Protein AF-0000000072262640 (afdb_homodimer)

InterPro domains:
  IPR002563 Flavin reductase like domain [PF01613] (33-164)
  IPR012349 FMN-binding split barrel [G3DSA:2.30.110.10] (18-190)

Foldseek 3Di:
DDDDDDPVNLVVDDPVVNQQVVQFPVHWFFWWWKWFAAPVGFIAIAIFGAKAFDDVVVGKIKGKDAAPPDDDPRVVRCVHVQKMKIFFDFPVCVVLNLCSNDDDPGYSCVVSVFDWDDDPVGRTTDGPLGQKMWIWGWDDWDADPVRGMIMTMIGTPDMHHNPQQADPVGHGNCLRRRGWIAGGRDGIGHDDDPFDWDDDDPPDDIDGD/DDDDDDPVNLVVDDPVVSQQVVQFPVHWFFWWWKWFAAPVGFIAIAIFGAKAFDDVVVGKIKGKDAAPPDDDPRVVRCVHVQKMKIFFDFPVCVVLNLCSNDDDPGYSCVVSVFDWDDDPPGRTTDGPLGQKMWIWGWDDWDADPVRGMIMTMIGTPDMHHNPQQADPVGHGNCLRRRGWIAGGRDGIGHDDDDFDWDDDDPPDDIDGD

Sequence (418 aa):
MMKHFDKASILEAKSFFRRDLINSISGYKSLNLIGTKNKIGQSNLSPFSQVFHIGATPPLLGILFRPHTVERHTLQNILETNYFTLNHVTADFYKQAHQTAARYEGSEFEATGLEEEYKLDFYAPFVEPSPLKVGCKLEESLTLEINGTVMVIASVEHLWVDQKGLLPDGSLDLEAIGTVTCSGLDTYYLGKKLSRLSYPKPNKDLEEIMMKHFDKASILEAKSFFRRDLINSISGYKSLNLIGTKNKIGQSNLSPFSQVFHIGATPPLLGILFRPHTVERHTLQNILETNYFTLNHVTADFYKQAHQTAARYEGSEFEATGLEEEYKLDFYAPFVEPSPLKVGCKLEESLTLEINGTVMVIASVEHLWVDQKGLLPDGSLDLEAIGTVTCSGLDTYYLGKKLSRLSYPKPNKDLEEI

Organism: Indibacter alkaliphilus (strain CCUG 57479 / KCTC 22604 / LW1) (NCBI:txid1189612)

Secondary structure (DSSP, 8-state):
-EEEEEHHHHHHS-HHHHHHHHHHTT--B--EEEEEE-TTS-EEEEEE--EEEEEETTEEEEEEE--SSS--HHHHHHHHH-EEEEEE-BTTTHHHHHHTTS--SS-HHHHHTPPEE--TT-SSPEETT-SEEEEEEEEEEEE-TTT--EEEEEEEEEEEEEGGGB-TTS-B-TTTTTBEEEETTTEEEEEEEEEEBPPP-TT----B-/-EEEEEHHHHHHS-HHHHHHHHHHTT--B--EEEEEE-TTS-EEEEEE--EEEEEETTEEEEEEE--SSS--HHHHHHHHH-EEEEEE-BTTTHHHHHHTTS--SS-HHHHHTPPEE--TT-SSPEETT-SEEEEEEEEEEEE-TTT--EEEEEEEEEEEEEGGGB-TTS-B-TTTTTBEEEETTTEEEEEEEEEEBPPP-TT----B-

pLDDT: mean 95.94, std 5.56, range [57.91, 98.94]

Solvent-accessible surface area (backbone atoms only — not comparable to full-atom values): 21313 Å² total; per-residue (Å²): 110,72,44,78,42,41,42,68,56,46,72,68,40,56,66,67,31,28,42,30,30,48,48,22,71,49,40,37,24,10,34,28,36,37,18,21,28,39,96,89,66,52,50,40,40,35,61,46,47,55,47,40,72,69,38,51,86,67,42,30,37,33,37,63,40,76,47,78,82,54,92,49,66,63,60,50,19,33,72,72,63,32,29,30,18,45,19,40,36,30,79,89,46,42,67,47,44,53,43,26,65,22,81,60,95,63,37,29,36,73,76,54,67,50,48,77,32,76,58,99,79,45,85,24,33,38,52,57,88,36,49,33,39,33,36,32,34,63,72,46,75,46,66,40,82,90,73,44,30,32,38,39,32,25,34,51,47,32,36,38,33,37,48,84,16,57,44,96,58,30,33,60,40,48,57,72,55,37,39,30,31,29,37,52,89,44,34,34,21,37,50,43,77,74,48,28,50,46,86,51,44,73,97,49,82,81,42,81,100,109,73,45,78,42,42,42,67,55,44,70,68,39,56,67,65,31,28,42,29,30,49,48,22,72,48,39,39,24,10,34,28,36,38,18,22,26,40,96,88,67,51,51,41,39,36,61,47,47,54,46,41,73,69,40,51,85,66,42,31,36,33,38,63,38,77,47,80,82,53,93,49,66,63,61,52,18,32,74,73,61,32,30,31,19,42,19,40,35,29,80,88,45,43,68,47,45,52,44,25,66,22,82,60,95,61,36,30,37,71,76,53,67,50,48,76,32,78,60,101,80,47,84,26,34,41,53,57,87,36,48,33,38,34,36,34,35,62,74,47,73,48,67,40,83,90,73,45,30,32,38,38,32,25,34,52,47,31,38,37,32,35,48,83,16,55,44,95,58,31,34,60,42,48,57,72,54,36,40,30,30,28,38,51,90,43,34,34,22,38,51,42,77,71,48,28,50,48,86,51,45,71,97,47,83,80,42,82,101

Nearest PDB structures (foldseek):
  3fge-assembly1_A-2  TM=9.768E-01  e=1.267E-24  Shewanella frigidimarina NCIMB 400
  3bpk-assembly1_B  TM=8.591E-01  e=1.713E-14  Bacillus cereus ATCC 14579
  3bpk-assembly1_A  TM=8.541E-01  e=2.660E-14  Bacillus cereus ATCC 14579
  4z85-assembly1_A-2  TM=8.758E-01  e=1.112E-13  Pseudomonas fluorescens
  2r6v-assembly1_A  TM=7.899E-01  e=2.600E-10  Pyrococcus horikoshii OT3

Radius of gyration: 20.3 Å; Cα contacts (8 Å, |Δi|>4): 1076; chains: 2; bounding box: 48×56×46 Å

Structure (mmCIF, N/CA/C/O backbone):
data_AF-0000000072262640-model_v1
#
loop_
_entity.id
_entity.type
_entity.pdbx_description
1 polymer 'Flavin reductase like domain-containing protein'
#
loop_
_atom_site.group_PDB
_atom_site.id
_atom_site.type_symbol
_atom_site.label_atom_id
_atom_site.label_alt_id
_atom_site.label_comp_id
_atom_site.label_asym_id
_atom_site.label_entity_id
_atom_site.label_seq_id
_atom_site.pdbx_PDB_ins_code
_atom_site.Cartn_x
_atom_site.Cartn_y
_atom_site.Cartn_z
_atom_site.occupancy
_atom_site.B_iso_or_equiv
_atom_site.auth_seq_id
_atom_site.auth_comp_id
_atom_site.auth_asym_id
_atom_site.auth_atom_id
_atom_site.pdbx_PDB_model_num
ATOM 1 N N . MET A 1 1 ? 14.078 13.531 19.094 1 91.88 1 MET A N 1
ATOM 2 C CA . MET A 1 1 ? 14.414 14.648 18.219 1 91.88 1 MET A CA 1
ATOM 3 C C . MET A 1 1 ? 14.07 14.32 16.766 1 91.88 1 MET A C 1
ATOM 5 O O . MET A 1 1 ? 14.156 13.156 16.359 1 91.88 1 MET A O 1
ATOM 9 N N . MET A 1 2 ? 13.664 15.406 16.016 1 96.44 2 MET A N 1
ATOM 10 C CA . MET A 1 2 ? 13.25 15.164 14.633 1 96.44 2 MET A CA 1
ATOM 11 C C . MET A 1 2 ? 14.328 15.617 13.656 1 96.44 2 MET A C 1
ATOM 13 O O . MET A 1 2 ? 14.914 16.688 13.828 1 96.44 2 MET A O 1
ATOM 17 N N . LYS A 1 3 ? 14.664 14.711 12.734 1 98.25 3 LYS A N 1
ATOM 18 C CA . LYS A 1 3 ? 15.539 15.055 11.617 1 98.25 3 LYS A CA 1
ATOM 19 C C . LYS A 1 3 ? 14.734 15.617 10.445 1 98.25 3 LYS A C 1
ATOM 21 O O . LYS A 1 3 ? 13.68 15.086 10.094 1 98.25 3 LYS A O 1
ATOM 26 N N . HIS A 1 4 ? 15.25 16.734 9.922 1 98.56 4 HIS A N 1
ATOM 27 C CA . HIS A 1 4 ? 14.562 17.391 8.82 1 98.56 4 HIS A CA 1
ATOM 28 C C . HIS A 1 4 ? 15.344 17.266 7.52 1 98.56 4 HIS A C 1
ATOM 30 O O . HIS A 1 4 ? 16.562 17.453 7.504 1 98.56 4 HIS A O 1
ATOM 36 N N . PHE A 1 5 ? 14.688 16.875 6.406 1 98.56 5 PHE A N 1
ATOM 37 C CA . PHE A 1 5 ? 15.195 16.922 5.043 1 98.56 5 PHE A CA 1
ATOM 38 C C . PHE A 1 5 ? 14.305 17.781 4.152 1 98.56 5 PHE A C 1
ATOM 40 O O . PHE A 1 5 ? 13.086 17.625 4.16 1 98.56 5 PHE A O 1
ATOM 47 N N . ASP A 1 6 ? 14.852 18.719 3.414 1 98.31 6 ASP A N 1
ATOM 48 C CA . ASP A 1 6 ? 14.102 19.375 2.35 1 98.31 6 ASP A CA 1
ATOM 49 C C . ASP A 1 6 ? 14.398 18.734 0.995 1 98.31 6 ASP A C 1
ATOM 51 O O . ASP A 1 6 ? 15.25 17.844 0.891 1 98.31 6 ASP A O 1
ATOM 55 N N . LYS A 1 7 ? 13.656 19.141 0.002 1 98 7 LYS A N 1
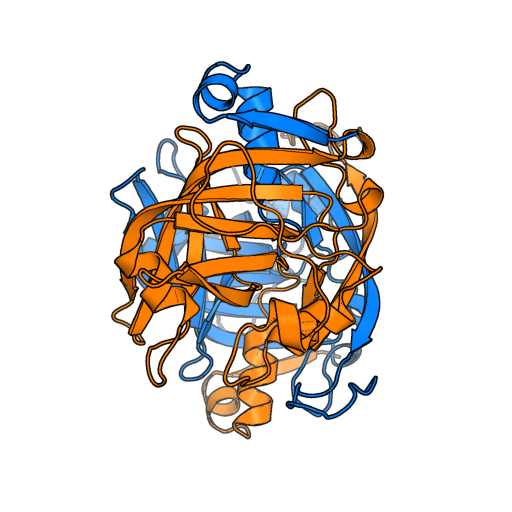ATOM 56 C CA . LYS A 1 7 ? 13.758 18.516 -1.312 1 98 7 LYS A CA 1
ATOM 57 C C . LYS A 1 7 ? 15.188 18.578 -1.839 1 98 7 LYS A C 1
ATOM 59 O O . LYS A 1 7 ? 15.703 17.609 -2.387 1 98 7 LYS A O 1
ATOM 64 N N . ALA A 1 8 ? 15.852 19.672 -1.667 1 98 8 ALA A N 1
ATOM 65 C CA . ALA A 1 8 ? 17.219 19.844 -2.137 1 98 8 ALA A CA 1
ATOM 66 C C . ALA A 1 8 ? 18.172 18.875 -1.445 1 98 8 ALA A C 1
ATOM 68 O O . ALA A 1 8 ? 19 18.234 -2.102 1 98 8 ALA A O 1
ATOM 69 N N . SER A 1 9 ? 18.047 18.781 -0.156 1 98.06 9 SER A N 1
ATOM 70 C CA . SER A 1 9 ? 18.938 17.891 0.589 1 98.06 9 SER A CA 1
ATOM 71 C C . SER A 1 9 ? 18.672 16.438 0.239 1 98.06 9 SER A C 1
ATOM 73 O O . SER A 1 9 ? 19.594 15.617 0.229 1 98.06 9 SER A O 1
ATOM 75 N N . ILE A 1 10 ? 17.375 16.109 0.017 1 98.19 10 ILE A N 1
ATOM 76 C CA . ILE A 1 10 ? 17.031 14.75 -0.409 1 98.19 10 ILE A CA 1
ATOM 77 C C . ILE A 1 10 ? 17.719 14.438 -1.737 1 98.19 10 ILE A C 1
ATOM 79 O O . ILE A 1 10 ? 18.359 13.398 -1.882 1 98.19 10 ILE A O 1
ATOM 83 N N . LEU A 1 11 ? 17.672 15.375 -2.664 1 97.75 11 LEU A N 1
ATOM 84 C CA . LEU A 1 11 ? 18.203 15.156 -4.004 1 97.75 11 LEU A CA 1
ATOM 85 C C . LEU A 1 11 ? 19.734 15.156 -3.986 1 97.75 11 LEU A C 1
ATOM 87 O O . LEU A 1 11 ? 20.359 14.531 -4.844 1 97.75 11 LEU A O 1
ATOM 91 N N . GLU A 1 12 ? 20.359 15.758 -2.977 1 97.75 12 GLU A N 1
ATOM 92 C CA . GLU A 1 12 ? 21.812 15.852 -2.875 1 97.75 12 GLU A CA 1
ATOM 93 C C . GLU A 1 12 ? 22.391 14.656 -2.125 1 97.75 12 GLU A C 1
ATOM 95 O O . GLU A 1 12 ? 23.609 14.422 -2.16 1 97.75 12 GLU A O 1
ATOM 100 N N . ALA A 1 13 ? 21.516 14 -1.434 1 97.62 13 ALA A N 1
ATOM 101 C CA . ALA A 1 13 ? 21.984 12.836 -0.683 1 97.62 13 ALA A CA 1
ATOM 102 C C . ALA A 1 13 ? 22.531 11.766 -1.619 1 97.62 13 ALA A C 1
ATOM 104 O O . ALA A 1 13 ? 22.29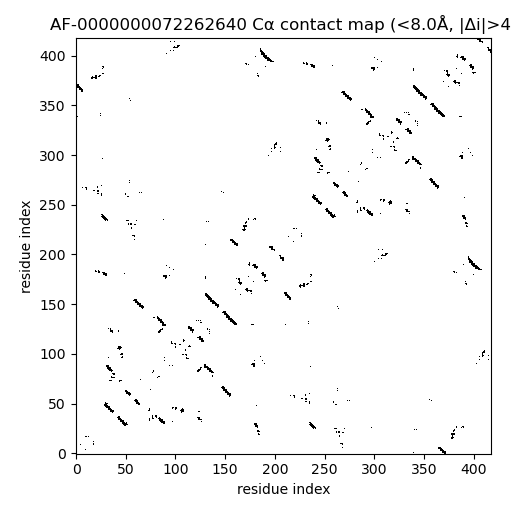7 11.805 -2.828 1 97.62 13 ALA A O 1
ATOM 105 N N . LYS A 1 14 ? 23.344 10.844 -1.008 1 97.25 14 LYS A N 1
ATOM 106 C CA . LYS A 1 14 ? 23.781 9.68 -1.77 1 97.25 14 LYS A CA 1
ATOM 107 C C . LYS A 1 14 ? 22.594 8.922 -2.352 1 97.25 14 LYS A C 1
ATOM 109 O O . LYS A 1 14 ? 21.547 8.82 -1.715 1 97.25 14 LYS A O 1
ATOM 114 N N . SER A 1 15 ? 22.734 8.367 -3.561 1 96.38 15 SER A N 1
ATOM 115 C CA . SER A 1 15 ? 21.656 7.742 -4.305 1 96.38 15 SER A CA 1
ATOM 116 C C . SER A 1 15 ? 21 6.629 -3.494 1 96.38 15 SER A C 1
ATOM 118 O O . SER A 1 15 ? 19.766 6.52 -3.453 1 96.38 15 SER A O 1
ATOM 120 N N . PHE A 1 16 ? 21.906 5.812 -2.842 1 95.5 16 PHE A N 1
ATOM 121 C CA . PHE A 1 16 ? 21.344 4.703 -2.08 1 95.5 16 PHE A CA 1
ATOM 122 C C . PHE A 1 16 ? 20.562 5.219 -0.881 1 95.5 16 PHE A C 1
ATOM 124 O O . PHE A 1 16 ? 19.531 4.652 -0.52 1 95.5 16 PHE A O 1
ATOM 131 N N . PHE A 1 17 ? 21.031 6.277 -0.237 1 97.88 17 PHE A N 1
ATOM 132 C CA . PHE A 1 17 ? 20.359 6.879 0.905 1 97.88 17 PHE A CA 1
ATOM 133 C C . PHE A 1 17 ? 19 7.449 0.492 1 97.88 17 PHE A C 1
ATOM 135 O O . PHE A 1 17 ? 17.984 7.176 1.13 1 97.88 17 PHE A O 1
ATOM 142 N N . ARG A 1 18 ? 18.938 8.188 -0.603 1 98 18 ARG A N 1
ATOM 143 C CA . ARG A 1 18 ? 17.719 8.781 -1.129 1 98 18 ARG A CA 1
ATOM 144 C C . ARG A 1 18 ? 16.703 7.707 -1.505 1 98 18 ARG A C 1
ATOM 146 O O . ARG A 1 18 ? 15.523 7.809 -1.153 1 98 18 ARG A O 1
ATOM 153 N N . ARG A 1 19 ? 17.141 6.75 -2.193 1 96.75 19 ARG A N 1
ATOM 154 C CA . ARG A 1 19 ? 16.281 5.641 -2.619 1 96.75 19 ARG A CA 1
ATOM 155 C C . ARG A 1 19 ? 15.625 4.965 -1.422 1 96.75 19 ARG A C 1
ATOM 157 O O . ARG A 1 19 ? 14.406 4.789 -1.393 1 96.75 19 ARG A O 1
ATOM 164 N N . ASP A 1 20 ? 16.484 4.602 -0.452 1 97.62 20 ASP A N 1
ATOM 165 C CA . ASP A 1 20 ? 15.977 3.873 0.707 1 97.62 20 ASP A CA 1
ATOM 166 C C . ASP A 1 20 ? 15.047 4.75 1.542 1 97.62 20 ASP A C 1
ATOM 168 O O . ASP A 1 20 ? 14.023 4.277 2.037 1 97.62 20 ASP A O 1
ATOM 172 N N . LEU A 1 21 ? 15.375 5.988 1.652 1 98.44 21 LEU A N 1
ATOM 173 C CA . LEU A 1 21 ? 14.57 6.934 2.424 1 98.44 21 LEU A CA 1
ATOM 174 C C . LEU A 1 21 ? 13.195 7.125 1.792 1 98.44 21 LEU A C 1
ATOM 176 O O . LEU A 1 21 ? 12.172 6.887 2.436 1 98.44 21 LEU A O 1
ATOM 180 N N . ILE A 1 22 ? 13.148 7.438 0.536 1 98.38 22 ILE A N 1
ATOM 181 C CA . ILE A 1 22 ? 11.906 7.777 -0.135 1 98.38 22 ILE A CA 1
ATOM 182 C C . ILE A 1 22 ? 11.031 6.531 -0.274 1 98.38 22 ILE A C 1
ATOM 184 O O . ILE A 1 22 ? 9.805 6.609 -0.181 1 98.38 22 ILE A O 1
ATOM 188 N N . ASN A 1 23 ? 11.648 5.418 -0.387 1 97.06 23 ASN A N 1
ATOM 189 C CA . ASN A 1 23 ? 10.898 4.172 -0.495 1 97.06 23 ASN A CA 1
ATOM 190 C C . ASN A 1 23 ? 10.188 3.83 0.812 1 97.06 23 ASN A C 1
ATOM 192 O O . ASN A 1 23 ? 9.266 3.016 0.828 1 97.06 23 ASN A O 1
ATOM 196 N N . SER A 1 24 ? 10.594 4.43 1.871 1 98.06 24 SER A N 1
ATOM 197 C CA . SER A 1 24 ? 10.109 4.008 3.184 1 98.06 24 SER A CA 1
ATOM 198 C C . SER A 1 24 ? 9.039 4.957 3.713 1 98.06 24 SER A C 1
ATOM 200 O O . SER A 1 24 ? 8.312 4.617 4.648 1 98.06 24 SER A O 1
ATOM 202 N N . ILE A 1 25 ? 8.852 6.105 3.166 1 98.19 25 ILE A N 1
ATOM 203 C CA . ILE A 1 25 ? 8.148 7.164 3.879 1 98.19 25 ILE A CA 1
ATOM 204 C C . ILE A 1 25 ? 6.641 6.973 3.729 1 98.19 25 ILE A C 1
ATOM 206 O O . ILE A 1 25 ? 5.852 7.586 4.457 1 98.19 25 ILE A O 1
ATOM 210 N N . SER A 1 26 ? 6.145 6.113 2.785 1 97.56 26 SER A N 1
ATOM 211 C CA . SER A 1 26 ? 4.711 5.855 2.699 1 97.56 26 SER A CA 1
ATOM 212 C C . SER A 1 26 ? 4.23 5 3.869 1 97.56 26 SER A C 1
ATOM 214 O O . SER A 1 26 ? 3.037 4.973 4.176 1 97.56 26 SER A O 1
ATOM 216 N N . GLY A 1 27 ? 5.129 4.227 4.504 1 98.06 27 GLY A N 1
ATOM 217 C CA . GLY A 1 27 ? 4.781 3.32 5.59 1 98.06 27 GLY A CA 1
ATOM 218 C C . GLY A 1 27 ? 4.859 1.858 5.195 1 98.06 27 GLY A C 1
ATOM 219 O O . GLY A 1 27 ? 5.633 1.488 4.309 1 98.06 27 GLY A O 1
ATOM 220 N N . TYR A 1 28 ? 4.184 1.05 5.922 1 98.38 28 TYR A N 1
ATOM 221 C CA . TYR A 1 28 ? 4.137 -0.376 5.621 1 98.38 28 TYR A CA 1
ATOM 222 C C . TYR A 1 28 ? 3.459 -0.628 4.277 1 98.38 28 TYR A C 1
ATOM 224 O O . TYR A 1 28 ? 2.572 0.127 3.873 1 98.38 28 TYR A O 1
ATOM 232 N N . LYS A 1 29 ? 3.891 -1.701 3.635 1 97.69 29 LYS A N 1
ATOM 233 C CA . LYS A 1 29 ? 3.387 -2.027 2.303 1 97.69 29 LYS A CA 1
ATOM 234 C C . LYS A 1 29 ? 2.891 -3.469 2.242 1 97.69 29 LYS A C 1
ATOM 236 O O . LYS A 1 29 ? 3.277 -4.301 3.066 1 97.69 29 LYS A O 1
ATOM 241 N N . SER A 1 30 ? 2.033 -3.693 1.249 1 96.44 30 SER A N 1
ATOM 242 C CA . SER A 1 30 ? 1.658 -5.074 0.966 1 96.44 30 SER A CA 1
ATOM 243 C C . SER A 1 30 ? 2.836 -5.863 0.399 1 96.44 30 SER A C 1
ATOM 245 O O . SER A 1 30 ? 3.771 -5.277 -0.152 1 96.44 30 SER A O 1
ATOM 247 N N . LEU A 1 31 ? 2.846 -7.086 0.602 1 97.88 31 LEU A N 1
ATOM 248 C CA . LEU A 1 31 ? 3.826 -7.949 -0.046 1 97.88 31 LEU A CA 1
ATOM 249 C C . LEU A 1 31 ? 3.139 -9.109 -0.765 1 97.88 31 LEU A C 1
ATOM 251 O O . LEU A 1 31 ? 2.5 -9.945 -0.128 1 97.88 31 LEU A O 1
ATOM 255 N N . ASN A 1 32 ? 3.299 -9.125 -2.027 1 98.62 32 ASN A N 1
ATOM 256 C CA . ASN A 1 32 ? 2.764 -10.172 -2.891 1 98.62 32 ASN A CA 1
ATOM 257 C C . ASN A 1 32 ? 3.844 -10.766 -3.793 1 98.62 32 ASN A C 1
ATOM 259 O O . ASN A 1 32 ? 4.781 -10.062 -4.18 1 98.62 32 ASN A O 1
ATOM 263 N N . LEU A 1 33 ? 3.705 -12.023 -4.059 1 98.81 33 LEU A N 1
ATOM 264 C CA . LEU A 1 33 ? 4.391 -12.609 -5.203 1 98.81 33 LEU A CA 1
ATOM 265 C C . LEU A 1 33 ? 3.488 -12.617 -6.434 1 98.81 33 LEU A C 1
ATOM 267 O O . LEU A 1 33 ? 2.342 -13.062 -6.367 1 98.81 33 LEU A O 1
ATOM 271 N N . ILE A 1 34 ? 3.998 -12.094 -7.477 1 98.75 34 ILE A N 1
ATOM 272 C CA . ILE A 1 34 ? 3.248 -12.102 -8.727 1 98.75 34 ILE A CA 1
ATOM 273 C C . ILE A 1 34 ? 3.742 -13.234 -9.617 1 98.75 34 ILE A C 1
ATOM 275 O O . ILE A 1 34 ? 4.918 -13.273 -9.992 1 98.75 34 ILE A O 1
ATOM 279 N N . GLY A 1 35 ? 2.889 -14.195 -9.898 1 98.75 35 GLY A N 1
ATOM 280 C CA . GLY A 1 35 ? 3.166 -15.273 -10.836 1 98.75 35 GLY A CA 1
ATOM 281 C C . GLY A 1 35 ? 2.664 -14.992 -12.234 1 98.75 35 GLY A C 1
ATOM 282 O O . GLY A 1 35 ? 1.519 -14.57 -12.422 1 98.75 35 GLY A O 1
ATOM 283 N N . THR A 1 36 ? 3.484 -15.141 -13.195 1 98.38 36 THR A N 1
ATOM 284 C CA . THR A 1 36 ? 3.133 -14.969 -14.602 1 98.38 36 THR A CA 1
ATOM 285 C C . THR A 1 36 ? 3.668 -16.125 -15.445 1 98.38 36 THR A C 1
ATOM 287 O O . THR A 1 36 ? 4.41 -16.969 -14.945 1 98.38 36 THR A O 1
ATOM 2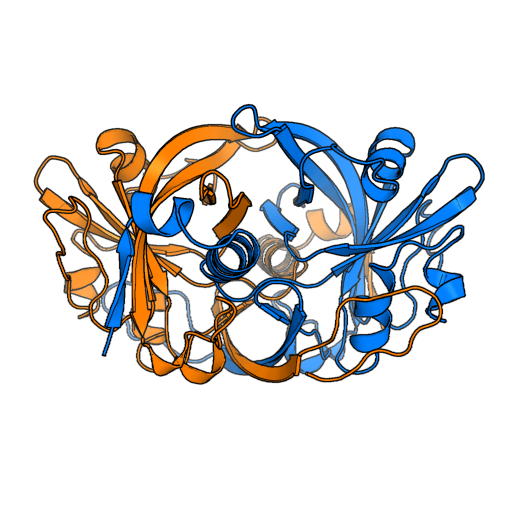90 N N . LYS A 1 37 ? 3.189 -16.172 -16.594 1 98 37 LYS A N 1
ATOM 291 C CA . LYS A 1 37 ? 3.629 -17.141 -17.578 1 98 37 LYS A CA 1
ATOM 292 C C . LYS A 1 37 ? 3.609 -16.531 -18.984 1 98 37 LYS A C 1
ATOM 294 O O . LYS A 1 37 ? 2.635 -15.891 -19.375 1 98 37 LYS A O 1
ATOM 299 N N . ASN A 1 38 ? 4.73 -16.766 -19.703 1 96.5 38 ASN A N 1
ATOM 300 C CA . ASN A 1 38 ? 4.758 -16.219 -21.062 1 96.5 38 ASN A CA 1
ATOM 301 C C . ASN A 1 38 ? 4.059 -17.141 -22.047 1 96.5 38 ASN A C 1
ATOM 303 O O . ASN A 1 38 ? 3.498 -18.156 -21.672 1 96.5 38 ASN A O 1
ATOM 307 N N . LYS A 1 39 ? 4.07 -16.828 -23.344 1 96.69 39 LYS A N 1
ATOM 308 C CA . LYS A 1 39 ? 3.301 -17.531 -24.359 1 96.69 39 LYS A CA 1
ATOM 309 C C . LYS A 1 39 ? 3.902 -18.906 -24.656 1 96.69 39 LYS A C 1
ATOM 311 O O . LYS A 1 39 ? 3.205 -19.797 -25.125 1 96.69 39 LYS A O 1
ATOM 316 N N . ILE A 1 40 ? 5.184 -19.094 -24.344 1 95.56 40 ILE A N 1
ATOM 317 C CA . ILE A 1 40 ? 5.816 -20.375 -24.641 1 95.56 40 ILE A CA 1
ATOM 318 C C . ILE A 1 40 ? 5.766 -21.266 -23.406 1 95.56 40 ILE A C 1
ATOM 320 O O . ILE A 1 40 ? 6.375 -22.328 -23.375 1 95.56 40 ILE A O 1
ATOM 324 N N . GLY A 1 41 ? 5.145 -20.75 -22.297 1 95.69 41 GLY A N 1
ATOM 325 C CA . GLY A 1 41 ? 4.836 -21.578 -21.156 1 95.69 41 GLY A CA 1
ATOM 326 C C . GLY A 1 41 ? 5.848 -21.453 -20.031 1 95.69 41 GLY A C 1
ATOM 327 O O . GLY A 1 41 ? 5.789 -22.203 -19.047 1 95.69 41 GLY A O 1
ATOM 328 N N . GLN A 1 42 ? 6.754 -20.547 -20.141 1 95.75 42 GLN A N 1
ATOM 329 C CA . GLN A 1 42 ? 7.73 -20.328 -19.078 1 95.75 42 GLN A CA 1
ATOM 330 C C . GLN A 1 42 ? 7.168 -19.438 -17.969 1 95.75 42 GLN A C 1
ATOM 332 O O . GLN A 1 42 ? 6.688 -18.328 -18.25 1 95.75 42 GLN A O 1
ATOM 337 N N . SER A 1 43 ? 7.254 -19.938 -16.75 1 97.56 43 SER A N 1
ATOM 338 C CA . SER A 1 43 ? 6.715 -19.188 -15.625 1 97.56 43 SER A CA 1
ATOM 339 C C . SER A 1 43 ? 7.727 -18.172 -15.102 1 97.56 43 SER A C 1
ATOM 341 O O . SER A 1 43 ? 8.922 -18.266 -15.391 1 97.56 43 SER A O 1
ATOM 343 N N . ASN A 1 44 ? 7.277 -17.156 -14.492 1 97.19 44 ASN A N 1
ATOM 344 C CA . ASN A 1 44 ? 8.039 -16.125 -13.805 1 97.19 44 ASN A CA 1
ATOM 345 C C . ASN A 1 44 ? 7.414 -15.758 -12.461 1 97.19 44 ASN A C 1
ATOM 347 O O . ASN A 1 44 ? 6.191 -15.797 -12.312 1 97.19 44 ASN A O 1
ATOM 351 N N . LEU A 1 45 ? 8.234 -15.5 -11.477 1 98.19 45 LEU A N 1
ATOM 352 C CA . LEU A 1 45 ? 7.793 -15.117 -10.141 1 98.19 45 LEU A CA 1
ATOM 353 C C . LEU A 1 45 ? 8.594 -13.93 -9.617 1 98.19 45 LEU A C 1
ATOM 355 O O . LEU A 1 45 ? 9.82 -13.914 -9.719 1 98.19 45 LEU A O 1
ATOM 359 N N . SER A 1 46 ? 7.902 -12.914 -9.094 1 97.12 46 SER A N 1
ATOM 360 C CA . SER A 1 46 ? 8.578 -11.727 -8.594 1 97.12 46 SER A CA 1
ATOM 361 C C . SER A 1 46 ? 7.836 -11.133 -7.398 1 97.12 46 SER A C 1
ATOM 363 O O . SER A 1 46 ? 6.605 -11.148 -7.355 1 97.12 46 SER A O 1
ATOM 365 N N . PRO A 1 47 ? 8.594 -10.617 -6.445 1 97.56 47 PRO A N 1
ATOM 366 C CA . PRO A 1 47 ? 7.934 -9.938 -5.324 1 97.56 47 PRO A CA 1
ATOM 367 C C . PRO A 1 47 ? 7.531 -8.5 -5.66 1 97.56 47 PRO A C 1
ATOM 369 O O . PRO A 1 47 ? 8.258 -7.805 -6.371 1 97.56 47 PRO A O 1
ATOM 372 N N . PHE A 1 48 ? 6.355 -8.094 -5.188 1 97.19 48 PHE A N 1
ATOM 373 C CA . PHE A 1 48 ? 5.82 -6.75 -5.379 1 97.19 48 PHE A CA 1
ATOM 374 C C . PHE A 1 48 ? 5.203 -6.227 -4.086 1 97.19 48 PHE A C 1
ATOM 376 O O . PHE A 1 48 ? 4.492 -6.953 -3.393 1 97.19 48 PHE A O 1
ATOM 383 N N . SER A 1 49 ? 5.457 -4.926 -3.812 1 96.38 49 SER A N 1
ATOM 384 C CA . SER A 1 49 ? 4.926 -4.32 -2.596 1 96.38 49 SER A CA 1
ATOM 385 C C . SER A 1 49 ? 3.971 -3.176 -2.92 1 96.38 49 SER A C 1
ATOM 387 O O . SER A 1 49 ? 3.4 -2.561 -2.018 1 96.38 49 SER A O 1
ATOM 389 N N . GLN A 1 50 ? 3.82 -2.859 -4.16 1 94 50 GLN A N 1
ATOM 390 C CA . GLN A 1 50 ? 2.953 -1.755 -4.562 1 94 50 GLN A CA 1
ATOM 391 C C . GLN A 1 50 ? 1.689 -2.27 -5.246 1 94 50 GLN A C 1
ATOM 393 O O . GLN A 1 50 ? 1.472 -2.012 -6.434 1 94 50 GLN A O 1
ATOM 398 N N . 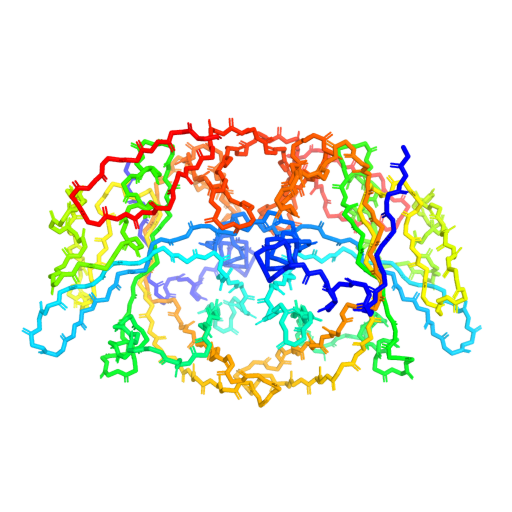VAL A 1 51 ? 0.909 -2.979 -4.492 1 96.94 51 VAL A N 1
ATOM 399 C CA . VAL A 1 51 ? -0.401 -3.49 -4.883 1 96.94 51 VAL A CA 1
ATOM 400 C C . VAL A 1 51 ? -1.492 -2.781 -4.086 1 96.94 51 VAL A C 1
ATOM 402 O O . VAL A 1 51 ? -1.392 -2.654 -2.861 1 96.94 51 VAL A O 1
ATOM 405 N N . PHE A 1 52 ? -2.48 -2.293 -4.762 1 95.62 52 PHE A N 1
ATOM 406 C CA . PHE A 1 52 ? -3.461 -1.521 -4.004 1 95.62 52 PHE A CA 1
ATOM 407 C C . PHE A 1 52 ? -4.863 -1.736 -4.559 1 95.62 52 PHE A C 1
ATOM 409 O O . PHE A 1 52 ? -5.027 -2.25 -5.668 1 95.62 52 PHE A O 1
ATOM 416 N N . HIS A 1 53 ? -5.871 -1.46 -3.758 1 96.94 53 HIS A N 1
ATOM 417 C CA . HIS A 1 53 ? -7.293 -1.566 -4.066 1 96.94 53 HIS A CA 1
ATOM 418 C C . HIS A 1 53 ? -7.75 -0.419 -4.961 1 96.94 53 HIS A C 1
ATOM 420 O O . HIS A 1 53 ? -7.445 0.745 -4.688 1 96.94 53 HIS A O 1
ATOM 426 N N . ILE A 1 54 ? -8.5 -0.742 -6.051 1 96.25 54 ILE A N 1
ATOM 427 C CA . ILE A 1 54 ? -9.039 0.292 -6.934 1 96.25 54 ILE A CA 1
ATOM 428 C C . ILE A 1 54 ? -10.555 0.373 -6.77 1 96.25 54 ILE A C 1
ATOM 430 O O . ILE A 1 54 ? -11.125 1.465 -6.773 1 96.25 54 ILE A O 1
ATOM 434 N N . GLY A 1 55 ? -11.18 -0.807 -6.645 1 95.62 55 GLY A N 1
ATOM 435 C CA . GLY A 1 55 ? -12.625 -0.844 -6.5 1 95.62 55 GLY A CA 1
ATOM 436 C C . GLY A 1 55 ? -13.164 -2.236 -6.23 1 95.62 55 GLY A C 1
ATOM 437 O O . GLY A 1 55 ? -12.539 -3.232 -6.602 1 95.62 55 GLY A O 1
ATOM 438 N N . ALA A 1 56 ? -14.43 -2.229 -5.672 1 96.12 56 ALA A N 1
ATOM 439 C CA . ALA A 1 56 ? -15.031 -3.514 -5.328 1 96.12 56 ALA A CA 1
ATOM 440 C C . ALA A 1 56 ? -16.109 -3.902 -6.332 1 96.12 56 ALA A C 1
ATOM 442 O O . ALA A 1 56 ? -16.547 -5.059 -6.375 1 96.12 56 ALA A O 1
ATOM 443 N N . THR A 1 57 ? -16.594 -2.863 -7.129 1 94.19 57 THR A N 1
ATOM 444 C CA . THR A 1 57 ? -17.625 -3.107 -8.141 1 94.19 57 THR A CA 1
ATOM 445 C C . THR A 1 57 ? -17.281 -2.387 -9.438 1 94.19 57 THR A C 1
ATOM 447 O O . THR A 1 57 ? -17.625 -1.218 -9.617 1 94.19 57 THR A O 1
ATOM 450 N N . PRO A 1 58 ? -16.719 -3.07 -10.359 1 95.5 58 PRO A N 1
ATOM 451 C CA . PRO A 1 58 ? -16.219 -4.441 -10.266 1 95.5 58 PRO A CA 1
ATOM 452 C C . PRO A 1 58 ? -14.977 -4.555 -9.383 1 95.5 58 PRO A C 1
ATOM 454 O O . PRO A 1 58 ? -14.406 -3.537 -8.984 1 95.5 58 PRO A O 1
ATOM 457 N N . PRO A 1 59 ? -14.617 -5.781 -8.977 1 98.38 59 PRO A N 1
ATOM 458 C CA . PRO A 1 59 ? -13.414 -5.961 -8.164 1 98.38 59 PRO A CA 1
ATOM 459 C C . PRO A 1 59 ? -12.125 -5.73 -8.945 1 98.38 59 PRO A C 1
ATOM 461 O O . PRO A 1 59 ? -11.805 -6.5 -9.859 1 98.38 59 PRO A O 1
ATOM 464 N N . LEU A 1 60 ? -11.383 -4.672 -8.594 1 98.12 60 LEU A N 1
ATOM 465 C CA . LEU A 1 60 ? -10.211 -4.211 -9.32 1 98.12 60 LEU A CA 1
ATOM 466 C C . LEU A 1 60 ? -9.031 -3.996 -8.375 1 98.12 60 LEU A C 1
ATOM 468 O O . LEU A 1 60 ? -9.211 -3.51 -7.258 1 98.12 60 LEU A O 1
ATOM 472 N N . LEU A 1 61 ? -7.867 -4.336 -8.836 1 98.31 61 LEU A N 1
ATOM 473 C CA . LEU A 1 61 ? -6.594 -4.074 -8.172 1 98.31 61 LEU A CA 1
ATOM 474 C C . LEU A 1 61 ? -5.648 -3.303 -9.086 1 98.31 61 LEU A C 1
ATOM 476 O O . LEU A 1 61 ? -5.781 -3.355 -10.312 1 98.31 61 LEU A O 1
ATOM 480 N N . GLY A 1 62 ? -4.789 -2.572 -8.484 1 97.5 62 GLY A N 1
ATOM 481 C CA . GLY A 1 62 ? -3.727 -1.884 -9.195 1 97.5 62 GLY A CA 1
ATOM 482 C C . GLY A 1 62 ? -2.338 -2.293 -8.742 1 97.5 62 GLY A C 1
ATOM 483 O O . GLY A 1 62 ? -2.137 -2.625 -7.57 1 97.5 62 GLY A O 1
ATOM 484 N N . ILE A 1 63 ? -1.413 -2.25 -9.672 1 97.56 63 ILE A N 1
ATOM 485 C CA . ILE A 1 63 ? -0.007 -2.539 -9.406 1 97.56 63 ILE A CA 1
ATOM 486 C C . ILE A 1 63 ? 0.871 -1.495 -10.094 1 97.56 63 ILE A C 1
ATOM 488 O O . ILE A 1 63 ? 0.615 -1.116 -11.242 1 97.56 63 ILE A O 1
ATOM 492 N N . LEU A 1 64 ? 1.882 -1.069 -9.438 1 95.69 64 LEU A N 1
ATOM 493 C CA . LEU A 1 64 ? 2.84 -0.149 -10.039 1 95.69 64 LEU A CA 1
ATOM 494 C C . LEU A 1 64 ? 4.129 -0.874 -10.414 1 95.69 64 LEU A C 1
ATOM 496 O O . LEU A 1 64 ? 4.684 -1.618 -9.602 1 95.69 64 LEU A O 1
ATOM 500 N N . PHE A 1 65 ? 4.555 -0.648 -11.602 1 94.12 65 PHE A N 1
ATOM 501 C CA . PHE A 1 65 ? 5.832 -1.135 -12.109 1 94.12 65 PHE A CA 1
ATOM 502 C C . PHE A 1 65 ? 6.805 0.019 -12.32 1 94.12 65 PHE A C 1
ATOM 504 O O . PHE A 1 65 ? 6.43 1.066 -12.852 1 94.12 65 PHE A O 1
ATOM 511 N N . ARG A 1 66 ? 8.008 -0.127 -11.805 1 85.94 66 ARG A N 1
ATOM 512 C CA . ARG A 1 66 ? 9.047 0.868 -12.078 1 85.94 66 ARG A CA 1
ATOM 513 C C . ARG A 1 66 ? 9.297 1.002 -13.578 1 85.94 66 ARG A C 1
ATOM 515 O O . ARG A 1 66 ? 8.977 0.099 -14.352 1 85.94 66 ARG A O 1
ATOM 522 N N . PRO A 1 67 ? 9.812 2.16 -13.977 1 75.75 67 PRO A N 1
ATOM 523 C CA . PRO A 1 67 ? 10.023 2.389 -15.406 1 75.75 67 PRO A CA 1
ATOM 524 C C . PRO A 1 67 ? 10.914 1.327 -16.047 1 75.75 67 PRO A C 1
ATOM 526 O O . PRO A 1 67 ? 11.734 0.707 -15.367 1 75.75 67 PRO A O 1
ATOM 529 N N . HIS A 1 68 ? 10.602 1.062 -17.312 1 64.25 68 HIS A N 1
ATOM 530 C CA . HIS A 1 68 ? 11.234 0.03 -18.125 1 64.25 68 HIS A CA 1
ATOM 531 C C . HIS A 1 68 ? 12.672 0.409 -18.469 1 64.25 68 HIS A C 1
ATOM 533 O O . HIS A 1 68 ? 12.953 0.865 -19.578 1 64.25 68 HIS A O 1
ATOM 539 N N . THR A 1 69 ? 13.43 0.493 -17.578 1 57.91 69 THR A N 1
ATOM 540 C CA . THR A 1 69 ? 14.805 0.7 -18.031 1 57.91 69 THR A CA 1
ATOM 541 C C . THR A 1 69 ? 15.484 -0.633 -18.328 1 57.91 69 THR A C 1
ATOM 543 O O . THR A 1 69 ? 16.5 -0.674 -19.031 1 57.91 69 THR A O 1
ATOM 546 N N . VAL A 1 70 ? 14.883 -1.728 -17.828 1 62.75 70 VAL A N 1
ATOM 547 C CA . VAL A 1 70 ? 15.398 -3.07 -18.062 1 62.75 70 VAL A CA 1
ATOM 548 C C . VAL A 1 70 ? 14.242 -4.02 -18.375 1 62.75 70 VAL A C 1
ATOM 550 O O . VAL A 1 70 ? 13.086 -3.717 -18.078 1 62.75 70 VAL A O 1
ATOM 553 N N . GLU A 1 71 ? 14.633 -4.91 -19.156 1 65.25 71 GLU A N 1
ATOM 554 C CA . GLU A 1 71 ? 13.625 -5.922 -19.469 1 65.25 71 GLU A CA 1
ATOM 555 C C . GLU A 1 71 ? 12.93 -6.414 -18.203 1 65.25 71 GLU A C 1
ATOM 557 O O . GLU A 1 71 ? 13.586 -6.793 -17.234 1 65.25 71 GLU A O 1
ATOM 562 N N . ARG A 1 72 ? 11.609 -6.207 -18.156 1 80.12 72 ARG A N 1
ATOM 563 C CA . ARG A 1 72 ? 10.82 -6.707 -17.047 1 80.12 72 ARG A CA 1
ATOM 564 C C . ARG A 1 72 ? 9.914 -7.852 -17.484 1 80.12 72 ARG A C 1
ATOM 566 O O . ARG A 1 72 ? 8.836 -7.621 -18.031 1 80.12 72 ARG A O 1
ATOM 573 N N . HIS A 1 73 ? 10.258 -9.055 -17.094 1 90.31 73 HIS A N 1
ATOM 574 C CA . HIS A 1 73 ? 9.562 -10.258 -17.531 1 90.31 73 HIS A CA 1
ATOM 575 C C . HIS A 1 73 ? 8.117 -10.266 -17.047 1 90.31 73 HIS A C 1
ATOM 577 O O . HIS A 1 73 ? 7.199 -10.586 -17.797 1 90.31 73 HIS A O 1
ATOM 583 N N . THR A 1 74 ? 7.93 -9.844 -15.828 1 94.69 74 THR A N 1
ATOM 584 C CA . THR A 1 74 ? 6.59 -9.867 -15.25 1 94.69 74 THR A CA 1
ATOM 585 C C . THR A 1 74 ? 5.645 -8.961 -16.031 1 94.69 74 THR A C 1
ATOM 587 O O . THR A 1 74 ? 4.574 -9.398 -16.469 1 94.69 74 THR A O 1
ATOM 590 N N . LEU A 1 75 ? 6.102 -7.723 -16.266 1 95.81 75 LEU A N 1
ATOM 591 C CA . LEU A 1 75 ? 5.258 -6.777 -16.984 1 95.81 75 LEU A CA 1
ATOM 592 C C . LEU A 1 75 ? 5.012 -7.25 -18.406 1 95.81 75 LEU A C 1
ATOM 594 O O . LEU A 1 75 ? 3.877 -7.207 -18.891 1 95.81 75 LEU A O 1
ATOM 598 N N . GLN A 1 76 ? 6.023 -7.688 -19.062 1 94.81 76 GLN A N 1
ATOM 599 C CA . GLN A 1 76 ? 5.898 -8.18 -20.422 1 94.81 76 GLN A CA 1
ATOM 600 C C . GLN A 1 76 ? 4.918 -9.344 -20.5 1 94.81 76 GLN A C 1
ATOM 602 O O . GLN A 1 76 ? 4.066 -9.391 -21.391 1 94.81 76 GLN A O 1
ATOM 607 N N . ASN A 1 77 ? 5.078 -10.297 -19.609 1 97.12 77 ASN A N 1
ATOM 608 C CA . ASN A 1 77 ? 4.168 -11.438 -19.562 1 97.12 77 ASN A CA 1
ATOM 609 C C . ASN A 1 77 ? 2.717 -10.984 -19.391 1 97.12 77 ASN A C 1
ATOM 611 O O . ASN A 1 77 ? 1.823 -11.5 -20.078 1 97.12 77 ASN A O 1
ATOM 615 N N . ILE A 1 78 ? 2.5 -10.039 -18.484 1 97.88 78 ILE A N 1
ATOM 616 C CA . ILE A 1 78 ? 1.155 -9.547 -18.203 1 97.88 78 ILE A CA 1
ATOM 617 C C . ILE A 1 78 ? 0.572 -8.898 -19.453 1 97.88 78 ILE A C 1
ATOM 619 O O . ILE A 1 78 ? -0.578 -9.156 -19.812 1 97.88 78 ILE A O 1
ATOM 623 N N . LEU A 1 79 ? 1.382 -8.078 -20.109 1 96.31 79 LEU A N 1
ATOM 624 C CA . LEU A 1 79 ? 0.912 -7.367 -21.281 1 96.31 79 LEU A CA 1
ATOM 625 C C . LEU A 1 79 ? 0.631 -8.344 -22.422 1 96.31 79 LEU A C 1
ATOM 627 O O . LEU A 1 79 ? -0.291 -8.133 -23.219 1 96.31 79 LEU A O 1
ATOM 631 N N . GLU A 1 80 ? 1.37 -9.406 -22.469 1 96.56 80 GLU A N 1
ATOM 632 C CA . GLU A 1 80 ? 1.265 -10.359 -23.562 1 96.56 80 GLU A CA 1
ATOM 633 C C . GLU A 1 80 ? 0.124 -11.344 -23.328 1 96.56 80 GLU A C 1
ATOM 635 O O . GLU A 1 80 ? -0.578 -11.727 -24.266 1 96.56 80 GLU A O 1
ATOM 640 N N . THR A 1 81 ? -0.07 -11.797 -22.109 1 98.06 81 THR A N 1
ATOM 641 C CA . THR A 1 81 ? -0.969 -12.922 -21.859 1 98.06 81 THR A CA 1
ATOM 642 C C . THR A 1 81 ? -2.23 -12.453 -21.141 1 98.06 81 THR A C 1
ATOM 644 O O . THR A 1 81 ? -3.227 -13.18 -21.094 1 98.06 81 THR A O 1
ATOM 647 N N . ASN A 1 82 ? -2.176 -11.32 -20.469 1 98.44 82 ASN A N 1
ATOM 648 C CA . ASN A 1 82 ? -3.283 -10.648 -19.797 1 98.44 82 ASN A CA 1
ATOM 649 C C . ASN A 1 82 ? -3.559 -11.258 -18.422 1 98.44 82 ASN A C 1
ATOM 651 O O . ASN A 1 82 ? -4.422 -10.773 -17.688 1 98.44 82 ASN A O 1
ATOM 655 N N . TYR A 1 83 ? -2.881 -12.305 -18.109 1 98.75 83 TYR A N 1
ATOM 656 C CA . TYR A 1 83 ? -3.207 -13.016 -16.875 1 98.75 83 TYR A CA 1
ATOM 657 C C . TYR A 1 83 ? -2.004 -13.062 -15.938 1 98.75 83 TYR A C 1
ATOM 659 O O . TYR A 1 83 ? -0.866 -13.219 -16.391 1 98.75 83 TYR A O 1
ATOM 667 N N . PHE A 1 84 ? -2.234 -12.953 -14.672 1 98.88 84 PHE A N 1
ATOM 668 C CA . PHE A 1 84 ? -1.228 -13.109 -13.625 1 98.88 84 PHE A CA 1
ATOM 669 C C . PHE A 1 84 ? -1.882 -13.422 -12.281 1 98.88 84 PHE A C 1
ATOM 671 O O . PHE A 1 84 ? -3.109 -13.398 -12.164 1 98.88 84 PHE A O 1
ATOM 678 N N . THR A 1 85 ? -1.086 -13.82 -11.312 1 98.94 85 THR A N 1
ATOM 679 C CA . THR A 1 85 ? -1.605 -14.148 -9.984 1 98.94 85 THR A CA 1
ATOM 680 C C . THR A 1 85 ? -0.938 -13.281 -8.922 1 98.94 85 THR A C 1
ATOM 682 O O . THR A 1 85 ? 0.208 -12.859 -9.086 1 98.94 85 THR A O 1
ATOM 685 N N . LEU A 1 86 ? -1.636 -12.945 -7.938 1 98.88 86 LEU A N 1
ATOM 686 C CA . LEU A 1 86 ? -1.125 -12.359 -6.699 1 98.88 86 LEU A CA 1
ATOM 687 C C . LEU A 1 86 ? -1.172 -13.375 -5.562 1 98.88 86 LEU A C 1
ATOM 689 O O . LEU A 1 86 ? -2.209 -14 -5.324 1 98.88 86 LEU A O 1
ATOM 693 N N . ASN A 1 87 ? -0.113 -13.531 -4.895 1 98.94 87 ASN A N 1
ATOM 694 C CA . ASN A 1 87 ? 0.015 -14.523 -3.832 1 98.94 87 ASN A CA 1
ATOM 695 C C . ASN A 1 87 ? 0.628 -13.922 -2.572 1 98.94 87 ASN A C 1
ATOM 697 O O . ASN A 1 87 ? 1.76 -13.43 -2.6 1 98.94 87 ASN A O 1
ATOM 701 N N . HIS A 1 88 ? -0.131 -13.984 -1.487 1 98.88 88 HIS A N 1
ATOM 702 C CA . HIS A 1 88 ? 0.395 -13.453 -0.236 1 98.88 88 HIS A CA 1
ATOM 703 C C . HIS A 1 88 ? 1.602 -14.25 0.241 1 98.88 88 HIS A C 1
ATOM 705 O O . HIS A 1 88 ? 1.663 -15.469 0.044 1 98.88 88 HIS A O 1
ATOM 711 N N . VAL A 1 89 ? 2.502 -13.57 0.857 1 98.81 89 VAL A N 1
ATOM 712 C CA . VAL A 1 89 ? 3.697 -14.18 1.434 1 98.81 89 VAL A CA 1
ATOM 713 C C . VAL A 1 89 ? 3.523 -14.328 2.943 1 98.81 89 VAL A C 1
ATOM 715 O O . VAL A 1 89 ? 2.982 -13.438 3.604 1 98.81 89 VAL A O 1
ATOM 718 N N . THR A 1 90 ? 3.992 -15.469 3.521 1 98.75 90 THR A N 1
ATOM 719 C CA . THR A 1 90 ? 3.914 -15.688 4.961 1 98.75 90 THR A CA 1
ATOM 720 C C . THR A 1 90 ? 5.309 -15.727 5.578 1 98.75 90 THR A C 1
ATOM 722 O O . THR A 1 90 ? 6.312 -15.711 4.859 1 98.75 90 THR A O 1
ATOM 725 N N . ALA A 1 91 ? 5.297 -15.758 6.898 1 98.38 91 ALA A N 1
ATOM 726 C CA . ALA A 1 91 ? 6.555 -15.852 7.637 1 98.38 91 ALA A CA 1
ATOM 727 C C . ALA A 1 91 ? 7.301 -17.141 7.293 1 98.38 91 ALA A C 1
ATOM 729 O O . ALA A 1 91 ? 8.523 -17.203 7.445 1 98.38 91 ALA A O 1
ATOM 730 N N . ASP A 1 92 ? 6.621 -18.141 6.793 1 98.25 92 ASP A N 1
ATOM 731 C CA . ASP A 1 92 ? 7.195 -19.453 6.543 1 98.25 92 ASP A CA 1
ATOM 732 C C . ASP A 1 92 ? 8.062 -19.438 5.285 1 98.25 92 ASP A C 1
ATOM 734 O O . ASP A 1 92 ? 8.945 -20.297 5.129 1 98.25 92 ASP A O 1
ATOM 738 N N . PHE A 1 93 ? 7.805 -18.438 4.375 1 98.44 93 PHE A N 1
ATOM 739 C CA . PHE A 1 93 ? 8.562 -18.531 3.137 1 98.44 93 PHE A CA 1
ATOM 740 C C . PHE A 1 93 ? 8.945 -17.156 2.621 1 98.44 93 PHE A C 1
ATOM 742 O O . PHE A 1 93 ? 9.133 -16.953 1.418 1 98.44 93 PHE A O 1
ATOM 749 N N . TYR A 1 94 ? 8.984 -16.078 3.492 1 98.44 94 TYR A N 1
ATOM 750 C CA . TYR A 1 94 ? 9.305 -14.719 3.074 1 98.44 94 TYR A CA 1
ATOM 751 C C . TYR A 1 94 ? 10.734 -14.625 2.557 1 98.44 94 TYR A C 1
ATOM 753 O O . TYR A 1 94 ? 11.039 -13.797 1.696 1 98.44 94 TYR A O 1
ATOM 761 N N . LYS A 1 95 ? 11.641 -15.477 3.064 1 98.19 95 LYS A N 1
ATOM 762 C CA . LYS A 1 95 ? 13.016 -15.469 2.576 1 98.19 95 LYS A CA 1
ATOM 763 C C . LYS A 1 95 ? 13.094 -15.977 1.139 1 98.19 95 LYS A C 1
ATOM 765 O O . LYS A 1 95 ? 13.789 -15.391 0.307 1 98.19 95 LYS A O 1
ATOM 770 N N . GLN A 1 96 ? 12.375 -17.062 0.864 1 97.81 96 GLN A N 1
ATOM 771 C CA . GLN A 1 96 ? 12.289 -17.547 -0.513 1 97.81 96 GLN A CA 1
ATOM 772 C C . GLN A 1 96 ? 11.664 -16.484 -1.421 1 97.81 96 GLN A C 1
ATOM 774 O O . GLN A 1 96 ? 12.125 -16.266 -2.543 1 97.81 96 GLN A O 1
ATOM 779 N N . ALA A 1 97 ? 10.586 -15.867 -0.884 1 98.31 97 ALA A N 1
ATOM 780 C CA . ALA A 1 97 ? 9.914 -14.82 -1.645 1 98.31 97 ALA A CA 1
ATOM 781 C C . ALA A 1 97 ? 10.883 -13.688 -1.991 1 98.31 97 ALA A C 1
ATOM 783 O O . ALA A 1 97 ? 10.922 -13.227 -3.135 1 98.31 97 ALA A O 1
ATOM 784 N N . HIS A 1 98 ? 11.648 -13.289 -1.018 1 98.12 98 HIS A N 1
ATOM 785 C CA . HIS A 1 98 ? 12.648 -12.25 -1.225 1 98.12 98 HIS A CA 1
ATOM 786 C C . HIS A 1 98 ? 13.656 -12.672 -2.293 1 98.12 98 HIS A C 1
ATOM 788 O O . HIS A 1 98 ? 14.031 -11.859 -3.146 1 98.12 98 HIS A O 1
ATOM 794 N N . GLN A 1 99 ? 14.031 -13.867 -2.324 1 97.69 99 GLN A N 1
ATOM 795 C CA . GLN A 1 99 ? 15.055 -14.391 -3.219 1 97.69 99 GLN A CA 1
ATOM 796 C C . GLN A 1 99 ? 14.57 -14.391 -4.668 1 97.69 99 GLN A C 1
ATOM 798 O O . GLN A 1 99 ? 15.383 -14.391 -5.598 1 97.69 99 GLN A O 1
ATOM 803 N N . THR A 1 100 ? 13.273 -14.391 -4.879 1 97 100 THR A N 1
ATOM 804 C CA . THR A 1 100 ? 12.742 -14.383 -6.234 1 97 100 THR A CA 1
ATOM 805 C C . THR A 1 100 ? 13.117 -13.094 -6.957 1 97 100 THR A C 1
ATOM 807 O O . THR A 1 100 ? 13.023 -13.008 -8.18 1 97 100 THR A O 1
ATOM 810 N N . ALA A 1 101 ? 13.531 -12.094 -6.277 1 95.38 101 ALA A N 1
ATOM 811 C CA . ALA A 1 101 ? 13.914 -10.82 -6.887 1 95.38 101 ALA A CA 1
ATOM 812 C C . ALA A 1 101 ? 15.273 -10.922 -7.574 1 95.38 101 ALA A C 1
ATOM 814 O O . ALA A 1 101 ? 15.672 -10.031 -8.32 1 95.38 101 ALA A O 1
ATOM 815 N N . ALA A 1 102 ? 15.953 -12.023 -7.328 1 94.81 102 ALA A N 1
ATOM 816 C CA . ALA A 1 102 ? 17.25 -12.227 -7.961 1 94.81 102 ALA A CA 1
ATOM 817 C C . ALA A 1 102 ? 17.109 -12.422 -9.469 1 94.81 102 ALA A C 1
ATOM 819 O O . ALA A 1 102 ? 16.031 -12.812 -9.945 1 94.81 102 ALA A O 1
ATOM 820 N N . ARG A 1 103 ? 18.141 -12.156 -10.273 1 89.75 103 ARG A N 1
ATOM 821 C CA . ARG A 1 103 ? 18.141 -12.297 -11.727 1 89.75 103 ARG A CA 1
ATOM 822 C C . ARG A 1 103 ? 18.469 -13.727 -12.141 1 89.75 103 ARG A C 1
ATOM 824 O O . ARG A 1 103 ? 19.609 -14.023 -12.5 1 89.75 103 ARG A O 1
ATOM 831 N N . TYR A 1 104 ? 17.5 -14.484 -12.242 1 90.19 104 TYR A N 1
ATOM 832 C CA . TYR A 1 104 ? 17.688 -15.859 -12.672 1 90.19 104 TYR A CA 1
ATOM 833 C C . TYR A 1 104 ? 17.484 -15.992 -14.18 1 90.19 104 TYR A C 1
ATOM 835 O O . TYR A 1 104 ? 16.766 -15.211 -14.789 1 90.19 104 TYR A O 1
ATOM 843 N N . GLU A 1 105 ? 18.109 -16.953 -14.828 1 86 105 GLU A N 1
ATOM 844 C CA . GLU A 1 105 ? 17.922 -17.219 -16.25 1 86 105 GLU A CA 1
ATOM 845 C C . GLU A 1 105 ? 16.609 -17.953 -16.5 1 86 105 GLU A C 1
ATOM 847 O O . GLU A 1 105 ? 15.984 -17.781 -17.547 1 86 105 GLU A O 1
ATOM 852 N N . GLY A 1 106 ? 16.203 -18.641 -15.57 1 88.56 106 GLY A N 1
ATOM 853 C CA . GLY A 1 106 ? 14.961 -19.406 -15.672 1 88.56 106 GLY A CA 1
ATOM 854 C C . GLY A 1 106 ? 13.906 -18.953 -14.68 1 88.56 106 GLY A C 1
ATOM 855 O O . GLY A 1 106 ? 13.867 -17.781 -14.289 1 88.56 106 GLY A O 1
ATOM 856 N N . SER A 1 107 ? 13.031 -19.844 -14.453 1 93.69 107 SER A N 1
ATOM 857 C CA . SER A 1 107 ? 11.906 -19.562 -13.562 1 93.69 107 SER A CA 1
ATOM 858 C C . SER A 1 107 ? 12.367 -19.422 -12.117 1 93.69 107 SER A C 1
ATOM 860 O O . SER A 1 107 ? 13.102 -20.266 -11.602 1 93.69 107 SER A O 1
ATOM 862 N N . GLU A 1 108 ? 11.922 -18.328 -11.477 1 95.69 108 GLU A N 1
ATOM 863 C CA . GLU A 1 108 ? 12.227 -18.125 -10.062 1 95.69 108 GLU A CA 1
ATOM 864 C C . GLU A 1 108 ? 11.57 -19.188 -9.195 1 95.69 108 GLU A C 1
ATOM 866 O O . GLU A 1 108 ? 12.023 -19.453 -8.078 1 95.69 108 GLU A O 1
ATOM 871 N N . PHE A 1 109 ? 10.477 -19.828 -9.703 1 96.94 109 PHE A N 1
ATOM 872 C CA . PHE A 1 109 ? 9.891 -20.953 -8.977 1 96.94 109 PHE A CA 1
ATOM 873 C C . PHE A 1 109 ? 10.922 -22.062 -8.758 1 96.94 109 PHE A C 1
ATOM 875 O O . PHE A 1 109 ? 11.164 -22.469 -7.617 1 96.94 109 PHE A O 1
ATOM 882 N N . GLU A 1 110 ? 11.547 -22.438 -9.82 1 94.69 110 GLU A N 1
ATOM 883 C CA . GLU A 1 110 ? 12.555 -23.484 -9.758 1 94.69 110 GLU A CA 1
ATOM 884 C C . GLU A 1 110 ? 13.75 -23.062 -8.914 1 94.69 110 GLU A C 1
ATOM 886 O O . GLU A 1 110 ? 14.242 -23.844 -8.094 1 94.69 110 GLU A O 1
ATOM 891 N N . ALA A 1 111 ? 14.188 -21.875 -9.109 1 94.81 111 ALA A N 1
ATOM 892 C CA . ALA A 1 111 ? 15.398 -21.375 -8.461 1 94.81 111 ALA A CA 1
ATOM 893 C C . ALA A 1 111 ? 15.219 -21.297 -6.949 1 94.81 111 ALA A C 1
ATOM 895 O O . ALA A 1 111 ? 16.172 -21.484 -6.191 1 94.81 111 ALA A O 1
ATOM 896 N N . THR A 1 112 ? 14 -21 -6.465 1 96.75 112 THR A N 1
ATOM 897 C CA . THR A 1 112 ? 13.789 -20.75 -5.047 1 96.75 112 THR A CA 1
ATOM 898 C C . THR A 1 112 ? 13.109 -21.938 -4.371 1 96.75 112 THR A C 1
ATOM 900 O O . THR A 1 112 ? 12.953 -21.953 -3.148 1 96.75 112 THR A O 1
ATOM 903 N N . GLY A 1 113 ? 12.609 -22.859 -5.102 1 96.19 113 GLY A N 1
ATOM 904 C CA . GLY A 1 113 ? 11.969 -24.047 -4.551 1 96.19 113 GLY A CA 1
ATOM 905 C C . GLY A 1 113 ? 10.5 -23.828 -4.234 1 96.19 113 GLY A C 1
ATOM 906 O O . GLY A 1 113 ? 9.859 -24.703 -3.646 1 96.19 113 GLY A O 1
ATOM 907 N N . LEU A 1 114 ? 9.992 -22.688 -4.578 1 97.94 114 LEU A N 1
ATOM 908 C CA . LEU A 1 114 ? 8.562 -22.453 -4.418 1 97.94 114 LEU A CA 1
ATOM 909 C C . LEU A 1 114 ? 7.766 -23.234 -5.465 1 97.94 114 LEU A C 1
ATOM 911 O O . LEU A 1 114 ? 8.133 -23.25 -6.641 1 97.94 114 LEU A O 1
ATOM 915 N N . GLU A 1 115 ? 6.738 -23.859 -5.043 1 98.06 115 GLU A N 1
ATOM 916 C CA . GLU A 1 115 ? 5.984 -24.734 -5.926 1 98.06 115 GLU A CA 1
ATOM 917 C C . GLU A 1 115 ? 4.91 -23.969 -6.688 1 98.06 115 GLU A C 1
ATOM 919 O O . GLU A 1 115 ? 4.113 -23.234 -6.09 1 98.06 115 GLU A O 1
ATOM 924 N N . GLU A 1 116 ? 4.934 -24.234 -8.008 1 97.94 116 GLU A N 1
ATOM 925 C CA . GLU A 1 116 ? 3.865 -23.719 -8.852 1 97.94 116 GLU A CA 1
ATOM 926 C C . GLU A 1 116 ? 2.572 -24.516 -8.656 1 97.94 116 GLU A C 1
ATOM 928 O O . GLU A 1 116 ? 2.602 -25.734 -8.516 1 97.94 116 GLU A O 1
ATOM 933 N N . GLU A 1 117 ? 1.533 -23.812 -8.594 1 98.38 117 GLU A N 1
ATOM 934 C CA . GLU A 1 117 ? 0.209 -24.422 -8.562 1 98.38 117 GLU A CA 1
ATOM 935 C C . GLU A 1 117 ? -0.696 -23.844 -9.648 1 98.38 117 GLU A C 1
ATOM 937 O O . GLU A 1 117 ? -0.779 -22.625 -9.805 1 98.38 117 GLU A O 1
ATOM 942 N N . TYR A 1 118 ? -1.277 -24.688 -10.469 1 98.31 118 TYR A N 1
ATOM 943 C CA . TYR A 1 118 ? -2.283 -24.266 -11.438 1 98.31 118 TYR A CA 1
ATOM 944 C C . TYR A 1 118 ? -3.68 -24.688 -10.984 1 98.31 118 TYR A C 1
ATOM 946 O O . TYR A 1 118 ? -3.873 -25.797 -10.477 1 98.31 118 TYR A O 1
ATOM 954 N N . LYS A 1 119 ? -4.59 -23.672 -11.102 1 97.5 119 LYS A N 1
ATOM 955 C CA . LYS A 1 119 ? -5.961 -23.906 -10.664 1 97.5 119 LYS A CA 1
ATOM 956 C C . LYS A 1 119 ? -6.957 -23.547 -11.758 1 97.5 119 LYS A C 1
ATOM 958 O O . LYS A 1 119 ? -6.844 -22.484 -12.383 1 97.5 119 LYS A O 1
ATOM 963 N N . LEU A 1 120 ? -8.258 -24.328 -12.062 1 95.69 120 LEU A N 1
ATOM 964 C CA . LEU A 1 120 ? -9.406 -24.062 -12.922 1 95.69 120 LEU A CA 1
ATOM 965 C C . LEU A 1 120 ? -8.961 -23.656 -14.32 1 95.69 120 LEU A C 1
ATOM 967 O O . LEU A 1 120 ? -9.516 -22.734 -14.914 1 95.69 120 LEU A O 1
ATOM 971 N N . ASP A 1 121 ? -7.773 -24.016 -14.773 1 94.69 121 ASP A N 1
ATOM 972 C CA . ASP A 1 121 ? -7.238 -23.719 -16.094 1 94.69 121 ASP A CA 1
ATOM 973 C C . ASP A 1 121 ? -6.73 -22.281 -16.188 1 94.69 121 ASP A C 1
ATOM 975 O O . ASP A 1 121 ? -6.641 -21.719 -17.281 1 94.69 121 ASP A O 1
ATOM 979 N N . PHE A 1 122 ? -6.637 -21.641 -15.086 1 98.38 122 PHE A N 1
ATOM 980 C CA . PHE A 1 122 ? -6.059 -20.312 -15.102 1 98.38 122 PHE A CA 1
ATOM 981 C C . PHE A 1 122 ? -4.676 -20.328 -15.742 1 98.38 122 PHE A C 1
ATOM 983 O O . PHE A 1 122 ? -3.857 -21.203 -15.445 1 98.38 122 PHE A O 1
ATOM 990 N N . TYR A 1 123 ? -4.363 -19.422 -16.547 1 98.44 123 TYR A N 1
ATOM 991 C CA . TYR A 1 123 ? -3.176 -19.438 -17.391 1 98.44 123 TYR A CA 1
ATOM 992 C C . TYR A 1 123 ? -1.908 -19.297 -16.562 1 98.44 123 TYR A C 1
ATOM 994 O O . TYR A 1 123 ? -0.936 -20.031 -16.75 1 98.44 123 TYR A O 1
ATOM 1002 N N . ALA A 1 124 ? -1.888 -18.344 -15.602 1 98.69 124 ALA A N 1
ATOM 1003 C CA . ALA A 1 124 ? -0.702 -18.016 -14.805 1 98.69 124 ALA A CA 1
ATOM 1004 C C . ALA A 1 124 ? -0.629 -18.891 -13.555 1 98.69 124 ALA A C 1
ATOM 1006 O O . ALA A 1 124 ? -1.659 -19.297 -13.016 1 98.69 124 ALA A O 1
ATOM 1007 N N . PRO A 1 125 ? 0.549 -19.141 -13.031 1 98.81 125 PRO A N 1
ATOM 1008 C CA . PRO A 1 125 ? 0.714 -20 -11.859 1 98.81 125 PRO A CA 1
ATOM 1009 C C . PRO A 1 125 ? 0.473 -19.266 -10.547 1 98.81 125 PRO A C 1
ATOM 1011 O O . PRO A 1 125 ? 0.838 -18.094 -10.406 1 98.81 125 PRO A O 1
ATOM 1014 N N . PHE A 1 126 ? -0.153 -20.016 -9.609 1 98.81 126 PHE A N 1
ATOM 1015 C CA . PHE A 1 126 ? -0.212 -19.594 -8.219 1 98.81 126 PHE A CA 1
ATOM 1016 C C . PHE A 1 126 ? 0.988 -20.109 -7.441 1 98.81 126 PHE A C 1
ATOM 1018 O O . PHE A 1 126 ? 1.731 -20.969 -7.938 1 98.81 126 PHE A O 1
ATOM 1025 N N . VAL A 1 127 ? 1.232 -19.547 -6.316 1 98.88 127 VAL A N 1
ATOM 1026 C CA . VAL A 1 127 ? 2.242 -20.031 -5.387 1 98.88 127 VAL A CA 1
ATOM 1027 C C . VAL A 1 127 ? 1.6 -20.984 -4.375 1 98.88 127 VAL A C 1
ATOM 1029 O O . VAL A 1 127 ? 0.789 -20.562 -3.547 1 98.88 127 VAL A O 1
ATOM 1032 N N . GLU A 1 128 ? 2.01 -22.172 -4.297 1 98.62 128 GLU A N 1
ATOM 1033 C CA . GLU A 1 128 ? 1.305 -23.234 -3.607 1 98.62 128 GLU A CA 1
ATOM 1034 C C . GLU A 1 128 ? 1.162 -22.938 -2.119 1 98.62 128 GLU A C 1
ATOM 1036 O O . GLU A 1 128 ? 0.068 -23.047 -1.561 1 98.62 128 GLU A O 1
ATOM 1041 N N . PRO A 1 129 ? 2.156 -22.578 -1.425 1 98.44 129 PRO A N 1
ATOM 1042 C CA . PRO A 1 129 ? 2.041 -22.422 0.028 1 98.44 129 PRO A CA 1
ATOM 1043 C C . PRO A 1 129 ? 1.276 -21.172 0.437 1 98.44 129 PRO A C 1
ATOM 1045 O O . PRO A 1 129 ? 1.016 -20.953 1.624 1 98.44 129 PRO A O 1
ATOM 1048 N N . SER A 1 130 ? 0.938 -20.297 -0.526 1 98.81 130 SER A N 1
ATOM 1049 C CA . SER A 1 130 ? 0.286 -19.047 -0.189 1 98.81 130 SER A CA 1
ATOM 1050 C C . SER A 1 130 ? -1.102 -19.281 0.397 1 98.81 130 SER A C 1
ATOM 1052 O O . SER A 1 130 ? -1.893 -20.047 -0.155 1 98.81 130 SER A O 1
ATOM 1054 N N . PRO A 1 131 ? -1.43 -18.625 1.477 1 98.81 131 PRO A N 1
ATOM 1055 C CA . PRO A 1 131 ? -2.752 -18.781 2.086 1 98.81 131 PRO A CA 1
ATOM 1056 C C . PRO A 1 131 ? -3.82 -17.922 1.405 1 98.81 131 PRO A C 1
ATOM 1058 O O . PRO A 1 131 ? -5.008 -18.047 1.726 1 98.81 131 PRO A O 1
ATOM 1061 N N . LEU A 1 132 ? -3.457 -17.062 0.573 1 98.88 132 LEU A N 1
ATOM 1062 C CA . LEU A 1 132 ? -4.344 -16.203 -0.208 1 98.88 132 LEU A CA 1
ATOM 1063 C C . LEU A 1 132 ? -3.82 -16.031 -1.632 1 98.88 132 LEU A C 1
ATOM 1065 O O . LEU A 1 132 ? -2.699 -15.562 -1.834 1 98.88 132 LEU A O 1
ATOM 1069 N N . LYS A 1 133 ? -4.609 -16.438 -2.609 1 98.88 133 LYS A N 1
ATOM 1070 C CA . LYS A 1 133 ? -4.266 -16.453 -4.027 1 98.88 133 LYS A CA 1
ATOM 1071 C C . LYS A 1 133 ? -5.32 -15.727 -4.855 1 98.88 133 LYS A C 1
ATOM 1073 O O . LYS A 1 133 ? -6.516 -16 -4.73 1 98.88 133 LYS A O 1
ATOM 1078 N N . VAL A 1 134 ? -4.883 -14.836 -5.652 1 98.94 134 VAL A N 1
ATOM 1079 C CA . VAL A 1 134 ? -5.805 -14.07 -6.492 1 98.94 134 VAL A CA 1
ATOM 1080 C C . VAL A 1 134 ? -5.457 -14.289 -7.961 1 98.94 134 VAL A C 1
ATOM 1082 O O . VAL A 1 134 ? -4.316 -14.062 -8.375 1 98.94 134 VAL A O 1
ATOM 1085 N N . GLY A 1 135 ? -6.336 -14.766 -8.766 1 98.94 135 GLY A N 1
ATOM 1086 C CA . GLY A 1 135 ? -6.219 -14.773 -10.211 1 98.94 135 GLY A CA 1
ATOM 1087 C C . GLY A 1 135 ? -6.719 -13.492 -10.859 1 98.94 135 GLY A C 1
ATOM 1088 O O . GLY A 1 135 ? -7.883 -13.125 -10.695 1 98.94 135 GLY A O 1
ATOM 1089 N N . CYS A 1 136 ? -5.859 -12.875 -11.641 1 98.88 136 CYS A N 1
ATOM 1090 C CA . CYS A 1 136 ? -6.152 -11.539 -12.133 1 98.88 136 CYS A CA 1
ATOM 1091 C C . CYS A 1 136 ? -6.125 -11.508 -13.656 1 98.88 136 CYS A C 1
ATOM 1093 O O . CYS A 1 136 ? -5.371 -12.25 -14.289 1 98.88 136 CYS A O 1
ATOM 1095 N N . LYS A 1 137 ? -6.898 -10.617 -14.188 1 98.88 137 LYS A N 1
ATOM 1096 C CA . LYS A 1 137 ? -6.902 -10.336 -15.617 1 98.88 137 LYS A CA 1
ATOM 1097 C C . LYS A 1 137 ? -6.633 -8.852 -15.883 1 98.88 137 LYS A C 1
ATOM 1099 O O . LYS A 1 137 ? -7.25 -7.984 -15.266 1 98.88 137 LYS A O 1
ATOM 1104 N N . LEU A 1 138 ? -5.754 -8.578 -16.812 1 98.69 138 LEU A N 1
ATOM 1105 C CA . LEU A 1 138 ? -5.414 -7.207 -17.188 1 98.69 138 LEU A CA 1
ATOM 1106 C C . LEU A 1 138 ? -6.621 -6.492 -17.781 1 98.69 138 LEU A C 1
ATOM 1108 O O . LEU A 1 138 ? -7.262 -7.012 -18.703 1 98.69 138 LEU A O 1
ATOM 1112 N N . GLU A 1 139 ? -6.898 -5.328 -17.234 1 98.31 139 GLU A N 1
ATOM 1113 C CA . GLU A 1 139 ? -7.969 -4.496 -17.781 1 98.31 139 GLU A CA 1
ATOM 1114 C C . GLU A 1 139 ? -7.402 -3.287 -18.516 1 98.31 139 GLU A C 1
ATOM 1116 O O . GLU A 1 139 ? -7.895 -2.924 -19.594 1 98.31 139 GLU A O 1
ATOM 1121 N N . GLU A 1 140 ? -6.438 -2.674 -17.859 1 96.31 140 GLU A N 1
ATOM 1122 C CA . GLU A 1 140 ? -5.832 -1.461 -18.406 1 96.31 140 GLU A CA 1
ATOM 1123 C C . GLU A 1 140 ? -4.391 -1.303 -17.938 1 96.31 140 GLU A C 1
ATOM 1125 O O . GLU A 1 140 ? -4.023 -1.798 -16.859 1 96.31 140 GLU A O 1
ATOM 1130 N N . SER A 1 141 ? -3.59 -0.709 -18.781 1 95.19 141 SER A N 1
ATOM 1131 C CA . SER A 1 141 ? -2.25 -0.272 -18.406 1 95.19 141 SER A CA 1
ATOM 1132 C C . SER A 1 141 ? -2.016 1.187 -18.781 1 95.19 141 SER A C 1
ATOM 1134 O O . SER A 1 141 ? -2.414 1.623 -19.859 1 95.19 141 SER A O 1
ATOM 1136 N N . LEU A 1 142 ? -1.47 1.92 -17.844 1 93.88 142 LEU A N 1
ATOM 1137 C CA . LEU A 1 142 ? -1.173 3.326 -18.094 1 93.88 142 LEU A CA 1
ATOM 1138 C C . LEU A 1 142 ? 0.257 3.66 -17.688 1 93.88 142 LEU A C 1
ATOM 1140 O O . LEU A 1 142 ? 0.745 3.172 -16.672 1 93.88 142 LEU A O 1
ATOM 1144 N N . THR A 1 143 ? 0.895 4.473 -18.469 1 94.12 143 THR A N 1
ATOM 1145 C CA . THR A 1 143 ? 2.234 4.953 -18.156 1 94.12 143 THR A CA 1
ATOM 1146 C C . THR A 1 143 ? 2.18 6.367 -17.578 1 94.12 143 THR A C 1
ATOM 1148 O O . THR A 1 143 ? 1.625 7.273 -18.203 1 94.12 143 THR A O 1
ATOM 1151 N N . LEU A 1 144 ? 2.715 6.508 -16.375 1 94 144 LEU A N 1
ATOM 1152 C CA . LEU A 1 144 ? 2.773 7.836 -15.773 1 94 144 LEU A CA 1
ATOM 1153 C C . LEU A 1 144 ? 3.807 8.711 -16.469 1 94 144 LEU A C 1
ATOM 1155 O O . LEU A 1 144 ? 4.996 8.375 -16.5 1 94 144 LEU A O 1
ATOM 1159 N N . GLU A 1 145 ? 3.402 9.797 -17 1 92.12 145 GLU A N 1
ATOM 1160 C CA . GLU A 1 145 ? 4.258 10.664 -17.812 1 92.12 145 GLU A CA 1
ATOM 1161 C C . GLU A 1 145 ? 5.398 11.234 -16.969 1 92.12 145 GLU A C 1
ATOM 1163 O O . GLU A 1 145 ? 6.496 11.461 -17.484 1 92.12 145 GLU A O 1
ATOM 1168 N N . ILE A 1 146 ? 5.129 11.414 -15.742 1 92.88 146 ILE A N 1
ATOM 1169 C CA . ILE A 1 146 ? 6.039 12.148 -14.875 1 92.88 146 ILE A CA 1
ATOM 1170 C C . ILE A 1 146 ? 7.367 11.406 -14.773 1 92.88 146 ILE A C 1
ATOM 1172 O O . ILE A 1 146 ? 8.43 12.023 -14.656 1 92.88 146 ILE A O 1
ATOM 1176 N N . ASN A 1 147 ? 7.359 10.07 -14.812 1 93 147 ASN A N 1
ATOM 1177 C CA . ASN A 1 147 ? 8.633 9.391 -14.633 1 93 147 ASN A CA 1
ATOM 1178 C C . ASN A 1 147 ? 8.664 8.055 -15.375 1 93 147 ASN A C 1
ATOM 1180 O O . ASN A 1 147 ? 9.617 7.285 -15.25 1 93 147 ASN A O 1
ATOM 1184 N N . GLY A 1 148 ? 7.598 7.688 -16.031 1 92.75 148 GLY A N 1
ATOM 1185 C CA . GLY A 1 148 ? 7.586 6.488 -16.859 1 92.75 148 GLY A CA 1
ATOM 1186 C C . GLY A 1 148 ? 7.094 5.258 -16.109 1 92.75 148 GLY A C 1
ATOM 1187 O O . GLY A 1 148 ? 6.992 4.176 -16.688 1 92.75 148 GLY A O 1
ATOM 1188 N N . THR A 1 149 ? 6.73 5.379 -14.852 1 93.94 149 THR A N 1
ATOM 1189 C CA . THR A 1 149 ? 6.16 4.273 -14.086 1 93.94 149 THR A CA 1
ATOM 1190 C C . THR A 1 149 ? 4.887 3.758 -14.75 1 93.94 149 THR A C 1
ATOM 1192 O O . THR A 1 149 ? 4.102 4.539 -15.297 1 93.94 149 THR A O 1
ATOM 1195 N N . VAL A 1 150 ? 4.711 2.449 -14.742 1 94.88 150 VAL A N 1
ATOM 1196 C CA . VAL A 1 150 ? 3.549 1.837 -15.375 1 94.88 150 VAL A CA 1
ATOM 1197 C C . VAL A 1 150 ? 2.576 1.342 -14.305 1 94.88 150 VAL A C 1
ATOM 1199 O O . VAL A 1 150 ? 2.973 0.629 -13.383 1 94.88 150 VAL A O 1
ATOM 1202 N N . MET A 1 151 ? 1.365 1.751 -14.453 1 96.06 151 MET A N 1
ATOM 1203 C CA . MET A 1 151 ? 0.295 1.233 -13.609 1 96.06 151 MET A CA 1
ATOM 1204 C C . MET A 1 151 ? -0.542 0.203 -14.359 1 96.06 151 MET A C 1
ATOM 1206 O O . MET A 1 151 ? -1.058 0.485 -15.438 1 96.06 151 MET A O 1
ATOM 1210 N N . VAL A 1 152 ? -0.654 -0.949 -13.781 1 97.31 152 VAL A N 1
ATOM 1211 C CA . VAL A 1 152 ? -1.507 -2.014 -14.297 1 97.31 152 VAL A CA 1
ATOM 1212 C C . VAL A 1 152 ? -2.783 -2.107 -13.469 1 97.31 152 VAL A C 1
ATOM 1214 O O . VAL A 1 152 ? -2.727 -2.121 -12.234 1 97.31 152 VAL A O 1
ATOM 1217 N N . ILE A 1 153 ? -3.902 -2.074 -14.102 1 98.25 153 ILE A N 1
ATOM 1218 C CA . ILE A 1 153 ? -5.195 -2.297 -13.469 1 98.25 153 ILE A CA 1
ATOM 1219 C C . ILE A 1 153 ? -5.762 -3.646 -13.906 1 98.25 153 ILE A C 1
ATOM 1221 O O . ILE A 1 153 ? -5.828 -3.941 -15.102 1 98.25 153 ILE A O 1
ATOM 1225 N N . ALA A 1 154 ? -6.121 -4.422 -12.914 1 98.69 154 ALA A N 1
ATOM 1226 C CA . ALA A 1 154 ? -6.559 -5.781 -13.219 1 98.69 154 ALA A CA 1
ATOM 1227 C C . ALA A 1 154 ? -7.852 -6.121 -12.484 1 98.69 154 ALA A C 1
ATOM 1229 O O . ALA A 1 154 ? -8.125 -5.578 -11.414 1 98.69 154 ALA A O 1
ATOM 1230 N N . SER A 1 155 ? -8.648 -6.984 -13.039 1 98.62 155 SER A N 1
ATOM 1231 C CA . SER A 1 155 ? -9.844 -7.512 -12.383 1 98.62 155 SER A CA 1
ATOM 1232 C C . SER A 1 155 ? -9.539 -8.797 -11.617 1 98.62 155 SER A C 1
ATOM 1234 O O . SER A 1 155 ? -8.656 -9.562 -12.016 1 98.62 155 SER A O 1
ATOM 1236 N N . VAL A 1 156 ? -10.25 -8.984 -10.539 1 98.81 156 VAL A N 1
ATOM 1237 C CA . VAL A 1 156 ? -10.172 -10.219 -9.766 1 98.81 156 VAL A CA 1
ATOM 1238 C C . VAL A 1 156 ? -11.078 -11.273 -10.398 1 98.81 156 VAL A C 1
ATOM 1240 O O . VAL A 1 156 ? -12.305 -11.148 -10.367 1 98.81 156 VAL A O 1
ATOM 1243 N N . GLU A 1 157 ? -10.453 -12.289 -10.922 1 98.75 157 GLU A N 1
ATOM 1244 C CA . GLU A 1 157 ? -11.219 -13.352 -11.57 1 98.75 157 GLU A CA 1
ATOM 1245 C C . GLU A 1 157 ? -11.516 -14.492 -10.602 1 98.75 157 GLU A C 1
ATOM 1247 O O . GLU A 1 157 ? -12.586 -15.109 -10.664 1 98.75 157 GLU A O 1
ATOM 1252 N N . HIS A 1 158 ? -10.516 -14.773 -9.812 1 98.75 158 HIS A N 1
ATOM 1253 C CA . HIS A 1 158 ? -10.609 -15.812 -8.789 1 98.75 158 HIS A CA 1
ATOM 1254 C C . HIS A 1 158 ? -9.891 -15.391 -7.512 1 98.75 158 HIS A C 1
ATOM 1256 O O . HIS A 1 158 ? -8.906 -14.648 -7.562 1 98.75 158 HIS A O 1
ATOM 1262 N N . LEU A 1 159 ? -10.391 -15.883 -6.457 1 98.75 159 LEU A N 1
ATOM 1263 C CA . LEU A 1 159 ? -9.789 -15.68 -5.145 1 98.75 159 LEU A CA 1
ATOM 1264 C C . LEU A 1 159 ? -9.859 -16.953 -4.309 1 98.75 159 LEU A C 1
ATOM 1266 O O . LEU A 1 159 ? -10.93 -17.547 -4.172 1 98.75 159 LEU A O 1
ATOM 1270 N N . TRP A 1 160 ? -8.758 -17.453 -3.887 1 98.81 160 TRP A N 1
ATOM 1271 C CA . TRP A 1 160 ? -8.672 -18.516 -2.889 1 98.81 160 TRP A CA 1
ATOM 1272 C C . TRP A 1 160 ? -8.102 -17.984 -1.577 1 98.81 160 TRP A C 1
ATOM 1274 O O . TRP A 1 160 ? -7.055 -17.328 -1.566 1 98.81 160 TRP A O 1
ATOM 1284 N N . VAL A 1 161 ? -8.758 -18.281 -0.483 1 98.69 161 VAL A N 1
ATOM 1285 C CA . VAL A 1 161 ? -8.273 -17.812 0.807 1 98.69 161 VAL A CA 1
ATOM 1286 C C . VAL A 1 161 ? -8.438 -18.906 1.858 1 98.69 161 VAL A C 1
ATOM 1288 O O . VAL A 1 161 ? -9.438 -19.625 1.859 1 98.69 161 VAL A O 1
ATOM 1291 N N . ASP A 1 162 ? -7.375 -19.094 2.688 1 98.62 162 ASP A N 1
ATOM 1292 C CA . ASP A 1 162 ? -7.492 -19.953 3.855 1 98.62 162 ASP A CA 1
ATOM 1293 C C . ASP A 1 162 ? -8.688 -19.547 4.719 1 98.62 162 ASP A C 1
ATOM 1295 O O . ASP A 1 162 ? -8.766 -18.406 5.184 1 98.62 162 ASP A O 1
ATOM 1299 N N . GLN A 1 163 ? -9.547 -20.438 5.031 1 98.12 163 GLN A N 1
ATOM 1300 C CA . GLN A 1 163 ? -10.797 -20.156 5.734 1 98.12 163 GLN A CA 1
ATOM 1301 C C . GLN A 1 163 ? -10.531 -19.562 7.113 1 98.12 163 GLN A C 1
ATOM 1303 O O . GLN A 1 163 ? -11.344 -18.781 7.625 1 98.12 163 GLN A O 1
ATOM 1308 N N . LYS A 1 164 ? -9.422 -19.859 7.66 1 97.56 164 LYS A N 1
ATOM 1309 C CA . LYS A 1 164 ? -9.086 -19.359 8.992 1 97.56 164 LYS A CA 1
ATOM 1310 C C . LYS A 1 164 ? -8.961 -17.828 8.992 1 97.56 164 LYS A C 1
ATOM 1312 O O . LYS A 1 164 ? -9.07 -17.203 10.039 1 97.56 164 LYS A O 1
ATOM 1317 N N . GLY A 1 165 ? -8.742 -17.281 7.797 1 97.81 165 GLY A N 1
ATOM 1318 C CA . GLY A 1 165 ? -8.555 -15.844 7.711 1 97.81 165 GLY A CA 1
ATOM 1319 C C . GLY A 1 165 ? -9.805 -15.109 7.266 1 97.81 165 GLY A C 1
ATOM 1320 O O . GLY A 1 165 ? -9.859 -13.875 7.316 1 97.81 165 GLY A O 1
ATOM 1321 N N . LEU A 1 166 ? -10.789 -15.828 6.824 1 98.38 166 LEU A N 1
ATOM 1322 C CA . LEU A 1 166 ? -11.992 -15.219 6.281 1 98.38 166 LEU A CA 1
ATOM 1323 C C . LEU A 1 166 ? -13.016 -14.961 7.383 1 98.38 166 LEU A C 1
ATOM 1325 O O . LEU A 1 166 ? -13.484 -15.898 8.031 1 98.38 166 LEU A O 1
ATOM 1329 N N . LEU A 1 167 ? -13.398 -13.695 7.59 1 97.75 167 LEU A N 1
ATOM 1330 C CA . LEU A 1 167 ? -14.367 -13.328 8.617 1 97.75 167 LEU A CA 1
ATOM 1331 C C . LEU A 1 167 ? -15.773 -13.281 8.039 1 97.75 167 LEU A C 1
ATOM 1333 O O . LEU A 1 167 ? -15.953 -13.203 6.82 1 97.75 167 LEU A O 1
ATOM 1337 N N . PRO A 1 168 ? -16.781 -13.266 8.867 1 97.06 168 PRO A N 1
ATOM 1338 C CA . PRO A 1 168 ? -18.172 -13.352 8.406 1 97.06 168 PRO A CA 1
ATOM 1339 C C . PRO A 1 168 ? -18.578 -12.156 7.543 1 97.06 168 PRO A C 1
ATOM 1341 O O . PRO A 1 168 ? -19.422 -12.289 6.656 1 97.06 168 PRO A O 1
ATOM 1344 N N . ASP A 1 169 ? -17.984 -11.016 7.773 1 96.69 169 ASP A N 1
ATOM 1345 C CA . ASP A 1 169 ? -18.375 -9.828 7.02 1 96.69 169 ASP A CA 1
ATOM 1346 C C . ASP A 1 169 ? -17.562 -9.703 5.734 1 96.69 169 ASP A C 1
ATOM 1348 O O . ASP A 1 169 ? -17.672 -8.703 5.02 1 96.69 169 ASP A O 1
ATOM 1352 N N . GLY A 1 170 ? -16.656 -10.664 5.461 1 97.62 170 GLY A N 1
ATOM 1353 C CA . GLY A 1 170 ? -15.875 -10.656 4.238 1 97.62 170 GLY A CA 1
ATOM 1354 C C . GLY A 1 170 ? -14.461 -10.148 4.441 1 97.62 170 GLY A C 1
ATOM 1355 O O . GLY A 1 170 ? -13.594 -10.359 3.592 1 97.62 170 GLY A O 1
ATOM 1356 N N . SER A 1 171 ? -14.242 -9.469 5.551 1 97.62 171 SER A N 1
ATOM 1357 C CA . SER A 1 171 ? -12.898 -8.969 5.816 1 97.62 171 SER A CA 1
ATOM 1358 C C . SER A 1 171 ? -11.93 -10.117 6.102 1 97.62 171 SER A C 1
ATOM 1360 O O . SER A 1 171 ? -12.352 -11.258 6.285 1 97.62 171 SER A O 1
ATOM 1362 N N . LEU A 1 172 ? -10.672 -9.812 6.031 1 98.25 172 LEU A N 1
ATOM 1363 C CA . LEU A 1 172 ? -9.656 -10.844 6.203 1 98.25 172 LEU A CA 1
ATOM 1364 C C . LEU A 1 172 ? -8.836 -10.594 7.461 1 98.25 172 LEU A C 1
ATOM 1366 O O . LEU A 1 172 ? -8.445 -9.453 7.734 1 98.25 172 LEU A O 1
ATOM 1370 N N . ASP A 1 173 ? -8.656 -11.594 8.281 1 98.19 173 ASP A N 1
ATOM 1371 C CA . ASP A 1 173 ? -7.68 -11.594 9.367 1 98.19 173 ASP A CA 1
ATOM 1372 C C . ASP A 1 173 ? -6.297 -12 8.867 1 98.19 173 ASP A C 1
ATOM 1374 O O . ASP A 1 173 ? -5.938 -13.18 8.906 1 98.19 173 ASP A O 1
ATOM 1378 N N . LEU A 1 174 ? -5.5 -11.047 8.461 1 98.44 174 LEU A N 1
ATOM 1379 C CA . LEU A 1 174 ? -4.203 -11.289 7.84 1 98.44 174 LEU A CA 1
ATOM 1380 C C . LEU A 1 174 ? -3.221 -11.883 8.844 1 98.44 174 LEU A C 1
ATOM 1382 O O . LEU A 1 174 ? -2.324 -12.641 8.469 1 98.44 174 LEU A O 1
ATOM 1386 N N . GLU A 1 175 ? -3.406 -11.492 10.117 1 98.25 175 GLU A N 1
ATOM 1387 C CA . GLU A 1 175 ? -2.59 -12.094 11.172 1 98.25 175 GLU A CA 1
ATOM 1388 C C . GLU A 1 175 ? -2.844 -13.594 11.281 1 98.25 175 GLU A C 1
ATOM 1390 O O . GLU A 1 175 ? -1.902 -14.383 11.391 1 98.25 175 GLU A O 1
ATOM 1395 N N . ALA A 1 176 ? -4.09 -13.992 11.188 1 97.88 176 ALA A N 1
ATOM 1396 C CA . ALA A 1 176 ? -4.484 -15.391 11.336 1 97.88 176 ALA A CA 1
ATOM 1397 C C . ALA A 1 176 ? -3.898 -16.25 10.219 1 97.88 176 ALA A C 1
ATOM 1399 O O . ALA A 1 176 ? -3.566 -17.422 10.438 1 97.88 176 ALA A O 1
ATOM 1400 N N . ILE A 1 177 ? -3.713 -15.656 9.047 1 97.94 177 ILE A N 1
ATOM 1401 C CA . ILE A 1 177 ? -3.23 -16.484 7.945 1 97.94 177 ILE A CA 1
ATOM 1402 C C . ILE A 1 177 ? -1.737 -16.234 7.734 1 97.94 177 ILE A C 1
ATOM 1404 O O . ILE A 1 177 ? -1.152 -16.719 6.766 1 97.94 177 ILE A O 1
ATOM 1408 N N . GLY A 1 178 ? -1.156 -15.43 8.516 1 98.19 178 GLY A N 1
ATOM 1409 C CA . GLY A 1 178 ? 0.291 -15.305 8.586 1 98.19 178 GLY A CA 1
ATOM 1410 C C . GLY A 1 178 ? 0.872 -14.43 7.496 1 98.19 178 GLY A C 1
ATOM 1411 O O . GLY A 1 178 ? 2.062 -14.516 7.188 1 98.19 178 GLY A O 1
ATOM 1412 N N . THR A 1 179 ? 0.039 -13.625 6.816 1 98.38 179 THR A N 1
ATOM 1413 C CA . THR A 1 179 ? 0.513 -12.711 5.781 1 98.38 179 THR A CA 1
ATOM 1414 C C . THR A 1 179 ? 1.531 -11.727 6.355 1 98.38 179 THR A C 1
ATOM 1416 O O . THR A 1 179 ? 1.348 -11.211 7.461 1 98.38 179 THR A O 1
ATOM 1419 N N . VAL A 1 180 ? 2.621 -11.477 5.641 1 98.31 180 VAL A N 1
ATOM 1420 C CA . VAL A 1 180 ? 3.666 -10.57 6.094 1 98.31 180 VAL A CA 1
ATOM 1421 C C . VAL A 1 180 ? 3.523 -9.227 5.379 1 98.31 180 VAL A C 1
ATOM 1423 O O . VAL A 1 180 ? 2.91 -9.148 4.312 1 98.31 180 VAL A O 1
ATOM 1426 N N . THR A 1 181 ? 4 -8.188 5.988 1 98.19 181 THR A N 1
ATOM 1427 C CA . THR A 1 181 ? 4.156 -6.859 5.406 1 98.19 181 THR A CA 1
ATOM 1428 C C . THR A 1 181 ? 5.633 -6.484 5.305 1 98.19 181 THR A C 1
ATOM 1430 O O . THR A 1 181 ? 6.504 -7.246 5.727 1 98.19 181 THR A O 1
ATOM 1433 N N . CYS A 1 182 ? 5.887 -5.344 4.598 1 98.12 182 CYS A N 1
ATOM 1434 C CA . CYS A 1 182 ? 7.277 -4.93 4.445 1 98.12 182 CYS A CA 1
ATOM 1435 C C . CYS A 1 182 ? 7.398 -3.412 4.484 1 98.12 182 CYS A C 1
ATOM 1437 O O . CYS A 1 182 ? 6.391 -2.701 4.453 1 98.12 182 CYS A O 1
ATOM 1439 N N . SER A 1 183 ? 8.547 -2.957 4.715 1 96.81 183 SER A N 1
ATOM 1440 C CA . SER A 1 183 ? 8.945 -1.556 4.613 1 96.81 183 SER A CA 1
ATOM 1441 C C . SER A 1 183 ? 10.219 -1.402 3.793 1 96.81 183 SER A C 1
ATOM 1443 O O . SER A 1 183 ? 11.141 -2.211 3.914 1 96.81 183 SER A O 1
ATOM 1445 N N . GLY A 1 184 ? 10.227 -0.318 3.047 1 95.12 184 GLY A N 1
ATOM 1446 C CA . GLY A 1 184 ? 11.383 -0.156 2.176 1 95.12 184 GLY A CA 1
ATOM 1447 C C . GLY A 1 184 ? 11.492 -1.243 1.124 1 95.12 184 GLY A C 1
ATOM 1448 O O . GLY A 1 184 ? 10.523 -1.542 0.426 1 95.12 184 GLY A O 1
ATOM 1449 N N . LEU A 1 185 ? 12.719 -1.807 1.053 1 92.81 185 LEU A N 1
ATOM 1450 C CA . LEU A 1 185 ? 12.969 -2.736 -0.043 1 92.81 185 LEU A CA 1
ATOM 1451 C C . LEU A 1 185 ? 13.281 -4.129 0.487 1 92.81 185 LEU A C 1
ATOM 1453 O O . LEU A 1 185 ? 13.258 -5.105 -0.265 1 92.81 185 LEU A O 1
ATOM 1457 N N . ASP A 1 186 ? 13.477 -4.164 1.849 1 96.5 186 ASP A N 1
ATOM 1458 C CA . ASP A 1 186 ? 14.148 -5.406 2.217 1 96.5 186 ASP A CA 1
ATOM 1459 C C . ASP A 1 186 ? 13.836 -5.793 3.658 1 96.5 186 ASP A C 1
ATOM 1461 O O . ASP A 1 186 ? 14.484 -6.676 4.227 1 96.5 186 ASP A O 1
ATOM 1465 N N . THR A 1 187 ? 12.953 -5.07 4.324 1 98.25 187 THR A N 1
ATOM 1466 C CA . THR A 1 187 ? 12.633 -5.383 5.711 1 98.25 187 THR A CA 1
ATOM 1467 C C . THR A 1 187 ? 11.211 -5.945 5.82 1 98.25 187 THR A C 1
ATOM 1469 O O . THR A 1 187 ? 10.266 -5.367 5.281 1 98.25 187 THR A O 1
ATOM 1472 N N . TYR A 1 188 ? 11.07 -7.004 6.551 1 98.62 188 TYR A N 1
ATOM 1473 C CA . TYR A 1 188 ? 9.805 -7.727 6.625 1 98.62 188 TYR A CA 1
ATOM 1474 C C . TYR A 1 188 ? 9.273 -7.762 8.055 1 98.62 188 TYR A C 1
ATOM 1476 O O . TYR A 1 188 ? 10.055 -7.82 9.008 1 98.62 188 TYR A O 1
ATOM 1484 N N . TYR A 1 189 ? 7.926 -7.715 8.156 1 98.62 189 TYR A N 1
ATOM 1485 C CA . TYR A 1 189 ? 7.266 -7.645 9.453 1 98.62 189 TYR A CA 1
ATOM 1486 C C . TYR A 1 189 ? 6.055 -8.57 9.5 1 98.62 189 TYR A C 1
ATOM 1488 O O . TYR A 1 189 ? 5.406 -8.805 8.477 1 98.62 189 TYR A O 1
ATOM 1496 N N . LEU A 1 190 ? 5.766 -9.031 10.711 1 98.06 190 LEU A N 1
ATOM 1497 C CA . LEU A 1 190 ? 4.453 -9.594 11.016 1 98.06 190 LEU A CA 1
ATOM 1498 C C . LEU A 1 190 ? 3.533 -8.531 11.609 1 98.06 190 LEU A C 1
ATOM 1500 O O . LEU A 1 190 ? 3.982 -7.664 12.359 1 98.06 190 LEU A O 1
ATOM 1504 N N . GLY A 1 191 ? 2.295 -8.594 11.203 1 97.62 191 GLY A N 1
ATOM 1505 C CA . GLY A 1 191 ? 1.328 -7.723 11.844 1 97.62 191 GLY A CA 1
ATOM 1506 C C . GLY A 1 191 ? 0.782 -8.289 13.141 1 97.62 191 GLY A C 1
ATOM 1507 O O . GLY A 1 191 ? 0.382 -9.453 13.195 1 97.62 191 GLY A O 1
ATOM 1508 N N . LYS A 1 192 ? 0.882 -7.539 14.18 1 97.88 192 LYS A N 1
ATOM 1509 C CA . LYS A 1 192 ? 0.207 -7.844 15.438 1 97.88 192 LYS A CA 1
ATOM 1510 C C . LYS A 1 192 ? -1.017 -6.953 15.633 1 97.88 192 LYS A C 1
ATOM 1512 O O . LYS A 1 192 ? -0.888 -5.734 15.766 1 97.88 192 LYS A O 1
ATOM 1517 N N . LYS A 1 193 ? -2.15 -7.578 15.75 1 98 193 LYS A N 1
ATOM 1518 C CA . LYS A 1 193 ? -3.41 -6.844 15.766 1 98 193 LYS A CA 1
ATOM 1519 C C . LYS A 1 193 ? -3.514 -5.965 17.016 1 98 193 LYS A C 1
ATOM 1521 O O . LYS A 1 193 ? -3.262 -6.426 18.125 1 98 193 LYS A O 1
ATOM 1526 N N . LEU A 1 194 ? -3.789 -4.691 16.797 1 98.19 194 LEU A N 1
ATOM 1527 C CA . LEU A 1 194 ? -4.164 -3.785 17.875 1 98.19 194 LEU A CA 1
ATOM 1528 C C . LEU A 1 194 ? -5.656 -3.887 18.172 1 98.19 194 LEU A C 1
ATOM 1530 O O . LEU A 1 194 ? -6.047 -4.301 19.266 1 98.19 194 LEU A O 1
ATOM 1534 N N . SER A 1 195 ? -6.418 -3.549 17.156 1 97.62 195 SER A N 1
ATOM 1535 C CA . SER A 1 195 ? -7.863 -3.68 17.297 1 97.62 195 SER A CA 1
ATOM 1536 C C . SER A 1 195 ? -8.57 -3.418 15.969 1 97.62 195 SER A C 1
ATOM 1538 O O . SER A 1 195 ? -7.961 -2.914 15.023 1 97.62 195 SER A O 1
ATOM 1540 N N . ARG A 1 196 ? -9.742 -3.859 15.984 1 97.44 196 ARG A N 1
ATOM 1541 C CA . ARG A 1 196 ? -10.695 -3.453 14.953 1 97.44 196 ARG A CA 1
ATOM 1542 C C . ARG A 1 196 ? -11.688 -2.434 15.5 1 97.44 196 ARG A C 1
ATOM 1544 O O . ARG A 1 196 ? -12.211 -2.6 16.609 1 97.44 196 ARG A O 1
ATOM 1551 N N . LEU A 1 197 ? -11.93 -1.354 14.711 1 97.5 197 LEU A N 1
ATOM 1552 C CA . LEU A 1 197 ? -12.695 -0.244 15.266 1 97.5 197 LEU A CA 1
ATOM 1553 C C . LEU A 1 197 ? -14.023 -0.085 14.523 1 97.5 197 LEU A C 1
ATOM 1555 O O . LEU A 1 197 ? -14.102 -0.344 13.32 1 97.5 197 LEU A O 1
ATOM 1559 N N . SER A 1 198 ? -15 0.328 15.234 1 95.69 198 SER A N 1
ATOM 1560 C CA . SER A 1 198 ? -16.328 0.564 14.68 1 95.69 198 SER A CA 1
ATOM 1561 C C . SER A 1 198 ? -16.328 1.741 13.711 1 95.69 198 SER A C 1
ATOM 1563 O O . SER A 1 198 ? -15.406 2.562 13.727 1 95.69 198 SER A O 1
ATOM 1565 N N . TYR A 1 199 ? -17.359 1.78 12.914 1 93.81 199 TYR A N 1
ATOM 1566 C CA . TYR A 1 199 ? -17.516 2.895 11.984 1 93.81 199 TYR A CA 1
ATOM 1567 C C . TYR A 1 199 ? -17.547 4.223 12.727 1 93.81 199 TYR A C 1
ATOM 1569 O O . TYR A 1 199 ? -18.281 4.387 13.695 1 93.81 199 TYR A O 1
ATOM 1577 N N . PRO A 1 200 ? -16.688 5.129 12.305 1 94.38 200 PRO A N 1
ATOM 1578 C CA . PRO A 1 200 ? -16.625 6.406 13.023 1 94.38 200 PRO A CA 1
ATOM 1579 C C . PRO A 1 200 ? -17.844 7.293 12.766 1 94.38 200 PRO A C 1
ATOM 1581 O O . PRO A 1 200 ? -18.25 7.461 11.617 1 94.38 200 PRO A O 1
ATOM 1584 N N . LYS A 1 201 ? -18.422 7.871 13.82 1 93.69 201 LYS A N 1
ATOM 1585 C CA . LYS A 1 201 ? -19.516 8.828 13.812 1 93.69 201 LYS A CA 1
ATOM 1586 C C . LYS A 1 201 ? -19.219 10.023 14.719 1 93.69 201 LYS A C 1
ATOM 1588 O O . LYS A 1 201 ? -18.625 9.859 15.789 1 93.69 201 LYS A O 1
ATOM 1593 N N . PRO A 1 202 ? -19.688 11.172 14.234 1 92.31 202 PRO A N 1
ATOM 1594 C CA . PRO A 1 202 ? -19.469 12.328 15.109 1 92.31 202 PRO A CA 1
ATOM 1595 C C . PRO A 1 202 ? -20.125 12.164 16.469 1 92.31 202 PRO A C 1
ATOM 1597 O O . PRO A 1 202 ? -21.266 11.695 16.562 1 92.31 202 PRO A O 1
ATOM 1600 N N . ASN A 1 203 ? -19.422 12.453 17.5 1 86.75 203 ASN A N 1
ATOM 1601 C CA . ASN A 1 203 ? -19.891 12.5 18.875 1 86.75 203 ASN A CA 1
ATOM 1602 C C . ASN A 1 203 ? -20.25 11.109 19.406 1 86.75 203 ASN A C 1
ATOM 1604 O O . ASN A 1 203 ? -21.062 10.969 20.312 1 86.75 203 ASN A O 1
ATOM 1608 N N . LYS A 1 204 ? -19.922 10.141 18.781 1 90.56 204 LYS A N 1
ATOM 1609 C CA . LYS A 1 204 ? -20.047 8.773 19.266 1 90.56 204 LYS A CA 1
ATOM 1610 C C . LYS A 1 204 ? -18.688 8.141 19.516 1 90.56 204 LYS A C 1
ATOM 1612 O O . LYS A 1 204 ? -17.781 8.258 18.688 1 90.56 204 LYS A O 1
ATOM 1617 N N . ASP A 1 205 ? -18.594 7.508 20.578 1 90.75 205 ASP A N 1
ATOM 1618 C CA . ASP A 1 205 ? -17.328 6.855 20.922 1 90.75 205 ASP A CA 1
ATOM 1619 C C . ASP A 1 205 ? -17.078 5.641 20.047 1 90.75 205 ASP A C 1
ATOM 1621 O O . ASP A 1 205 ? -18.016 4.91 19.703 1 90.75 205 ASP A O 1
ATOM 1625 N N . LEU A 1 206 ? -15.781 5.406 19.766 1 91.81 206 LEU A N 1
ATOM 1626 C CA . LEU A 1 206 ? -15.383 4.219 19.016 1 91.81 206 LEU A CA 1
ATOM 1627 C C . LEU A 1 206 ? -15.516 2.965 19.875 1 91.81 206 LEU A C 1
ATOM 1629 O O . LEU A 1 206 ? -15.305 3.016 21.094 1 91.81 206 LEU A O 1
ATOM 1633 N N . GLU A 1 207 ? -15.859 1.906 19.266 1 93.69 207 GLU A N 1
ATOM 1634 C CA . GLU A 1 207 ? -15.875 0.598 19.906 1 93.69 207 GLU A CA 1
ATOM 1635 C C . GLU A 1 207 ? -14.898 -0.36 19.25 1 93.69 207 GLU A C 1
ATOM 1637 O O . GLU A 1 207 ? -14.727 -0.335 18.031 1 93.69 207 GLU A O 1
ATOM 1642 N N . GLU A 1 208 ? -14.227 -1.068 20.109 1 94.06 208 GLU A N 1
ATOM 1643 C CA . GLU A 1 208 ? -13.469 -2.191 19.562 1 94.06 208 GLU A CA 1
ATOM 1644 C C . GLU A 1 208 ? -14.375 -3.373 19.25 1 94.06 208 GLU A C 1
ATOM 1646 O O . GLU A 1 208 ? -15.102 -3.857 20.109 1 94.06 208 GLU A O 1
ATOM 1651 N N . ILE A 1 209 ? -14.336 -3.783 17.969 1 91.81 209 ILE A N 1
ATOM 1652 C CA . ILE A 1 209 ? -15.297 -4.789 17.531 1 91.81 209 ILE A CA 1
ATOM 1653 C C . ILE A 1 209 ? -14.562 -6.062 17.125 1 91.81 209 ILE A C 1
ATOM 1655 O O . ILE A 1 209 ? -13.398 -6.012 16.719 1 91.81 209 ILE A O 1
ATOM 1659 N N . MET B 1 1 ? -8.297 -25.453 5.051 1 91.94 1 MET B N 1
ATOM 1660 C CA . MET B 1 1 ? -9.094 -25.547 3.83 1 91.94 1 MET B CA 1
ATOM 1661 C C . MET B 1 1 ? -9.211 -24.188 3.154 1 91.94 1 MET B C 1
ATOM 1663 O O . MET B 1 1 ? -9.25 -23.156 3.828 1 91.94 1 MET B O 1
ATOM 1667 N N . MET B 1 2 ? -9.273 -24.234 1.778 1 96.44 2 MET B N 1
ATOM 1668 C CA . MET B 1 2 ? -9.32 -22.969 1.047 1 96.44 2 MET B CA 1
ATOM 1669 C C . MET B 1 2 ? -10.734 -22.688 0.537 1 96.44 2 MET B C 1
ATOM 1671 O O . MET B 1 2 ? -11.398 -23.594 0.022 1 96.44 2 MET B O 1
ATOM 1675 N N . LYS B 1 3 ? -11.211 -21.453 0.832 1 98.25 3 LYS B N 1
ATOM 1676 C CA . LYS B 1 3 ? -12.461 -20.969 0.243 1 98.25 3 LYS B CA 1
ATOM 1677 C C . LYS B 1 3 ? -12.211 -20.312 -1.109 1 98.25 3 LYS B C 1
ATOM 1679 O O . LYS B 1 3 ? -11.266 -19.531 -1.262 1 98.25 3 LYS B O 1
ATOM 1684 N N . HIS B 1 4 ? -13.039 -20.703 -2.062 1 98.56 4 HIS B N 1
ATOM 1685 C CA . HIS B 1 4 ? -12.883 -20.188 -3.412 1 98.56 4 HIS B CA 1
ATOM 1686 C C . HIS B 1 4 ? -14.039 -19.25 -3.779 1 98.56 4 HIS B C 1
ATOM 1688 O O . HIS B 1 4 ? -15.203 -19.578 -3.521 1 98.56 4 HIS B O 1
ATOM 1694 N N . PHE B 1 5 ? -13.758 -18.062 -4.332 1 98.56 5 PHE B N 1
ATOM 1695 C CA . PHE B 1 5 ? -14.703 -17.141 -4.945 1 98.56 5 PHE B CA 1
ATOM 1696 C C . PHE B 1 5 ? -14.328 -16.859 -6.395 1 98.56 5 PHE B C 1
ATOM 1698 O O . PHE B 1 5 ? -13.172 -16.562 -6.695 1 98.56 5 PHE B O 1
ATOM 1705 N N . ASP B 1 6 ? -15.242 -16.984 -7.328 1 98.31 6 ASP B N 1
ATOM 1706 C CA . ASP B 1 6 ? -15.023 -16.469 -8.672 1 98.31 6 ASP B CA 1
ATOM 1707 C C . ASP B 1 6 ? -15.656 -15.086 -8.844 1 98.31 6 ASP B C 1
ATOM 1709 O O . ASP B 1 6 ? -16.328 -14.594 -7.938 1 98.31 6 ASP B O 1
ATOM 1713 N N . LYS B 1 7 ? -15.383 -14.469 -9.945 1 98 7 LYS B N 1
ATOM 1714 C CA . LYS B 1 7 ? -15.828 -13.102 -10.172 1 98 7 LYS B CA 1
ATOM 1715 C C . LYS B 1 7 ? -17.344 -12.984 -10.023 1 98 7 LYS B C 1
ATOM 1717 O O . LYS B 1 7 ? -17.844 -12.039 -9.406 1 98 7 LYS B O 1
ATOM 1722 N N . ALA B 1 8 ? -18.078 -13.906 -10.523 1 98 8 ALA B N 1
ATOM 1723 C CA . ALA B 1 8 ? -19.531 -13.898 -10.453 1 98 8 ALA B CA 1
ATOM 1724 C C . ALA B 1 8 ? -20.016 -13.961 -9.008 1 98 8 ALA B C 1
ATOM 1726 O O . ALA B 1 8 ? -20.891 -13.195 -8.602 1 98 8 ALA B O 1
ATOM 1727 N N . SER B 1 9 ? -19.438 -14.859 -8.266 1 98.12 9 SER B N 1
ATOM 1728 C CA . SER B 1 9 ? -19.859 -15.008 -6.875 1 98.12 9 SER B CA 1
ATOM 1729 C C . SER B 1 9 ? -19.484 -13.781 -6.055 1 98.12 9 SER B C 1
ATOM 1731 O O . SER B 1 9 ? -20.203 -13.406 -5.125 1 98.12 9 SER B O 1
ATOM 1733 N N . ILE B 1 10 ? -18.312 -13.18 -6.363 1 98.25 10 ILE B N 1
ATOM 1734 C CA . ILE B 1 10 ? -17.922 -11.945 -5.695 1 98.25 10 ILE B CA 1
ATOM 1735 C C . ILE B 1 10 ? -18.953 -10.859 -5.965 1 98.25 10 ILE B C 1
ATOM 1737 O O . ILE B 1 10 ? -19.438 -10.203 -5.035 1 98.25 10 ILE B O 1
ATOM 1741 N N . LEU B 1 11 ? -19.391 -10.742 -7.207 1 97.75 11 LEU B N 1
ATOM 1742 C CA . LEU B 1 11 ? -20.312 -9.688 -7.605 1 97.75 11 LEU B CA 1
ATOM 1743 C C . LEU B 1 11 ? -21.719 -9.953 -7.07 1 97.75 11 LEU B C 1
ATOM 1745 O O . LEU B 1 11 ? -22.5 -9.023 -6.871 1 97.75 11 LEU B O 1
ATOM 1749 N N . GLU B 1 12 ? -22.062 -11.211 -6.754 1 97.75 12 GLU B N 1
ATOM 1750 C CA . GLU B 1 12 ? -23.375 -11.586 -6.266 1 97.75 12 GLU B CA 1
ATOM 1751 C C . GLU B 1 12 ? -23.453 -11.492 -4.746 1 97.75 12 GLU B C 1
ATOM 1753 O O . GLU B 1 12 ? -24.547 -11.516 -4.172 1 97.75 12 GLU B O 1
ATOM 1758 N N . ALA B 1 13 ? -22.297 -11.445 -4.152 1 97.69 13 ALA B N 1
ATOM 1759 C CA . ALA B 1 13 ? -22.281 -11.359 -2.693 1 97.69 13 ALA B CA 1
ATOM 1760 C C . ALA B 1 13 ? -22.922 -10.062 -2.215 1 97.69 13 ALA B C 1
ATOM 1762 O O . ALA B 1 13 ? -23.125 -9.133 -3 1 97.69 13 ALA B O 1
ATOM 1763 N N . LYS B 1 14 ? -23.312 -10.07 -0.913 1 97.38 14 LYS B N 1
ATOM 1764 C CA . LYS B 1 14 ? -23.781 -8.836 -0.306 1 97.38 14 LYS B CA 1
ATOM 1765 C C . LYS B 1 14 ? -22.766 -7.711 -0.459 1 97.38 14 LYS B C 1
ATOM 1767 O O . LYS B 1 14 ? -21.562 -7.949 -0.38 1 97.38 14 LYS B O 1
ATOM 1772 N N . SER B 1 15 ? -23.219 -6.488 -0.669 1 96.38 15 SER B N 1
ATOM 1773 C CA . SER B 1 15 ? -22.375 -5.344 -0.983 1 96.38 15 SER B CA 1
ATOM 1774 C C . SER B 1 15 ? -21.297 -5.141 0.085 1 96.38 15 SER B C 1
ATOM 1776 O O . SER B 1 15 ? -20.125 -4.902 -0.235 1 96.38 15 SER B O 1
ATOM 1778 N N . PHE B 1 16 ? -21.766 -5.25 1.382 1 95.38 16 PHE B N 1
ATOM 1779 C CA . PHE B 1 16 ? -20.797 -5.031 2.451 1 95.38 16 PHE B CA 1
ATOM 1780 C C . PHE B 1 16 ? -19.75 -6.133 2.467 1 95.38 16 PHE B C 1
ATOM 1782 O O . PHE B 1 16 ? -18.578 -5.879 2.75 1 95.38 16 PHE B O 1
ATOM 1789 N N . PHE B 1 17 ? -20.156 -7.383 2.178 1 97.88 17 PHE B N 1
ATOM 1790 C CA . PHE B 1 17 ? -19.234 -8.516 2.127 1 97.88 17 PHE B CA 1
ATOM 1791 C C . PHE B 1 17 ? -18.234 -8.336 0.999 1 97.88 17 PHE B C 1
ATOM 1793 O O . PHE B 1 17 ? -17.016 -8.477 1.211 1 97.88 17 PHE B O 1
ATOM 1800 N N . ARG B 1 18 ? -18.656 -7.973 -0.19 1 98.06 18 ARG B N 1
ATOM 1801 C CA . ARG B 1 18 ? -17.812 -7.746 -1.352 1 98.06 18 ARG B CA 1
ATOM 1802 C C . ARG B 1 18 ? -16.812 -6.613 -1.093 1 98.06 18 ARG B C 1
ATOM 1804 O O . ARG B 1 18 ? -15.625 -6.746 -1.374 1 98.06 18 ARG B O 1
ATOM 1811 N N . ARG B 1 19 ? -17.312 -5.555 -0.598 1 96.81 19 ARG B N 1
ATOM 1812 C CA . ARG B 1 19 ? -16.484 -4.391 -0.289 1 96.81 19 ARG B CA 1
ATOM 1813 C C . ARG B 1 19 ? -15.352 -4.758 0.665 1 96.81 19 ARG B C 1
ATOM 1815 O O . ARG B 1 19 ? -14.18 -4.465 0.395 1 96.81 19 ARG B O 1
ATOM 1822 N N . ASP B 1 20 ? -15.75 -5.406 1.777 1 97.69 20 ASP B N 1
ATOM 1823 C CA . ASP B 1 20 ? -14.758 -5.738 2.799 1 97.69 20 ASP B CA 1
ATOM 1824 C C . ASP B 1 20 ? -13.758 -6.766 2.281 1 97.69 20 ASP B C 1
ATOM 1826 O O . ASP B 1 20 ? -12.562 -6.672 2.561 1 97.69 20 ASP B O 1
ATOM 1830 N N . LEU B 1 21 ? -14.227 -7.691 1.517 1 98.5 21 LEU B N 1
ATOM 1831 C CA . LEU B 1 21 ? -13.375 -8.734 0.956 1 98.5 21 LEU B CA 1
ATOM 1832 C C . LEU B 1 21 ? -12.359 -8.148 -0.013 1 98.5 21 LEU B C 1
ATOM 1834 O O . LEU B 1 21 ? -11.148 -8.312 0.174 1 98.5 21 LEU B O 1
ATOM 1838 N N . ILE B 1 22 ? -12.797 -7.387 -0.965 1 98.44 22 ILE B N 1
ATOM 1839 C CA . ILE B 1 22 ? -11.93 -6.883 -2.025 1 98.44 22 ILE B CA 1
ATOM 1840 C C . ILE B 1 22 ? -10.969 -5.844 -1.456 1 98.44 22 ILE B C 1
ATOM 1842 O O . ILE B 1 22 ? -9.82 -5.758 -1.884 1 98.44 22 ILE B O 1
ATOM 1846 N N . ASN B 1 23 ? -11.391 -5.156 -0.461 1 97.06 23 ASN B N 1
ATOM 1847 C CA . ASN B 1 23 ? -10.523 -4.164 0.164 1 97.06 23 ASN B CA 1
ATOM 1848 C C . ASN B 1 23 ? -9.367 -4.824 0.905 1 97.06 23 ASN B C 1
ATOM 1850 O O . ASN B 1 23 ? -8.375 -4.164 1.219 1 97.06 23 ASN B O 1
ATOM 1854 N N . SER B 1 24 ? -9.477 -6.074 1.174 1 98.06 24 SER B N 1
ATOM 1855 C CA . SER B 1 24 ? -8.516 -6.719 2.059 1 98.06 24 SER B CA 1
ATOM 1856 C C . SER B 1 24 ? -7.496 -7.535 1.269 1 98.06 24 SER B C 1
ATOM 1858 O O . SER B 1 24 ? -6.445 -7.91 1.797 1 98.06 24 SER B O 1
ATOM 1860 N N . ILE B 1 25 ? -7.703 -7.816 0.035 1 98.25 25 ILE B N 1
ATOM 1861 C CA . ILE B 1 25 ? -6.977 -8.906 -0.61 1 98.25 25 ILE B CA 1
ATOM 1862 C C . ILE B 1 25 ? -5.605 -8.414 -1.068 1 98.25 25 ILE B C 1
ATOM 1864 O O . ILE B 1 25 ? -4.73 -9.219 -1.401 1 98.25 25 ILE B O 1
ATOM 1868 N N . SER B 1 26 ? -5.324 -7.082 -1.111 1 97.56 26 SER B N 1
ATOM 1869 C CA . SER B 1 26 ? -3.986 -6.613 -1.459 1 97.56 26 SER B CA 1
ATOM 1870 C C . SER B 1 26 ? -2.998 -6.879 -0.33 1 97.56 26 SER B C 1
ATOM 1872 O O . SER B 1 26 ? -1.784 -6.891 -0.55 1 97.56 26 SER B O 1
ATOM 1874 N N . GLY B 1 27 ? -3.482 -7.016 0.925 1 98.06 27 GLY B N 1
ATOM 1875 C CA . GLY B 1 27 ? -2.637 -7.203 2.094 1 98.06 27 GLY B CA 1
ATOM 1876 C C . GLY B 1 27 ? -2.6 -5.992 3.006 1 98.06 27 GLY B C 1
ATOM 1877 O O . GLY B 1 27 ? -3.557 -5.215 3.053 1 98.06 27 GLY B O 1
ATOM 1878 N N . TYR B 1 28 ? -1.589 -5.922 3.799 1 98.38 28 TYR B N 1
ATOM 1879 C CA . TYR B 1 28 ? -1.413 -4.785 4.691 1 98.38 28 TYR B CA 1
ATOM 1880 C C . TYR B 1 28 ? -1.204 -3.496 3.902 1 98.38 28 TYR B C 1
ATOM 1882 O O . TYR B 1 28 ? -0.651 -3.52 2.801 1 98.38 28 TYR B O 1
ATOM 1890 N N . LYS B 1 29 ? -1.644 -2.4 4.496 1 97.69 29 LYS B N 1
ATOM 1891 C CA . LYS B 1 29 ? -1.584 -1.106 3.822 1 97.69 29 LYS B CA 1
ATOM 1892 C C . LYS B 1 29 ? -0.897 -0.062 4.695 1 97.69 29 LYS B C 1
ATOM 1894 O O . LYS B 1 29 ? -0.823 -0.218 5.918 1 97.69 29 LYS B O 1
ATOM 1899 N N . SER B 1 30 ? -0.411 0.969 4.008 1 96.56 30 SER B N 1
ATOM 1900 C CA . SER B 1 30 ? 0.072 2.127 4.758 1 96.56 30 SER B CA 1
ATOM 1901 C C . SER B 1 30 ? -1.076 2.859 5.445 1 96.56 30 SER B C 1
ATOM 1903 O O . SER B 1 30 ? -2.227 2.768 5.012 1 96.56 30 SER B O 1
ATOM 1905 N N . LEU B 1 31 ? -0.808 3.461 6.496 1 97.81 31 LEU B N 1
ATOM 1906 C CA . LEU B 1 31 ? -1.789 4.332 7.137 1 97.81 31 LEU B CA 1
ATOM 1907 C C . LEU B 1 31 ? -1.206 5.719 7.383 1 97.81 31 LEU B C 1
ATOM 1909 O O . LEU B 1 31 ? -0.25 5.867 8.148 1 97.81 31 LEU B O 1
ATOM 1913 N N . ASN B 1 32 ? -1.786 6.668 6.762 1 98.62 32 ASN B N 1
ATOM 1914 C CA . ASN B 1 32 ? -1.412 8.07 6.902 1 98.62 32 ASN B CA 1
ATOM 1915 C C . ASN B 1 32 ? -2.621 8.945 7.223 1 98.62 32 ASN B C 1
ATOM 1917 O O . ASN B 1 32 ? -3.738 8.641 6.801 1 98.62 32 ASN B O 1
ATOM 1921 N N . LEU B 1 33 ? -2.377 9.961 7.984 1 98.81 33 LEU B N 1
ATOM 1922 C CA . LEU B 1 33 ? -3.303 11.086 8.023 1 98.81 33 LEU B CA 1
ATOM 1923 C C . LEU B 1 33 ? -2.889 12.172 7.035 1 98.81 33 LEU B C 1
ATOM 1925 O O . LEU B 1 33 ? -1.731 12.594 7.02 1 98.81 33 LEU B O 1
ATOM 1929 N N . ILE B 1 34 ? -3.809 12.547 6.234 1 98.75 34 ILE B N 1
ATOM 1930 C CA . ILE B 1 34 ? -3.543 13.625 5.289 1 98.75 34 ILE B CA 1
ATOM 1931 C C . ILE B 1 34 ? -4.113 14.93 5.824 1 98.75 34 ILE B C 1
ATOM 1933 O O . ILE B 1 34 ? -5.324 15.047 6.043 1 98.75 34 ILE B O 1
ATOM 1937 N N . GLY B 1 35 ? -3.26 15.891 6.098 1 98.75 35 GLY B N 1
ATOM 1938 C CA . GLY B 1 35 ? -3.654 17.234 6.492 1 98.75 35 GLY B CA 1
ATOM 1939 C C . GLY B 1 35 ? -3.721 18.203 5.328 1 98.75 35 GLY B C 1
ATOM 1940 O O . GLY B 1 35 ? -2.797 18.266 4.512 1 98.75 35 GLY B O 1
ATOM 1941 N N . THR B 1 36 ? -4.785 18.891 5.191 1 98.38 36 THR B N 1
ATOM 1942 C CA . THR B 1 36 ? -4.973 19.906 4.156 1 98.38 36 THR B CA 1
ATOM 1943 C C . THR B 1 36 ? -5.559 21.188 4.742 1 98.38 36 THR B C 1
ATOM 1945 O O . THR B 1 36 ? -5.93 21.219 5.918 1 98.38 36 THR B O 1
ATOM 1948 N N . LYS B 1 37 ? -5.512 22.156 3.973 1 98 37 LYS B N 1
ATOM 1949 C CA . LYS B 1 37 ? -6.094 23.453 4.305 1 98 37 LYS B CA 1
ATOM 1950 C C . LYS B 1 37 ? -6.656 24.141 3.062 1 98 37 LYS B C 1
ATOM 1952 O O . LYS B 1 37 ? -5.996 24.188 2.021 1 98 37 LYS B O 1
ATOM 1957 N N . ASN B 1 38 ? -7.902 24.641 3.223 1 96.5 38 ASN B N 1
ATOM 1958 C CA . ASN B 1 38 ? -8.484 25.312 2.064 1 96.5 38 ASN B CA 1
ATOM 1959 C C . ASN B 1 38 ? -8.016 26.766 1.966 1 96.5 38 ASN B C 1
ATOM 1961 O O . ASN B 1 38 ? -7.195 27.203 2.766 1 96.5 38 ASN B O 1
ATOM 1965 N N . LYS B 1 39 ? -8.539 27.531 1.017 1 96.62 39 LYS B N 1
ATOM 1966 C CA . LYS B 1 39 ? -8.055 28.875 0.713 1 96.62 39 LYS B CA 1
ATOM 1967 C C . LYS B 1 39 ? -8.477 29.875 1.794 1 96.62 39 LYS B C 1
ATOM 1969 O O . LYS B 1 39 ? -7.84 30.906 1.978 1 96.62 39 LYS B O 1
ATOM 1974 N N . ILE B 1 40 ? -9.516 29.547 2.551 1 95.56 40 ILE B N 1
ATOM 1975 C CA . ILE B 1 40 ? -9.984 30.469 3.576 1 95.56 40 ILE B CA 1
ATOM 1976 C C . ILE B 1 40 ? -9.367 30.109 4.922 1 95.56 40 ILE B C 1
ATOM 1978 O O . ILE B 1 40 ? -9.734 30.672 5.957 1 95.56 40 ILE B O 1
ATOM 1982 N N . GLY B 1 41 ? -8.508 29.047 4.93 1 95.62 41 GLY B N 1
ATOM 1983 C CA . GLY B 1 41 ? -7.691 28.766 6.094 1 95.62 41 GLY B CA 1
ATOM 1984 C C . GLY B 1 41 ? -8.266 27.672 6.973 1 95.62 41 GLY B C 1
ATOM 1985 O O . GLY B 1 41 ? -7.742 27.391 8.062 1 95.62 41 GLY B O 1
ATOM 1986 N N . GLN B 1 42 ? -9.281 27.016 6.539 1 95.75 42 GLN B N 1
ATOM 1987 C CA . GLN B 1 42 ? -9.859 25.906 7.305 1 95.75 42 GLN B CA 1
ATOM 1988 C C . GLN B 1 42 ? -9.109 24.609 7.031 1 95.75 42 GLN B C 1
ATOM 1990 O O . GLN B 1 42 ? -8.945 24.219 5.879 1 95.75 42 GLN B O 1
ATOM 1995 N N . SER B 1 43 ? -8.695 23.984 8.133 1 97.5 43 SER B N 1
ATOM 1996 C CA . SER B 1 43 ? -7.934 22.75 8 1 97.5 43 SER B CA 1
ATOM 1997 C C . SER B 1 43 ? -8.859 21.531 7.879 1 97.5 43 SER B C 1
ATOM 1999 O O . SER B 1 43 ? -10.047 21.625 8.195 1 97.5 43 SER B O 1
ATOM 2001 N N . ASN B 1 44 ? -8.398 20.516 7.297 1 97.19 44 ASN B N 1
ATOM 2002 C CA . ASN B 1 44 ? -9.039 19.219 7.156 1 97.19 44 ASN B CA 1
ATOM 2003 C C . ASN B 1 44 ? -8.062 18.062 7.414 1 97.19 44 ASN B C 1
ATOM 2005 O O . ASN B 1 44 ? -6.871 18.188 7.117 1 97.19 44 ASN B O 1
ATOM 2009 N N . LEU B 1 45 ? -8.531 17.031 8.039 1 98.19 45 LEU B N 1
ATOM 2010 C CA . LEU B 1 45 ? -7.723 15.844 8.344 1 98.19 45 LEU B CA 1
ATOM 2011 C C . LEU B 1 45 ? -8.484 14.57 8.016 1 98.19 45 LEU B C 1
ATOM 2013 O O . LEU B 1 45 ? -9.656 14.43 8.367 1 98.19 45 LEU B O 1
ATOM 2017 N N . SER B 1 46 ? -7.828 13.648 7.293 1 97.12 46 SER B N 1
ATOM 2018 C CA . SER B 1 46 ? -8.484 12.398 6.906 1 97.12 46 SER B CA 1
ATOM 2019 C C . SER B 1 46 ? -7.492 11.242 6.859 1 97.12 46 SER B C 1
ATOM 2021 O O . SER B 1 46 ? -6.336 11.43 6.473 1 97.12 46 SER B O 1
ATOM 2023 N N . PRO B 1 47 ? -7.945 10.07 7.266 1 97.56 47 PRO B N 1
ATOM 2024 C CA . PRO B 1 47 ? -7.066 8.898 7.145 1 97.56 47 PRO B CA 1
ATOM 2025 C C . PRO B 1 47 ? -7.051 8.32 5.734 1 97.56 47 PRO B C 1
ATOM 2027 O O . PRO B 1 47 ? -8.086 8.297 5.059 1 97.56 47 PRO B O 1
ATOM 2030 N N . PHE B 1 48 ? -5.875 7.902 5.281 1 97.19 48 PHE B N 1
ATOM 2031 C CA . PHE B 1 48 ? -5.672 7.285 3.977 1 97.19 48 PHE B CA 1
ATOM 2032 C C . PHE B 1 48 ? -4.75 6.074 4.086 1 97.19 48 PHE B C 1
ATOM 2034 O O . PHE B 1 48 ? -3.734 6.125 4.781 1 97.19 48 PHE B O 1
ATOM 2041 N N . SER B 1 49 ? -5.113 5.004 3.338 1 96.44 49 SER B N 1
ATOM 2042 C CA . SER B 1 49 ? -4.305 3.789 3.371 1 96.44 49 SER B CA 1
ATOM 2043 C C . SER B 1 49 ? -3.734 3.469 1.994 1 96.44 49 SER B C 1
ATOM 2045 O O . SER B 1 49 ? -3.012 2.482 1.83 1 96.44 49 SER B O 1
ATOM 2047 N N . GLN B 1 50 ? -4.078 4.23 1.016 1 94.06 50 GLN B N 1
ATOM 2048 C CA . GLN B 1 50 ? -3.604 3.986 -0.342 1 94.06 50 GLN B CA 1
ATOM 2049 C C . GLN B 1 50 ? -2.578 5.035 -0.764 1 94.06 50 GLN B C 1
ATOM 2051 O O . GLN B 1 50 ? -2.816 5.805 -1.697 1 94.06 50 GLN B O 1
ATOM 2056 N N . VAL B 1 51 ? -1.484 5.047 -0.066 1 96.94 51 VAL B N 1
ATOM 2057 C CA . VAL B 1 51 ? -0.323 5.883 -0.343 1 96.94 51 VAL B CA 1
ATOM 2058 C C . VAL B 1 51 ? 0.843 5.016 -0.808 1 96.94 51 VAL B C 1
ATOM 2060 O O . VAL B 1 51 ? 1.148 3.992 -0.19 1 96.94 51 VAL B O 1
ATOM 2063 N N . PHE B 1 52 ? 1.455 5.383 -1.896 1 95.62 52 PHE B N 1
ATOM 2064 C CA . PHE B 1 52 ? 2.49 4.484 -2.396 1 95.62 52 PHE B CA 1
ATOM 2065 C C . PHE B 1 52 ? 3.635 5.273 -3.021 1 95.62 52 PHE B C 1
ATOM 2067 O O . PHE B 1 52 ? 3.49 6.465 -3.309 1 95.62 52 PHE B O 1
ATOM 2074 N N . HIS B 1 53 ? 4.793 4.66 -3.117 1 96.81 53 HIS B N 1
ATOM 2075 C CA . HIS B 1 53 ? 6.02 5.199 -3.697 1 96.81 53 HIS B CA 1
ATOM 2076 C C . HIS B 1 53 ? 5.945 5.223 -5.223 1 96.81 53 HIS B C 1
ATOM 2078 O O . HIS B 1 53 ? 5.562 4.23 -5.844 1 96.81 53 HIS B O 1
ATOM 2084 N N . ILE B 1 54 ? 6.316 6.379 -5.844 1 96.19 54 ILE B N 1
ATOM 2085 C CA . ILE B 1 54 ? 6.336 6.477 -7.301 1 96.19 54 ILE B CA 1
ATOM 2086 C C . ILE B 1 54 ? 7.777 6.555 -7.793 1 96.19 54 ILE B C 1
ATOM 2088 O O . ILE B 1 54 ? 8.125 5.957 -8.812 1 96.19 54 ILE B O 1
ATOM 2092 N N . GLY B 1 55 ? 8.602 7.309 -7.047 1 95.44 55 GLY B N 1
ATOM 2093 C CA . GLY B 1 55 ? 9.992 7.461 -7.441 1 95.44 55 GLY B CA 1
ATOM 2094 C C . GLY B 1 55 ? 10.812 8.227 -6.422 1 95.44 55 GLY B C 1
ATOM 2095 O O . GLY B 1 55 ? 10.281 9.039 -5.664 1 95.44 55 GLY B O 1
ATOM 2096 N N . ALA B 1 56 ? 12.18 8 -6.555 1 96 56 ALA B N 1
ATOM 2097 C CA . ALA B 1 56 ? 13.07 8.648 -5.594 1 96 56 ALA B CA 1
ATOM 2098 C C . ALA B 1 56 ? 13.789 9.844 -6.227 1 96 56 ALA B C 1
ATOM 2100 O O . ALA B 1 56 ? 14.359 10.672 -5.523 1 96 56 ALA B O 1
ATOM 2101 N N . THR B 1 57 ? 13.805 9.867 -7.605 1 94.12 57 THR B N 1
ATOM 2102 C CA . THR B 1 57 ? 14.445 10.961 -8.328 1 94.12 57 THR B CA 1
ATOM 2103 C C . THR B 1 57 ? 13.57 11.43 -9.484 1 94.12 57 THR B C 1
ATOM 2105 O O . THR B 1 57 ? 13.633 10.883 -10.586 1 94.12 57 THR B O 1
ATOM 2108 N N . PRO B 1 58 ? 12.852 12.461 -9.305 1 95.5 58 PRO B N 1
ATOM 2109 C CA . PRO B 1 58 ? 12.641 13.18 -8.047 1 95.5 58 PRO B CA 1
ATOM 2110 C C . PRO B 1 58 ? 11.82 12.375 -7.039 1 95.5 58 PRO B C 1
ATOM 2112 O O . PRO B 1 58 ? 11.25 11.336 -7.387 1 95.5 58 PRO B O 1
ATOM 2115 N N . PRO B 1 59 ? 11.82 12.789 -5.762 1 98.31 59 PRO B N 1
ATOM 2116 C CA . PRO B 1 59 ? 11.023 12.086 -4.758 1 98.31 59 PRO B CA 1
ATOM 2117 C C . PRO B 1 59 ? 9.523 12.32 -4.93 1 98.31 59 PRO B C 1
ATOM 2119 O O . PRO B 1 59 ? 9.047 13.438 -4.742 1 98.31 59 PRO B O 1
ATOM 2122 N N . LEU B 1 60 ? 8.773 11.258 -5.27 1 98.06 60 LEU B N 1
ATOM 2123 C CA . LEU B 1 60 ? 7.363 11.32 -5.621 1 98.06 60 LEU B CA 1
ATOM 2124 C C . LEU B 1 60 ? 6.562 10.273 -4.852 1 98.06 60 LEU B C 1
ATOM 2126 O O . LEU B 1 60 ? 7.031 9.148 -4.656 1 98.06 60 LEU B O 1
ATOM 2130 N N . LEU B 1 61 ? 5.379 10.648 -4.461 1 98.31 61 LEU B N 1
ATOM 2131 C CA . LEU B 1 61 ? 4.387 9.766 -3.852 1 98.31 61 LEU B CA 1
ATOM 2132 C C . LEU B 1 61 ? 3.072 9.812 -4.625 1 98.31 61 LEU B C 1
ATOM 2134 O O . LEU B 1 61 ? 2.783 10.797 -5.309 1 98.31 61 LEU B O 1
ATOM 2138 N N . GLY B 1 62 ? 2.361 8.758 -4.539 1 97.5 62 GLY B N 1
ATOM 2139 C CA . GLY B 1 62 ? 1.021 8.688 -5.094 1 97.5 62 GLY B CA 1
ATOM 2140 C C . GLY B 1 62 ? -0.039 8.367 -4.059 1 97.5 62 GLY B C 1
ATOM 2141 O O . GLY B 1 62 ? 0.23 7.652 -3.088 1 97.5 62 GLY B O 1
ATOM 2142 N N . ILE B 1 63 ? -1.213 8.883 -4.297 1 97.56 63 ILE B N 1
ATOM 2143 C CA . ILE B 1 63 ? -2.375 8.633 -3.453 1 97.56 63 ILE B CA 1
ATOM 2144 C C . ILE B 1 63 ? -3.596 8.352 -4.324 1 97.56 63 ILE B C 1
ATOM 2146 O O . ILE B 1 63 ? -3.816 9.023 -5.332 1 97.56 63 ILE B O 1
ATOM 2150 N N . LEU B 1 64 ? -4.387 7.414 -3.939 1 95.69 64 LEU B N 1
ATOM 2151 C CA . LEU B 1 64 ? -5.633 7.133 -4.645 1 95.69 64 LEU B CA 1
ATOM 2152 C C . LEU B 1 64 ? -6.832 7.656 -3.859 1 95.69 64 LEU B C 1
ATOM 2154 O O . LEU B 1 64 ? -6.941 7.418 -2.654 1 95.69 64 LEU B O 1
ATOM 2158 N N . PHE B 1 65 ? -7.664 8.352 -4.539 1 94.12 65 PHE B N 1
ATOM 2159 C CA . PHE B 1 65 ? -8.938 8.828 -4.012 1 94.12 65 PHE B CA 1
ATOM 2160 C C . PHE B 1 65 ? -10.102 8.102 -4.668 1 94.12 65 PHE B C 1
ATOM 2162 O O . PHE B 1 65 ? -10.109 7.9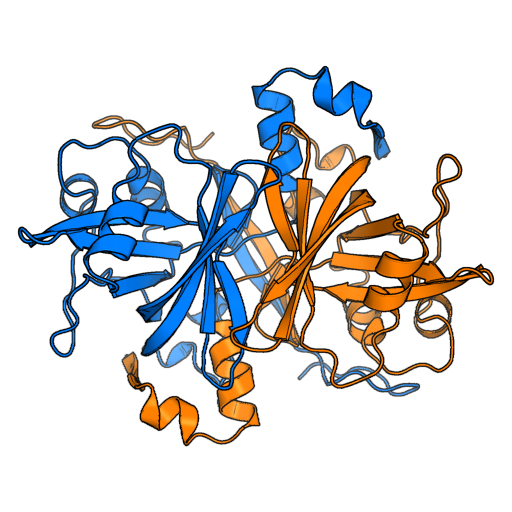02 -5.887 1 94.12 65 PHE B O 1
ATOM 2169 N N . ARG B 1 66 ? -11.023 7.602 -3.861 1 86.19 66 ARG B N 1
ATOM 2170 C CA . ARG B 1 66 ? -12.242 7.008 -4.41 1 86.19 66 ARG B CA 1
ATOM 2171 C C . ARG B 1 66 ? -13.008 8.023 -5.25 1 86.19 66 ARG B C 1
ATOM 2173 O O . ARG B 1 66 ? -12.812 9.234 -5.109 1 86.19 66 ARG B O 1
ATOM 2180 N N . PRO B 1 67 ? -13.812 7.52 -6.176 1 75.88 67 PRO B N 1
ATOM 2181 C CA . PRO B 1 67 ? -14.539 8.43 -7.066 1 75.88 67 PRO B CA 1
ATOM 2182 C C . PRO B 1 67 ? -15.406 9.43 -6.305 1 75.88 67 PRO B C 1
ATOM 2184 O O . PRO B 1 67 ? -15.82 9.164 -5.176 1 75.88 67 PRO B O 1
ATOM 2187 N N . HIS B 1 68 ? -15.508 10.609 -6.922 1 64.44 68 HIS B N 1
ATOM 2188 C CA . HIS B 1 68 ? -16.203 11.758 -6.363 1 64.44 68 HIS B CA 1
ATOM 2189 C C . HIS B 1 68 ? -17.703 11.539 -6.34 1 64.44 68 HIS B C 1
ATOM 2191 O O . HIS B 1 68 ? -18.422 12.039 -7.203 1 64.44 68 HIS B O 1
ATOM 2197 N N . THR B 1 69 ? -18.109 10.688 -5.656 1 58.59 69 THR B N 1
ATOM 2198 C CA . THR B 1 69 ? -19.578 10.672 -5.586 1 58.59 69 THR B CA 1
ATOM 2199 C C . THR B 1 69 ? -20.062 11.617 -4.496 1 58.59 69 THR B C 1
ATOM 2201 O O . THR B 1 69 ? -21.234 12.023 -4.504 1 58.59 69 THR B O 1
ATOM 2204 N N . VAL B 1 70 ? -19.156 12 -3.604 1 62.75 70 VAL B N 1
ATOM 2205 C CA . VAL B 1 70 ? -19.484 12.93 -2.525 1 62.75 70 VAL B CA 1
ATOM 2206 C C . VAL B 1 70 ? -18.359 13.961 -2.381 1 62.75 70 VAL B C 1
ATOM 2208 O O . VAL B 1 70 ? -17.25 13.75 -2.863 1 62.75 70 VAL B O 1
ATOM 2211 N N . GLU B 1 71 ? -18.844 15.047 -1.985 1 65.94 71 GLU B N 1
ATOM 2212 C CA . GLU B 1 71 ? -17.859 16.094 -1.736 1 65.94 71 GLU B CA 1
ATOM 2213 C C . GLU B 1 71 ? -16.688 15.555 -0.92 1 65.94 71 GLU B C 1
ATOM 2215 O O . GLU B 1 71 ? -16.875 14.938 0.13 1 65.94 71 GLU B O 1
ATOM 2220 N N . ARG B 1 72 ? -15.5 15.625 -1.527 1 79.75 72 ARG B N 1
ATOM 2221 C CA . ARG B 1 72 ? -14.289 15.227 -0.813 1 79.75 72 ARG B CA 1
ATOM 2222 C C . ARG B 1 72 ? -13.414 16.438 -0.505 1 79.75 72 ARG B C 1
ATOM 2224 O O . ARG B 1 72 ? -12.648 16.891 -1.357 1 79.75 72 ARG B O 1
ATOM 2231 N N . HIS B 1 73 ? -13.398 16.844 0.74 1 90.19 73 HIS B N 1
ATOM 2232 C CA . HIS B 1 73 ? -12.711 18.047 1.167 1 90.19 73 HIS B CA 1
ATOM 2233 C C . HIS B 1 73 ? -11.203 17.938 0.947 1 90.19 73 HIS B C 1
ATOM 2235 O O . HIS B 1 73 ? -10.57 18.875 0.452 1 90.19 73 HIS B O 1
ATOM 2241 N N . THR B 1 74 ? -10.68 16.797 1.242 1 94.69 74 THR B N 1
ATOM 2242 C CA . THR B 1 74 ? -9.242 16.594 1.121 1 94.69 74 THR B CA 1
ATOM 2243 C C . THR B 1 74 ? -8.789 16.781 -0.326 1 94.69 74 THR B C 1
ATOM 2245 O O . THR B 1 74 ? -7.879 17.547 -0.606 1 94.69 74 THR B O 1
ATOM 2248 N N . LEU B 1 75 ? -9.492 16.094 -1.23 1 95.88 75 LEU B N 1
ATOM 2249 C CA . LEU B 1 75 ? -9.117 16.172 -2.639 1 95.88 75 LEU B CA 1
ATOM 2250 C C . LEU B 1 75 ? -9.305 17.594 -3.16 1 95.88 75 LEU B C 1
ATOM 2252 O O . LEU B 1 75 ? -8.43 18.125 -3.852 1 95.88 75 LEU B O 1
ATOM 2256 N N . GLN B 1 76 ? -10.391 18.203 -2.844 1 94.81 76 GLN B N 1
ATOM 2257 C CA . GLN B 1 76 ? -10.664 19.562 -3.275 1 94.81 76 GLN B CA 1
ATOM 2258 C C . GLN B 1 76 ? -9.586 20.516 -2.771 1 94.81 76 GLN B C 1
ATOM 2260 O O . GLN B 1 76 ? -9.102 21.359 -3.523 1 94.81 76 GLN B O 1
ATOM 2265 N N . ASN B 1 77 ? -9.273 20.406 -1.5 1 97.12 77 ASN B N 1
ATOM 2266 C CA . ASN B 1 77 ? -8.227 21.25 -0.925 1 97.12 77 ASN B CA 1
ATOM 2267 C C . ASN B 1 77 ? -6.906 21.094 -1.669 1 97.12 77 ASN B C 1
ATOM 2269 O O . ASN B 1 77 ? -6.227 22.078 -1.961 1 97.12 77 ASN B O 1
ATOM 2273 N N . ILE B 1 78 ? -6.559 19.828 -1.956 1 97.88 78 ILE B N 1
ATOM 2274 C CA . ILE B 1 78 ? -5.301 19.531 -2.635 1 97.88 78 ILE B CA 1
ATOM 2275 C C . ILE B 1 78 ? -5.305 20.156 -4.023 1 97.88 78 ILE B C 1
ATOM 2277 O O . ILE B 1 78 ? -4.324 20.797 -4.426 1 97.88 78 ILE B O 1
ATOM 2281 N N . LEU B 1 79 ? -6.402 20 -4.727 1 96.25 79 LEU B N 1
ATOM 2282 C CA . LEU B 1 79 ? -6.492 20.531 -6.082 1 96.25 79 LEU B CA 1
ATOM 2283 C C . LEU B 1 79 ? -6.465 22.062 -6.07 1 96.25 79 LEU B C 1
ATOM 2285 O O . LEU B 1 79 ? -5.922 22.672 -6.988 1 96.25 79 LEU B O 1
ATOM 2289 N N . GLU B 1 80 ? -6.98 22.641 -5.035 1 96.56 80 GLU B N 1
ATOM 2290 C CA . GLU B 1 80 ? -7.102 24.094 -4.953 1 96.56 80 GLU B CA 1
ATOM 2291 C C . GLU B 1 80 ? -5.797 24.719 -4.473 1 96.56 80 GLU B C 1
ATOM 2293 O O . GLU B 1 80 ? -5.41 25.797 -4.945 1 96.56 80 GLU B O 1
ATOM 2298 N N . THR B 1 81 ? -5.121 24.109 -3.529 1 98.06 81 THR B N 1
ATOM 2299 C CA . THR B 1 81 ? -4.016 24.781 -2.855 1 98.06 81 THR B CA 1
ATOM 2300 C C . THR B 1 81 ? -2.682 24.156 -3.24 1 98.06 81 THR B C 1
ATOM 2302 O O . THR B 1 81 ? -1.623 24.75 -3.014 1 98.06 81 THR B O 1
ATOM 2305 N N . ASN B 1 82 ? -2.688 22.922 -3.697 1 98.44 82 ASN B N 1
ATOM 2306 C CA . ASN B 1 82 ? -1.544 22.172 -4.207 1 98.44 82 ASN B CA 1
ATOM 2307 C C . ASN B 1 82 ? -0.719 21.562 -3.074 1 98.44 82 ASN B C 1
ATOM 2309 O O . ASN B 1 82 ? 0.253 20.844 -3.322 1 98.44 82 ASN B O 1
ATOM 2313 N N . TYR B 1 83 ? -1.072 21.875 -1.88 1 98.75 83 TYR B N 1
ATOM 2314 C CA . TYR B 1 83 ? -0.229 21.438 -0.771 1 98.75 83 TYR B CA 1
ATOM 2315 C C . TYR B 1 83 ? -1.011 20.562 0.201 1 98.75 83 TYR B C 1
ATOM 2317 O O . TYR B 1 83 ? -2.193 20.812 0.454 1 98.75 83 TYR B O 1
ATOM 2325 N N . PHE B 1 84 ? -0.375 19.578 0.746 1 98.88 84 PHE B N 1
ATOM 2326 C CA . PHE B 1 84 ? -0.921 18.719 1.789 1 98.88 84 PHE B CA 1
ATOM 2327 C C . PHE B 1 84 ? 0.197 18 2.545 1 98.88 84 PHE B C 1
ATOM 2329 O O . PHE B 1 84 ? 1.367 18.109 2.17 1 98.88 84 PHE B O 1
ATOM 2336 N N . THR B 1 85 ? -0.138 17.391 3.674 1 98.94 85 THR B N 1
ATOM 2337 C CA . THR B 1 85 ? 0.851 16.672 4.473 1 98.94 85 THR B CA 1
ATOM 2338 C C . THR B 1 85 ? 0.454 15.211 4.641 1 98.94 85 THR B C 1
ATOM 2340 O O . THR B 1 85 ? -0.732 14.875 4.617 1 98.94 85 THR B O 1
ATOM 2343 N N . LEU B 1 86 ? 1.382 14.359 4.684 1 98.88 86 LEU B N 1
ATOM 2344 C CA . LEU B 1 86 ? 1.236 12.977 5.109 1 98.88 86 LEU B CA 1
ATOM 2345 C C . LEU B 1 86 ? 1.841 12.758 6.492 1 98.88 86 LEU B C 1
ATOM 2347 O O . LEU B 1 86 ? 2.986 13.148 6.742 1 98.88 86 LEU B O 1
ATOM 2351 N N . ASN B 1 87 ? 1.12 12.18 7.348 1 98.94 87 ASN B N 1
ATOM 2352 C CA . ASN B 1 87 ? 1.534 11.977 8.734 1 98.94 87 ASN B CA 1
ATOM 2353 C C . ASN B 1 87 ? 1.299 10.539 9.188 1 98.94 87 ASN B C 1
ATOM 2355 O O . ASN B 1 87 ? 0.162 10.062 9.188 1 98.94 87 ASN B O 1
ATOM 2359 N N . HIS B 1 88 ? 2.377 9.891 9.578 1 98.88 88 HIS B N 1
ATOM 2360 C CA . HIS B 1 88 ? 2.232 8.516 10.055 1 98.88 88 HIS B CA 1
ATOM 2361 C C . HIS B 1 88 ? 1.407 8.461 11.336 1 98.88 88 HIS B C 1
ATOM 2363 O O . HIS B 1 88 ? 1.477 9.375 12.164 1 98.88 88 HIS B O 1
ATOM 2369 N N . VAL B 1 89 ? 0.681 7.414 11.477 1 98.81 89 VAL B N 1
ATOM 2370 C CA . VAL B 1 89 ? -0.127 7.16 12.664 1 98.81 89 VAL B CA 1
ATOM 2371 C C . VAL B 1 89 ? 0.573 6.137 13.562 1 98.81 89 VAL B C 1
ATOM 2373 O O . VAL B 1 89 ? 1.153 5.168 13.07 1 98.81 89 VAL B O 1
ATOM 2376 N N . THR B 1 90 ? 0.523 6.34 14.906 1 98.75 90 THR B N 1
ATOM 2377 C CA . THR B 1 90 ? 1.123 5.402 15.844 1 98.75 90 THR B CA 1
ATOM 2378 C C . THR B 1 90 ? 0.049 4.73 16.703 1 98.75 90 THR B C 1
ATOM 2380 O O . THR B 1 90 ? -1.126 5.098 16.625 1 98.75 90 THR B O 1
ATOM 2383 N N . ALA B 1 91 ? 0.523 3.756 17.453 1 98.44 91 ALA B N 1
ATOM 2384 C CA . ALA B 1 91 ? -0.37 3.045 18.375 1 98.44 91 ALA B CA 1
ATOM 2385 C C . ALA B 1 91 ? -0.966 3.994 19.406 1 98.44 91 ALA B C 1
ATOM 2387 O O . ALA B 1 91 ? -2.033 3.725 19.953 1 98.44 91 ALA B O 1
ATOM 2388 N N . ASP B 1 92 ? -0.341 5.105 19.656 1 98.25 92 ASP B N 1
ATOM 2389 C CA . ASP B 1 92 ? -0.736 6.035 20.703 1 98.25 92 ASP B CA 1
ATOM 2390 C C . ASP B 1 92 ? -1.971 6.832 20.297 1 98.25 92 ASP B C 1
ATOM 2392 O O . ASP B 1 92 ? -2.699 7.34 21.156 1 98.25 92 ASP B O 1
ATOM 2396 N N . PHE B 1 93 ? -2.215 6.93 18.938 1 98.44 93 PHE B N 1
ATOM 2397 C CA . PHE B 1 93 ? -3.324 7.805 18.594 1 98.44 93 PHE B CA 1
ATOM 2398 C C . PHE B 1 93 ? -4.078 7.262 17.375 1 98.44 93 PHE B C 1
ATOM 2400 O O . PHE B 1 93 ? -4.695 8.023 16.625 1 98.44 93 PHE B O 1
ATOM 2407 N N . TYR B 1 94 ? -3.998 5.926 17.062 1 98.44 94 TYR B N 1
ATOM 2408 C CA . TYR B 1 94 ? -4.664 5.332 15.914 1 98.44 94 TYR B CA 1
ATOM 2409 C C . TYR B 1 94 ? -6.176 5.434 16.047 1 98.44 94 TYR B C 1
ATOM 2411 O O . TYR B 1 94 ? -6.891 5.512 15.039 1 98.44 94 TYR B O 1
ATOM 2419 N N . LYS B 1 95 ? -6.699 5.422 17.281 1 98.19 95 LYS B N 1
ATOM 2420 C CA . LYS B 1 95 ? -8.141 5.555 17.469 1 98.19 95 LYS B CA 1
ATOM 2421 C C . LYS B 1 95 ? -8.617 6.953 17.078 1 98.19 95 LYS B C 1
ATOM 2423 O O . LYS B 1 95 ? -9.648 7.102 16.422 1 98.19 95 LYS B O 1
ATOM 2428 N N . GLN B 1 96 ? -7.871 7.973 17.516 1 97.81 96 GLN B N 1
ATOM 2429 C CA . GLN B 1 96 ? -8.18 9.328 17.078 1 97.81 96 GLN B CA 1
ATOM 2430 C C . GLN B 1 96 ? -8.094 9.453 15.555 1 97.81 96 GLN B C 1
ATOM 2432 O O . GLN B 1 96 ? -8.945 10.086 14.93 1 97.81 96 GLN B O 1
ATOM 2437 N N . ALA B 1 97 ? -7.012 8.844 15.016 1 98.31 97 ALA B N 1
ATOM 2438 C CA . ALA B 1 97 ? -6.832 8.867 13.57 1 98.31 97 ALA B CA 1
ATOM 2439 C C . ALA B 1 97 ? -8.031 8.258 12.852 1 98.31 97 ALA B C 1
ATOM 2441 O O . ALA B 1 97 ? -8.539 8.82 11.883 1 98.31 97 ALA B O 1
ATOM 2442 N N . HIS B 1 98 ? -8.469 7.141 13.352 1 98.19 98 HIS B N 1
ATOM 2443 C CA . HIS B 1 98 ? -9.648 6.477 12.797 1 98.19 98 HIS B CA 1
ATOM 2444 C C . HIS B 1 98 ? -10.875 7.379 12.867 1 98.19 98 HIS B C 1
ATOM 2446 O O . HIS B 1 98 ? -11.648 7.457 11.914 1 98.19 98 HIS B O 1
ATOM 2452 N N . GLN B 1 99 ? -11.031 8.086 13.891 1 97.69 99 GLN B N 1
ATOM 2453 C CA . GLN B 1 99 ? -12.195 8.93 14.141 1 97.69 99 GLN B CA 1
ATOM 2454 C C . GLN B 1 99 ? -12.25 10.109 13.172 1 97.69 99 GLN B C 1
ATOM 2456 O O . GLN B 1 99 ? -13.312 10.68 12.93 1 97.69 99 GLN B O 1
ATOM 2461 N N . THR B 1 100 ? -11.117 10.484 12.602 1 97.06 100 THR B N 1
ATOM 2462 C CA . THR B 1 100 ? -11.094 11.594 11.664 1 97.06 100 THR B CA 1
ATOM 2463 C C . THR B 1 100 ? -11.898 11.266 10.406 1 97.06 100 THR B C 1
ATOM 2465 O O . THR B 1 100 ? -12.242 12.156 9.633 1 97.06 100 THR B O 1
ATOM 2468 N N . ALA B 1 101 ? -12.219 10.047 10.172 1 95.38 101 ALA B N 1
ATOM 2469 C CA . ALA B 1 101 ? -12.992 9.648 9 1 95.38 101 ALA B CA 1
ATOM 2470 C C . ALA B 1 101 ? -14.469 10.008 9.164 1 95.38 101 ALA B C 1
ATOM 2472 O O . ALA B 1 101 ? -15.242 9.938 8.211 1 95.38 101 ALA B O 1
ATOM 2473 N N . ALA B 1 102 ? -14.82 10.406 10.367 1 94.88 102 ALA B N 1
ATOM 2474 C CA . ALA B 1 102 ? -16.203 10.797 10.617 1 94.88 102 ALA B CA 1
ATOM 2475 C C . ALA B 1 102 ? -16.547 12.094 9.875 1 94.88 102 ALA B C 1
ATOM 2477 O O . ALA B 1 102 ? -15.656 12.875 9.547 1 94.88 102 ALA B O 1
ATOM 2478 N N . ARG B 1 103 ? -17.828 12.352 9.578 1 89.69 103 ARG B N 1
ATOM 2479 C CA . ARG B 1 103 ? -18.297 13.539 8.883 1 89.69 103 ARG B CA 1
ATOM 2480 C C . ARG B 1 103 ? -18.5 14.703 9.852 1 89.69 103 ARG B C 1
ATOM 2482 O O . ARG B 1 103 ? -19.625 14.977 10.266 1 89.69 103 ARG B O 1
ATOM 2489 N N . TYR B 1 104 ? -17.516 15.422 10.031 1 90.06 104 TYR B N 1
ATOM 2490 C CA . TYR B 1 104 ? -17.609 16.594 10.906 1 90.06 104 TYR B CA 1
ATOM 2491 C C . TYR B 1 104 ? -17.922 17.844 10.102 1 90.06 104 TYR B C 1
ATOM 2493 O O . TYR B 1 104 ? -17.594 17.938 8.914 1 90.06 104 TYR B O 1
ATOM 2501 N N . GLU B 1 105 ? -18.547 18.828 10.664 1 85.94 105 GLU B N 1
ATOM 2502 C CA . GLU B 1 105 ? -18.828 20.109 10.008 1 85.94 105 GLU B CA 1
ATOM 2503 C C . GLU B 1 105 ? -17.578 20.984 9.977 1 85.94 105 GLU B C 1
ATOM 2505 O O . GLU B 1 105 ? -17.375 21.766 9.047 1 85.94 105 GLU B O 1
ATOM 2510 N N . GLY B 1 106 ? -16.75 20.781 10.867 1 88.44 106 GLY B N 1
ATOM 2511 C CA . GLY B 1 106 ? -15.523 21.547 10.969 1 88.44 106 GLY B CA 1
ATOM 2512 C C . GLY B 1 106 ? -14.281 20.688 10.82 1 88.44 106 GLY B C 1
ATOM 2513 O O . GLY B 1 106 ? -14.297 19.672 10.133 1 88.44 106 GLY B O 1
ATOM 2514 N N . SER B 1 107 ? -13.25 21.219 11.312 1 93.62 107 SER B N 1
ATOM 2515 C CA . SER B 1 107 ? -11.945 20.562 11.227 1 93.62 107 SER B CA 1
ATOM 2516 C C . SER B 1 107 ? -11.906 19.297 12.07 1 93.62 107 SER B C 1
ATOM 2518 O O . SER B 1 107 ? -12.266 19.328 13.25 1 93.62 107 SER B O 1
ATOM 2520 N N . GLU B 1 108 ? -11.469 18.203 11.445 1 95.62 108 GLU B N 1
ATOM 2521 C CA . GLU B 1 108 ? -11.297 16.953 12.172 1 95.62 108 GLU B CA 1
ATOM 2522 C C . GLU B 1 108 ? -10.211 17.078 13.242 1 95.62 108 GLU B C 1
ATOM 2524 O O . GLU B 1 108 ? -10.203 16.328 14.219 1 95.62 108 GLU B O 1
ATOM 2529 N N . PHE B 1 109 ? -9.258 18.047 13.07 1 96.88 109 PHE B N 1
ATOM 2530 C CA . PHE B 1 109 ? -8.281 18.297 14.125 1 96.88 109 PHE B CA 1
ATOM 2531 C C . PHE B 1 109 ? -8.977 18.656 15.43 1 96.88 109 PHE B C 1
ATOM 2533 O O . PHE B 1 109 ? -8.742 18.016 16.453 1 96.88 109 PHE B O 1
ATOM 2540 N N . GLU B 1 110 ? -9.859 19.594 15.336 1 94.62 110 GLU B N 1
ATOM 2541 C CA . GLU B 1 110 ? -10.594 20.047 16.516 1 94.62 110 GLU B CA 1
ATOM 2542 C C . GLU B 1 110 ? -11.484 18.938 17.078 1 94.62 110 GLU B C 1
ATOM 2544 O O . GLU B 1 110 ? -11.523 18.719 18.297 1 94.62 110 GLU B O 1
ATOM 2549 N N . ALA B 1 111 ? -12.156 18.266 16.219 1 94.88 111 ALA B N 1
ATOM 2550 C CA . ALA B 1 111 ? -13.141 17.266 16.609 1 94.88 111 ALA B CA 1
ATOM 2551 C C . ALA B 1 111 ? -12.469 16.094 17.328 1 94.88 111 ALA B C 1
ATOM 2553 O O . ALA B 1 111 ? -13.062 15.484 18.219 1 94.88 111 ALA B O 1
ATOM 2554 N N . THR B 1 112 ? -11.227 15.734 16.969 1 96.69 112 THR B N 1
ATOM 2555 C CA . THR B 1 112 ? -10.594 14.531 17.484 1 96.69 112 THR B CA 1
ATOM 2556 C C . THR B 1 112 ? -9.539 14.883 18.531 1 96.69 112 THR B C 1
ATOM 2558 O O . THR B 1 112 ? -8.977 13.992 19.172 1 96.69 112 THR B O 1
ATOM 2561 N N . GLY B 1 113 ? -9.172 16.094 18.656 1 96.19 113 GLY B N 1
ATOM 2562 C CA . GLY B 1 113 ? -8.195 16.531 19.641 1 96.19 113 GLY B CA 1
ATOM 2563 C C . GLY B 1 113 ? -6.762 16.406 19.156 1 96.19 113 GLY B C 1
ATOM 2564 O O . GLY B 1 113 ? -5.82 16.609 19.922 1 96.19 113 GLY B O 1
ATOM 2565 N N . LEU B 1 114 ? -6.59 16.031 17.922 1 97.88 114 LEU B N 1
ATOM 2566 C CA . LEU B 1 114 ? -5.246 16.016 17.344 1 97.88 114 LEU B CA 1
ATOM 2567 C C . LEU B 1 114 ? -4.746 17.422 17.078 1 97.88 114 LEU B C 1
ATOM 2569 O O . LEU B 1 114 ? -5.488 18.266 16.578 1 97.88 114 LEU B O 1
ATOM 2573 N N . GLU B 1 115 ? -3.541 17.672 17.422 1 98.06 115 GLU B N 1
ATOM 2574 C CA . GLU B 1 115 ? -2.998 19.016 17.344 1 98.06 115 GLU B CA 1
ATOM 2575 C C . GLU B 1 115 ? -2.398 19.297 15.969 1 98.06 115 GLU B C 1
ATOM 2577 O O . GLU B 1 115 ? -1.586 18.516 15.477 1 98.06 115 GLU B O 1
ATOM 2582 N N . GLU B 1 116 ? -2.816 20.469 15.461 1 98 116 GLU B N 1
ATOM 2583 C CA . GLU B 1 116 ? -2.203 20.953 14.227 1 98 116 GLU B CA 1
ATOM 2584 C C . GLU B 1 116 ? -0.808 21.516 14.492 1 98 116 GLU B C 1
ATOM 2586 O O . GLU B 1 116 ? -0.577 22.172 15.508 1 98 116 GLU B O 1
ATOM 2591 N N . GLU B 1 117 ? 0.052 21.188 13.648 1 98.38 117 GLU B N 1
ATOM 2592 C CA . GLU B 1 117 ? 1.391 21.766 13.672 1 98.38 117 GLU B CA 1
ATOM 2593 C C . GLU B 1 117 ? 1.757 22.375 12.32 1 98.38 117 GLU B C 1
ATOM 2595 O O . GLU B 1 117 ? 1.572 21.75 11.281 1 98.38 117 GLU B O 1
ATOM 2600 N N . TYR B 1 118 ? 2.158 23.641 12.297 1 98.31 118 TYR B N 1
ATOM 2601 C CA . TYR B 1 118 ? 2.686 24.281 11.102 1 98.31 118 TYR B CA 1
ATOM 2602 C C . TYR B 1 118 ? 4.199 24.422 11.18 1 98.31 118 TYR B C 1
ATOM 2604 O O . TYR B 1 118 ? 4.742 24.766 12.242 1 98.31 118 TYR B O 1
ATOM 2612 N N . LYS B 1 119 ? 4.848 24.047 10.039 1 97.5 119 LYS B N 1
ATOM 2613 C CA . LYS B 1 119 ? 6.305 24.078 9.992 1 97.5 119 LYS B CA 1
ATOM 2614 C C . LYS B 1 119 ? 6.793 24.844 8.766 1 97.5 119 LYS B C 1
ATOM 2616 O O . LYS B 1 119 ? 6.309 24.625 7.652 1 97.5 119 LYS B O 1
ATOM 2621 N N . LEU B 1 120 ? 8.062 25.797 8.727 1 95.44 120 LEU B N 1
ATOM 2622 C CA . LEU B 1 120 ? 8.805 26.484 7.664 1 95.44 120 LEU B CA 1
ATOM 2623 C C . LEU B 1 120 ? 7.852 27.219 6.734 1 95.44 120 LEU B C 1
ATOM 2625 O O . LEU B 1 120 ? 8.023 27.203 5.516 1 95.44 120 LEU B O 1
ATOM 2629 N N . ASP B 1 121 ? 6.594 27.547 7.094 1 94.81 121 ASP B N 1
ATOM 2630 C CA . ASP B 1 121 ? 5.594 28.281 6.32 1 94.81 121 ASP B CA 1
ATOM 2631 C C . ASP B 1 121 ? 4.844 27.344 5.371 1 94.81 121 ASP B C 1
ATOM 2633 O O . ASP B 1 121 ? 4.285 27.797 4.367 1 94.81 121 ASP B O 1
ATOM 2637 N N . PHE B 1 122 ? 5.016 26.109 5.562 1 98.31 122 PHE B N 1
ATOM 2638 C CA . PHE B 1 122 ? 4.246 25.172 4.746 1 98.31 122 PHE B CA 1
ATOM 2639 C C . PHE B 1 122 ? 2.75 25.438 4.883 1 98.31 122 PHE B C 1
ATOM 2641 O O . PHE B 1 122 ? 2.25 25.641 5.992 1 98.31 122 PHE B O 1
ATOM 2648 N N . TYR B 1 123 ? 2.039 25.422 3.865 1 98.38 123 TYR B N 1
ATOM 2649 C CA . TYR B 1 123 ? 0.655 25.891 3.826 1 98.38 123 TYR B CA 1
ATOM 2650 C C . TYR B 1 123 ? -0.254 24.953 4.613 1 98.38 123 TYR B C 1
ATOM 2652 O O . TYR B 1 123 ? -1.092 25.406 5.398 1 98.38 123 TYR B O 1
ATOM 2660 N N . ALA B 1 124 ? -0.116 23.625 4.434 1 98.69 124 ALA B N 1
ATOM 2661 C CA . ALA B 1 124 ? -0.994 22.625 5.039 1 98.69 124 ALA B CA 1
ATOM 2662 C C . ALA B 1 124 ? -0.485 22.203 6.414 1 98.69 124 ALA B C 1
ATOM 2664 O O . ALA B 1 124 ? 0.722 22.234 6.672 1 98.69 124 ALA B O 1
ATOM 2665 N N . PRO B 1 125 ? -1.352 21.781 7.301 1 98.81 125 PRO B N 1
ATOM 2666 C CA . PRO B 1 125 ? -0.957 21.406 8.664 1 98.81 125 PRO B CA 1
ATOM 2667 C C . PRO B 1 125 ? -0.407 19.984 8.758 1 98.81 125 PRO B C 1
ATOM 2669 O O . PRO B 1 125 ? -0.896 19.094 8.07 1 98.81 125 PRO B O 1
ATOM 2672 N N . PHE B 1 126 ? 0.609 19.844 9.625 1 98.81 126 PHE B N 1
ATOM 2673 C CA . PHE B 1 126 ? 1.071 18.531 10.062 1 98.81 126 PHE B CA 1
ATOM 2674 C C . PHE B 1 126 ? 0.318 18.078 11.305 1 98.81 126 PHE B C 1
ATOM 2676 O O . PHE B 1 126 ? -0.398 18.859 11.922 1 98.81 126 PHE B O 1
ATOM 2683 N N . VAL B 1 127 ? 0.392 16.828 11.57 1 98.88 127 VAL B N 1
ATOM 2684 C CA . VAL B 1 127 ? -0.141 16.25 12.805 1 98.88 127 VAL B CA 1
ATOM 2685 C C . VAL B 1 127 ? 0.959 16.203 13.867 1 98.88 127 VAL B C 1
ATOM 2687 O O . VAL B 1 127 ? 1.921 15.438 13.727 1 98.88 127 VAL B O 1
ATOM 2690 N N . GLU B 1 128 ? 0.799 16.812 14.953 1 98.62 128 GLU B N 1
ATOM 2691 C CA . GLU B 1 128 ? 1.867 17.094 15.906 1 98.62 128 GLU B CA 1
ATOM 2692 C C . GLU B 1 128 ? 2.459 15.797 16.469 1 98.62 128 GLU B C 1
ATOM 2694 O O . GLU B 1 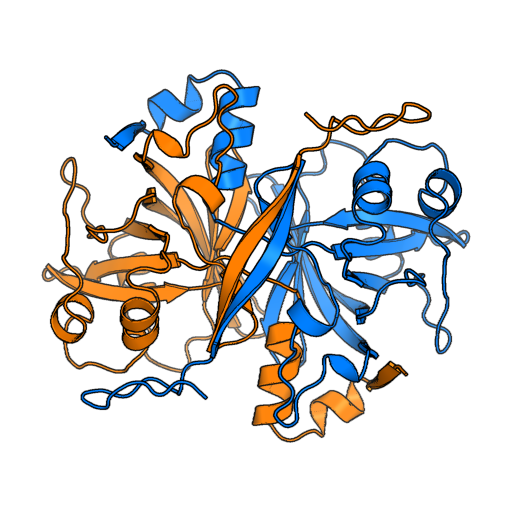128 ? 3.68 15.625 16.484 1 98.62 128 GLU B O 1
ATOM 2699 N N . PRO B 1 129 ? 1.71 14.875 16.906 1 98.44 129 PRO B N 1
ATOM 2700 C CA . PRO B 1 129 ? 2.289 13.703 17.562 1 98.44 129 PRO B CA 1
ATOM 2701 C C . PRO B 1 129 ? 2.93 12.734 16.578 1 98.44 129 PRO B C 1
ATOM 2703 O O . PRO B 1 129 ? 3.547 11.742 16.984 1 98.44 129 PRO B O 1
ATOM 2706 N N . SER B 1 130 ? 2.766 12.969 15.273 1 98.81 130 SER B N 1
ATOM 2707 C CA . SER B 1 130 ? 3.275 12.023 14.281 1 98.81 130 SER B CA 1
ATOM 2708 C C . SER B 1 130 ? 4.797 11.961 14.312 1 98.81 130 SER B C 1
ATOM 2710 O O . SER B 1 130 ? 5.469 12.992 14.32 1 98.81 130 SER B O 1
ATOM 2712 N N . PRO B 1 131 ? 5.363 10.789 14.297 1 98.81 131 PRO B N 1
ATOM 2713 C CA . PRO B 1 131 ? 6.82 10.641 14.305 1 98.81 131 PRO B CA 1
ATOM 2714 C C . PRO B 1 131 ? 7.438 10.805 12.914 1 98.81 131 PRO B C 1
ATOM 2716 O O . PRO B 1 131 ? 8.664 10.836 12.773 1 98.81 131 PRO B O 1
ATOM 2719 N N . LEU B 1 132 ? 6.672 10.82 11.914 1 98.88 132 LEU B N 1
ATOM 2720 C CA . LEU B 1 132 ? 7.082 11.023 10.531 1 98.88 132 LEU B CA 1
ATOM 2721 C C . LEU B 1 132 ? 6.082 11.906 9.797 1 98.88 132 LEU B C 1
ATOM 2723 O O . LEU B 1 132 ? 4.898 11.578 9.711 1 98.88 132 LEU B O 1
ATOM 2727 N N . LYS B 1 133 ? 6.555 13.031 9.281 1 98.88 133 LYS B N 1
ATOM 2728 C CA . LYS B 1 133 ? 5.754 14.055 8.625 1 98.88 133 LYS B CA 1
ATOM 2729 C C . LYS B 1 133 ? 6.324 14.398 7.25 1 98.88 133 LYS B C 1
ATOM 2731 O O . LYS B 1 133 ? 7.516 14.68 7.117 1 98.88 133 LYS B O 1
ATOM 2736 N N . VAL B 1 134 ? 5.48 14.383 6.277 1 98.88 134 VAL B N 1
ATOM 2737 C CA . VAL B 1 134 ? 5.918 14.688 4.922 1 98.88 134 VAL B CA 1
ATOM 2738 C C . VAL B 1 134 ? 5.129 15.875 4.379 1 98.88 134 VAL B C 1
ATOM 2740 O O . VAL B 1 134 ? 3.896 15.859 4.375 1 98.88 134 VAL B O 1
ATOM 2743 N N . GLY B 1 135 ? 5.75 16.938 3.996 1 98.94 135 GLY B N 1
ATOM 2744 C CA . GLY B 1 135 ? 5.145 18.016 3.234 1 98.94 135 GLY B CA 1
ATOM 2745 C C . GLY B 1 135 ? 5.168 17.781 1.737 1 98.94 135 GLY B C 1
ATOM 2746 O O . GLY B 1 135 ? 6.238 17.609 1.147 1 98.94 135 GLY B O 1
ATOM 2747 N N . CYS B 1 136 ? 3.996 17.828 1.127 1 98.88 136 CYS B N 1
ATOM 2748 C CA . CYS B 1 136 ? 3.871 17.406 -0.264 1 98.88 136 CYS B CA 1
ATOM 2749 C C . CYS B 1 136 ? 3.318 18.547 -1.127 1 98.88 136 CYS B C 1
ATOM 2751 O O . CYS B 1 136 ? 2.529 19.359 -0.654 1 98.88 136 CYS B O 1
ATOM 2753 N N . LYS B 1 137 ? 3.711 18.516 -2.361 1 98.88 137 LYS B N 1
ATOM 2754 C CA . LYS B 1 137 ? 3.178 19.406 -3.377 1 98.88 137 LYS B CA 1
ATOM 2755 C C . LYS B 1 137 ? 2.59 18.641 -4.551 1 98.88 137 LYS B C 1
ATOM 2757 O O . LYS B 1 137 ? 3.229 17.719 -5.078 1 98.88 137 LYS B O 1
ATOM 2762 N N . LEU B 1 138 ? 1.401 19.031 -4.973 1 98.69 138 LEU B N 1
ATOM 2763 C CA . LEU B 1 138 ? 0.735 18.375 -6.102 1 98.69 138 LEU B CA 1
ATOM 2764 C C . LEU B 1 138 ? 1.525 18.578 -7.391 1 98.69 138 LEU B C 1
ATOM 2766 O O . LEU B 1 138 ? 1.89 19.719 -7.727 1 98.69 138 LEU B O 1
ATOM 2770 N N . GLU B 1 139 ? 1.777 17.484 -8.055 1 98.31 139 GLU B N 1
ATOM 2771 C CA . GLU B 1 139 ? 2.439 17.547 -9.352 1 98.31 139 GLU B CA 1
ATOM 2772 C C . GLU B 1 139 ? 1.462 17.234 -10.484 1 98.31 139 GLU B C 1
ATOM 2774 O O . GLU B 1 139 ? 1.488 17.906 -11.531 1 98.31 139 GLU B O 1
ATOM 2779 N N . GLU B 1 140 ? 0.691 16.203 -10.25 1 96.31 140 GLU B N 1
ATOM 2780 C CA . GLU B 1 140 ? -0.257 15.742 -11.266 1 96.31 140 GLU B CA 1
ATOM 2781 C C . GLU B 1 140 ? -1.453 15.039 -10.625 1 96.31 140 GLU B C 1
ATOM 2783 O O . GLU B 1 140 ? -1.341 14.477 -9.539 1 96.31 140 GLU B O 1
ATOM 2788 N N . SER B 1 141 ? -2.584 15.188 -11.273 1 95.19 141 SER B N 1
ATOM 2789 C CA . SER B 1 141 ? -3.762 14.391 -10.938 1 95.19 141 SER B CA 1
ATOM 2790 C C . SER B 1 141 ? -4.352 13.719 -12.172 1 95.19 141 SER B C 1
ATOM 2792 O O . SER B 1 141 ? -4.434 14.328 -13.234 1 95.19 141 SER B O 1
ATOM 2794 N N . LEU B 1 142 ? -4.656 12.453 -12.016 1 93.88 142 LEU B N 1
ATOM 2795 C CA . LEU B 1 142 ? -5.25 11.703 -13.117 1 93.88 142 LEU B CA 1
ATOM 2796 C C . LEU B 1 142 ? -6.484 10.945 -12.648 1 93.88 142 LEU B C 1
ATOM 2798 O O . LEU B 1 142 ? -6.504 10.398 -11.547 1 93.88 142 LEU B O 1
ATOM 2802 N N . THR B 1 143 ? -7.48 10.914 -13.484 1 94.06 143 THR B N 1
ATOM 2803 C CA . THR B 1 143 ? -8.688 10.141 -13.211 1 94.06 143 THR B CA 1
ATOM 2804 C C . THR B 1 143 ? -8.68 8.828 -13.984 1 94.06 143 THR B C 1
ATOM 2806 O O . THR B 1 143 ? -8.531 8.82 -15.211 1 94.06 143 THR B O 1
ATOM 2809 N N . LEU B 1 144 ? -8.789 7.738 -13.234 1 94.06 144 LEU B N 1
ATOM 2810 C CA . LEU B 1 144 ? -8.852 6.434 -13.883 1 94.06 144 LEU B CA 1
ATOM 2811 C C . LEU B 1 144 ? -10.195 6.242 -14.578 1 94.06 144 LEU B C 1
ATOM 2813 O O . LEU B 1 144 ? -11.25 6.281 -13.938 1 94.06 144 LEU B O 1
ATOM 2817 N N . GLU B 1 145 ? -10.172 6.012 -15.836 1 92.19 145 GLU B N 1
ATOM 2818 C CA . GLU B 1 145 ? -11.383 5.93 -16.641 1 92.19 145 GLU B CA 1
ATOM 2819 C C . GLU B 1 145 ? -12.25 4.746 -16.219 1 92.19 145 GLU B C 1
ATOM 2821 O O . GLU B 1 145 ? -13.484 4.816 -16.297 1 92.19 145 GLU B O 1
ATOM 2826 N N . ILE B 1 146 ? -11.617 3.75 -15.766 1 92.94 146 ILE B N 1
ATOM 2827 C CA . ILE B 1 146 ? -12.281 2.475 -15.516 1 92.94 146 ILE B CA 1
ATOM 2828 C C . ILE B 1 146 ? -13.352 2.648 -14.445 1 92.94 146 ILE B C 1
ATOM 2830 O O . ILE B 1 146 ? -14.398 1.994 -14.492 1 92.94 146 ILE B O 1
ATOM 2834 N N . ASN B 1 147 ? -13.148 3.527 -13.461 1 93.12 147 ASN B N 1
ATOM 2835 C CA . ASN B 1 147 ? -14.156 3.621 -12.414 1 93.12 147 ASN B CA 1
ATOM 2836 C C . ASN B 1 147 ? -14.211 5.02 -11.812 1 93.12 147 ASN B C 1
ATOM 2838 O O . ASN B 1 147 ? -14.93 5.254 -10.836 1 93.12 147 ASN B O 1
ATOM 2842 N N . GLY B 1 148 ? -13.391 5.922 -12.266 1 92.81 148 GLY B N 1
ATOM 2843 C CA . GLY B 1 148 ? -13.461 7.305 -11.828 1 92.81 148 GLY B CA 1
ATOM 2844 C C . GLY B 1 148 ? -12.555 7.605 -10.648 1 92.81 148 GLY B C 1
ATOM 2845 O O . GLY B 1 148 ? -12.484 8.75 -10.188 1 92.81 148 GLY B O 1
ATOM 2846 N N . THR B 1 149 ? -11.797 6.641 -10.156 1 93.94 149 THR B N 1
ATOM 2847 C CA . THR B 1 149 ? -10.82 6.863 -9.094 1 93.94 149 THR B CA 1
ATOM 2848 C C . THR B 1 149 ? -9.789 7.902 -9.508 1 93.94 149 THR B C 1
ATOM 2850 O O . THR B 1 149 ? -9.383 7.949 -10.672 1 93.94 149 THR B O 1
ATOM 2853 N N . VAL B 1 150 ? -9.406 8.75 -8.57 1 94.94 150 VAL B N 1
ATOM 2854 C CA . VAL B 1 150 ? -8.445 9.805 -8.867 1 94.94 150 VAL B CA 1
ATOM 2855 C C . VAL B 1 150 ? -7.098 9.477 -8.227 1 94.94 150 VAL B C 1
ATOM 2857 O O . VAL B 1 150 ? -7.027 9.156 -7.035 1 94.94 150 VAL B O 1
ATOM 2860 N N . MET B 1 151 ? -6.094 9.531 -9.031 1 96.06 151 MET B N 1
ATOM 2861 C CA . MET B 1 151 ? -4.727 9.391 -8.539 1 96.06 151 MET B CA 1
ATOM 2862 C C . MET B 1 151 ? -4.039 10.75 -8.461 1 96.06 151 MET B C 1
ATOM 2864 O O . MET B 1 151 ? -3.982 11.484 -9.453 1 96.06 151 MET B O 1
ATOM 2868 N N . VAL B 1 152 ? -3.543 11.055 -7.305 1 97.25 152 VAL B N 1
ATOM 2869 C CA . VAL B 1 152 ? -2.756 12.258 -7.078 1 97.25 152 VAL B CA 1
ATOM 2870 C C . VAL B 1 152 ? -1.275 11.898 -6.98 1 97.25 152 VAL B C 1
ATOM 2872 O O . VAL B 1 152 ? -0.902 10.969 -6.266 1 97.25 152 VAL B O 1
ATOM 2875 N N . ILE B 1 153 ? -0.466 12.547 -7.742 1 98.25 153 ILE B N 1
ATOM 2876 C CA . ILE B 1 153 ? 0.985 12.422 -7.664 1 98.25 153 ILE B CA 1
ATOM 2877 C C . ILE B 1 153 ? 1.583 13.695 -7.082 1 98.25 153 ILE B C 1
ATOM 2879 O O . ILE B 1 153 ? 1.281 14.805 -7.547 1 98.25 153 ILE B O 1
ATOM 2883 N N . ALA B 1 154 ? 2.393 13.5 -6.062 1 98.69 154 ALA B N 1
ATOM 2884 C CA . ALA B 1 154 ? 2.918 14.664 -5.355 1 98.69 154 ALA B CA 1
ATOM 2885 C C . ALA B 1 154 ? 4.422 14.539 -5.129 1 98.69 154 ALA B C 1
ATOM 2887 O O . ALA B 1 154 ? 4.949 13.43 -5.031 1 98.69 154 ALA B O 1
ATOM 2888 N N . SER B 1 155 ? 5.113 15.641 -5.066 1 98.62 155 SER B N 1
ATOM 2889 C CA . SER B 1 155 ? 6.527 15.68 -4.715 1 98.62 155 SER B CA 1
ATOM 2890 C C . SER B 1 155 ? 6.719 15.852 -3.211 1 98.62 155 SER B C 1
ATOM 2892 O O . SER B 1 155 ? 5.898 16.484 -2.547 1 98.62 155 SER B O 1
ATOM 2894 N N . VAL B 1 156 ? 7.777 15.281 -2.709 1 98.81 156 VAL B N 1
ATOM 2895 C CA . VAL B 1 156 ? 8.18 15.461 -1.317 1 98.81 156 VAL B CA 1
ATOM 2896 C C . VAL B 1 156 ? 8.977 16.75 -1.175 1 98.81 156 VAL B C 1
ATOM 2898 O O . VAL B 1 156 ? 10.102 16.859 -1.672 1 98.81 156 VAL B O 1
ATOM 2901 N N . GLU B 1 157 ? 8.391 17.688 -0.492 1 98.75 157 GLU B N 1
ATOM 2902 C CA . GLU B 1 157 ? 9.055 18.984 -0.317 1 98.75 157 GLU B CA 1
ATOM 2903 C C . GLU B 1 157 ? 9.852 19.016 0.985 1 98.75 157 GLU B C 1
ATOM 2905 O O . GLU B 1 157 ? 10.922 19.625 1.046 1 98.75 157 GLU B O 1
ATOM 2910 N N . HIS B 1 158 ? 9.25 18.438 1.99 1 98.75 158 HIS B N 1
ATOM 2911 C CA . HIS B 1 158 ? 9.867 18.328 3.311 1 98.75 158 HIS B CA 1
ATOM 2912 C C . HIS B 1 158 ? 9.562 16.969 3.951 1 98.75 158 HIS B C 1
ATOM 2914 O O . HIS B 1 158 ? 8.516 16.391 3.701 1 98.75 158 HIS B O 1
ATOM 2920 N N . LEU B 1 159 ? 10.477 16.562 4.742 1 98.69 159 LEU B N 1
ATOM 2921 C CA . LEU B 1 159 ? 10.336 15.344 5.52 1 98.69 159 LEU B CA 1
ATOM 2922 C C . LEU B 1 159 ? 10.898 15.523 6.926 1 98.69 159 LEU B C 1
ATOM 2924 O O . LEU B 1 159 ? 12.031 15.977 7.09 1 98.69 159 LEU B O 1
ATOM 2928 N N . TRP B 1 160 ? 10.109 15.336 7.918 1 98.81 160 TRP B N 1
ATOM 2929 C CA . TRP B 1 160 ? 10.555 15.234 9.305 1 98.81 160 TRP B CA 1
ATOM 2930 C C . TRP B 1 160 ? 10.383 13.812 9.828 1 98.81 160 TRP B C 1
ATOM 2932 O O . TRP B 1 160 ? 9.312 13.219 9.703 1 98.81 160 TRP B O 1
ATOM 2942 N N . VAL B 1 161 ? 11.422 13.281 10.43 1 98.69 161 VAL B N 1
ATOM 2943 C CA . VAL B 1 161 ? 11.336 11.922 10.953 1 98.69 161 VAL B CA 1
ATOM 2944 C C . VAL B 1 161 ? 12.031 11.844 12.312 1 98.69 161 VAL B C 1
ATOM 2946 O O . VAL B 1 161 ? 13.078 12.469 12.516 1 98.69 161 VAL B O 1
ATOM 2949 N N . ASP B 1 162 ? 11.352 11.172 13.281 1 98.62 162 ASP B N 1
ATOM 2950 C CA . ASP B 1 162 ? 12.008 10.852 14.547 1 98.62 162 ASP B CA 1
ATOM 2951 C C . ASP B 1 162 ? 13.336 10.133 14.312 1 98.62 162 ASP B C 1
ATOM 2953 O O . ASP B 1 162 ? 13.375 9.078 13.68 1 98.62 162 ASP B O 1
ATOM 2957 N N . GLN B 1 163 ? 14.391 10.586 14.875 1 98.12 163 GLN B N 1
ATOM 2958 C CA . GLN B 1 163 ? 15.734 10.086 14.633 1 98.12 163 GLN B CA 1
ATOM 2959 C C . GLN B 1 163 ? 15.859 8.617 15.031 1 98.12 163 GLN B C 1
ATOM 2961 O O . GLN B 1 163 ? 16.656 7.875 14.461 1 98.12 163 GLN B O 1
ATOM 2966 N N . LYS B 1 164 ? 15.055 8.211 15.93 1 97.56 164 LYS B N 1
ATOM 2967 C CA . LYS B 1 164 ? 15.109 6.828 16.406 1 97.56 164 LYS B CA 1
ATOM 2968 C C . LYS B 1 164 ? 14.734 5.852 15.297 1 97.56 164 LYS B C 1
ATOM 2970 O O . LYS B 1 164 ? 15.086 4.668 15.367 1 97.56 164 LYS B O 1
ATOM 2975 N N . GLY B 1 165 ? 14.055 6.375 14.289 1 97.81 165 GLY B N 1
ATOM 2976 C CA . GLY B 1 165 ? 13.609 5.5 13.211 1 97.81 165 GLY B CA 1
ATOM 2977 C C . GLY B 1 165 ? 14.484 5.582 11.977 1 97.81 165 GLY B C 1
ATOM 2978 O O . GLY B 1 165 ? 14.344 4.777 11.055 1 97.81 165 GLY B O 1
ATOM 2979 N N . LEU B 1 166 ? 15.367 6.527 11.945 1 98.38 166 LEU B N 1
ATOM 2980 C CA . LEU B 1 166 ? 16.203 6.754 10.766 1 98.38 166 LEU B CA 1
ATOM 2981 C C . LEU B 1 166 ? 17.469 5.926 10.836 1 98.38 166 LEU B C 1
ATOM 2983 O O . LEU B 1 166 ? 18.281 6.102 11.75 1 98.38 166 LEU B O 1
ATOM 2987 N N . LEU B 1 167 ? 17.688 5.043 9.875 1 97.75 167 LEU B N 1
ATOM 2988 C CA . LEU B 1 167 ? 18.875 4.199 9.828 1 97.75 167 LEU B CA 1
ATOM 2989 C C . LEU B 1 167 ? 19.969 4.848 8.992 1 97.75 167 LEU B C 1
ATOM 2991 O O . LEU B 1 167 ? 19.703 5.742 8.188 1 97.75 167 LEU B O 1
ATOM 2995 N N . PRO B 1 168 ? 21.203 4.387 9.109 1 97.06 168 PRO B N 1
ATOM 2996 C CA . PRO B 1 168 ? 22.328 5.023 8.438 1 97.06 168 PRO B CA 1
ATOM 2997 C C . PRO B 1 168 ? 22.219 4.992 6.914 1 97.06 168 PRO B C 1
ATOM 2999 O O . PRO B 1 168 ? 22.719 5.887 6.23 1 97.06 168 PRO B O 1
ATOM 3002 N N . ASP B 1 169 ? 21.547 3.986 6.379 1 96.75 169 ASP B N 1
ATOM 3003 C CA . ASP B 1 169 ? 21.453 3.871 4.926 1 96.75 169 ASP B CA 1
ATOM 3004 C C . ASP B 1 169 ? 20.234 4.625 4.391 1 96.75 169 ASP B C 1
ATOM 3006 O O . ASP B 1 169 ? 19.922 4.547 3.201 1 96.75 169 ASP B O 1
ATOM 3010 N N . GLY B 1 170 ? 19.484 5.281 5.27 1 97.62 170 GLY B N 1
ATOM 3011 C CA . GLY B 1 170 ? 18.328 6.07 4.852 1 97.62 170 GLY B CA 1
ATOM 3012 C C . GLY B 1 170 ? 17 5.359 5.066 1 97.62 170 GLY B C 1
ATOM 3013 O O . GLY B 1 170 ? 15.945 5.992 5.055 1 97.62 170 GLY B O 1
ATOM 3014 N N . SER B 1 171 ? 17.062 4.055 5.246 1 97.62 171 SER B N 1
ATOM 3015 C CA . SER B 1 171 ? 15.828 3.312 5.477 1 97.62 171 SER B CA 1
ATOM 3016 C C . SER B 1 171 ? 15.227 3.656 6.836 1 97.62 171 SER B C 1
ATOM 3018 O O . SER B 1 171 ? 15.875 4.305 7.66 1 97.62 171 SER B O 1
ATOM 3020 N N . LEU B 1 172 ? 14 3.307 6.996 1 98.25 172 LEU B N 1
ATOM 3021 C CA . LEU B 1 172 ? 13.289 3.656 8.219 1 98.25 172 LEU B CA 1
ATOM 3022 C C . LEU B 1 172 ? 12.922 2.404 9.016 1 98.25 172 LEU B C 1
ATOM 3024 O O . LEU B 1 172 ? 12.469 1.412 8.438 1 98.25 172 LEU B O 1
ATOM 3028 N N . ASP B 1 173 ? 13.195 2.402 10.289 1 98.19 173 ASP B N 1
ATOM 3029 C CA . ASP B 1 173 ? 12.672 1.418 11.234 1 98.19 173 ASP B CA 1
ATOM 3030 C C . ASP B 1 173 ? 11.289 1.822 11.734 1 98.19 173 ASP B C 1
ATOM 3032 O O . ASP B 1 173 ? 11.164 2.482 12.766 1 98.19 173 ASP B O 1
ATOM 3036 N N . LEU B 1 174 ? 10.25 1.384 11.062 1 98.44 174 LEU B N 1
ATOM 3037 C CA . LEU B 1 174 ? 8.875 1.793 11.344 1 98.44 174 LEU B CA 1
ATOM 3038 C C . LEU B 1 174 ? 8.414 1.242 12.688 1 98.44 174 LEU B C 1
ATOM 3040 O O . LEU B 1 174 ? 7.578 1.855 13.359 1 98.44 174 LEU B O 1
ATOM 3044 N N . GLU B 1 175 ? 8.961 0.073 13.039 1 98.25 175 GLU B N 1
ATOM 3045 C CA . GLU B 1 175 ? 8.664 -0.485 14.352 1 98.25 175 GLU B CA 1
ATOM 3046 C C . GLU B 1 175 ? 9.188 0.421 15.469 1 98.25 175 GLU B C 1
ATOM 3048 O O . GLU B 1 175 ? 8.492 0.681 16.438 1 98.25 175 GLU B O 1
ATOM 3053 N N . ALA B 1 176 ? 10.375 0.955 15.297 1 97.88 176 ALA B N 1
ATOM 3054 C CA . ALA B 1 176 ? 11.023 1.787 16.312 1 97.88 176 ALA B CA 1
ATOM 3055 C C . ALA B 1 176 ? 10.242 3.078 16.531 1 97.88 176 ALA B C 1
ATOM 3057 O O . ALA B 1 176 ? 10.203 3.6 17.656 1 97.88 176 ALA B O 1
ATOM 3058 N N . ILE B 1 177 ? 9.57 3.559 15.492 1 97.94 177 ILE B N 1
ATOM 3059 C CA . ILE B 1 177 ? 8.883 4.832 15.664 1 97.94 177 ILE B CA 1
ATOM 3060 C C . ILE B 1 177 ? 7.395 4.59 15.875 1 97.94 177 ILE B C 1
ATOM 3062 O O . ILE B 1 177 ? 6.602 5.535 15.906 1 97.94 177 ILE B O 1
ATOM 3066 N N . GLY B 1 178 ? 6.984 3.391 15.906 1 98.19 178 GLY B N 1
ATOM 3067 C CA . GLY B 1 178 ? 5.652 3.016 16.344 1 98.19 178 GLY B CA 1
ATOM 3068 C C . GLY B 1 178 ? 4.598 3.189 15.266 1 98.19 178 GLY B C 1
ATOM 3069 O O . GLY B 1 178 ? 3.404 3.283 15.57 1 98.19 178 GLY B O 1
ATOM 3070 N N . THR B 1 179 ? 5.004 3.338 14 1 98.44 179 THR B N 1
ATOM 3071 C CA . THR B 1 179 ? 4.062 3.463 12.891 1 98.44 179 THR B CA 1
ATOM 3072 C C . THR B 1 179 ? 3.156 2.238 12.805 1 98.44 179 THR B C 1
ATOM 3074 O O . THR B 1 179 ? 3.619 1.106 12.961 1 98.44 179 THR B O 1
ATOM 3077 N N . VAL B 1 180 ? 1.862 2.443 12.609 1 98.38 180 VAL B N 1
ATOM 3078 C CA . VAL B 1 180 ? 0.905 1.346 12.516 1 98.38 180 VAL B CA 1
ATOM 3079 C C . VAL B 1 180 ? 0.563 1.073 11.055 1 98.38 180 VAL B C 1
ATOM 3081 O O . VAL B 1 180 ? 0.756 1.936 10.195 1 98.38 180 VAL B O 1
ATOM 3084 N N . THR B 1 181 ? 0.143 -0.122 10.766 1 98.25 181 THR B N 1
ATOM 3085 C CA . THR B 1 181 ? -0.426 -0.54 9.492 1 98.25 181 THR B CA 1
ATOM 3086 C C . THR B 1 181 ? -1.887 -0.948 9.656 1 98.25 181 THR B C 1
ATOM 3088 O O . THR B 1 181 ? -2.416 -0.94 10.773 1 98.25 181 THR B O 1
ATOM 3091 N N . CYS B 1 182 ? -2.555 -1.155 8.484 1 98.12 182 CYS B N 1
ATOM 3092 C CA . CYS B 1 182 ? -3.961 -1.538 8.562 1 98.12 182 CYS B CA 1
ATOM 3093 C C . CYS B 1 182 ? -4.316 -2.539 7.469 1 98.12 182 CYS B C 1
ATOM 3095 O O . CYS B 1 182 ? -3.514 -2.793 6.566 1 98.12 182 CYS B O 1
ATOM 3097 N N . SER B 1 183 ? -5.375 -3.209 7.641 1 96.88 183 SER B N 1
ATOM 3098 C CA . SER B 1 183 ? -6.012 -4.078 6.656 1 96.88 183 SER B CA 1
ATOM 3099 C C . SER B 1 183 ? -7.496 -3.766 6.523 1 96.88 183 SER B C 1
ATOM 3101 O O . SER B 1 183 ? -8.172 -3.498 7.52 1 96.88 183 SER B O 1
ATOM 3103 N N . GLY B 1 184 ? -7.945 -3.891 5.301 1 95.19 184 GLY B N 1
ATOM 3104 C CA . GLY B 1 184 ? -9.336 -3.527 5.09 1 95.19 184 GLY B CA 1
ATOM 3105 C C . GLY B 1 184 ? -9.617 -2.064 5.371 1 95.19 184 GLY B C 1
ATOM 3106 O O . GLY B 1 184 ? -8.906 -1.184 4.883 1 95.19 184 GLY B O 1
ATOM 3107 N N . LEU B 1 185 ? -10.688 -1.859 6.164 1 92.81 185 LEU B N 1
ATOM 3108 C CA . LEU B 1 185 ? -11.141 -0.484 6.348 1 92.81 185 LEU B CA 1
ATOM 3109 C C . LEU B 1 185 ? -11.016 -0.059 7.805 1 92.81 185 LEU B C 1
ATOM 3111 O O . LEU B 1 185 ? -11.086 1.131 8.117 1 92.81 185 LEU B O 1
ATOM 3115 N N . ASP B 1 186 ? -10.719 -1.106 8.664 1 96.5 186 ASP B N 1
ATOM 3116 C CA . ASP B 1 186 ? -11 -0.709 10.039 1 96.5 186 ASP B CA 1
ATOM 3117 C C . ASP B 1 186 ? -10.141 -1.499 11.023 1 96.5 186 ASP B C 1
ATOM 3119 O O . ASP B 1 186 ? -10.398 -1.479 12.227 1 96.5 186 ASP B O 1
ATOM 3123 N N . THR B 1 187 ? -9.227 -2.311 10.539 1 98.25 187 THR B N 1
ATOM 3124 C CA . THR B 1 187 ? -8.391 -3.109 11.438 1 98.25 187 THR B CA 1
ATOM 3125 C C . THR B 1 187 ? -6.953 -2.6 11.438 1 98.25 187 THR B C 1
ATOM 3127 O O . THR B 1 187 ? -6.359 -2.4 10.375 1 98.25 187 THR B O 1
ATOM 3130 N N . TYR B 1 188 ? -6.398 -2.461 12.594 1 98.62 188 TYR B N 1
ATOM 3131 C CA . TYR B 1 188 ? -5.086 -1.85 12.75 1 98.62 188 TYR B CA 1
ATOM 3132 C C . TYR B 1 188 ? -4.102 -2.824 13.391 1 98.62 188 TYR B C 1
ATOM 3134 O O . TYR B 1 188 ? -4.484 -3.641 14.227 1 98.62 188 TYR B O 1
ATOM 3142 N N . TYR B 1 189 ? -2.826 -2.705 12.953 1 98.62 189 TYR B N 1
ATOM 3143 C CA . TYR B 1 189 ? -1.782 -3.625 13.391 1 98.62 189 TYR B CA 1
ATOM 3144 C C . TYR B 1 189 ? -0.492 -2.877 13.703 1 98.62 189 TYR B C 1
ATOM 3146 O O . TYR B 1 189 ? -0.202 -1.845 13.094 1 98.62 189 TYR B O 1
ATOM 3154 N N . LEU B 1 190 ? 0.271 -3.461 14.633 1 98.12 190 LEU B N 1
ATOM 3155 C CA . LEU B 1 190 ? 1.682 -3.121 14.781 1 98.12 190 LEU B CA 1
ATOM 3156 C C . LEU B 1 190 ? 2.561 -4.086 13.992 1 98.12 190 LEU B C 1
ATOM 3158 O O . LEU B 1 190 ? 2.256 -5.277 13.906 1 98.12 190 LEU B O 1
ATOM 3162 N N . GLY B 1 191 ? 3.58 -3.533 13.406 1 97.62 191 GLY B N 1
ATOM 3163 C CA . GLY B 1 191 ? 4.551 -4.414 12.773 1 97.62 191 GLY B CA 1
ATOM 3164 C C . GLY B 1 191 ? 5.578 -4.961 13.742 1 97.62 191 GLY B C 1
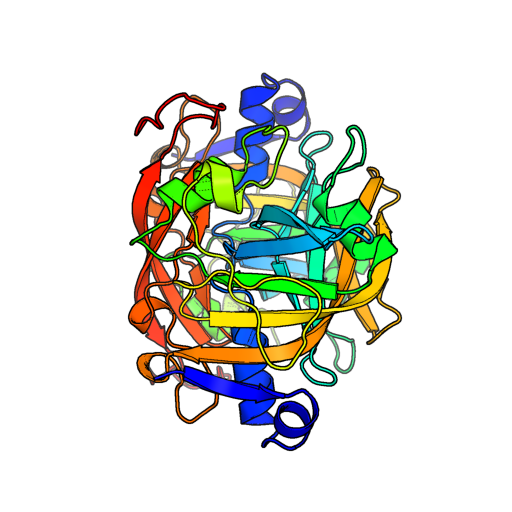ATOM 3165 O O . GLY B 1 191 ? 6.148 -4.211 14.539 1 97.62 191 GLY B O 1
ATOM 3166 N N . LYS B 1 192 ? 5.73 -6.223 13.766 1 97.88 192 LYS B N 1
ATOM 3167 C CA . LYS B 1 192 ? 6.832 -6.879 14.469 1 97.88 192 LYS B CA 1
ATOM 3168 C C . LYS B 1 192 ? 7.883 -7.387 13.484 1 97.88 192 LYS B C 1
ATOM 3170 O O . LYS B 1 192 ? 7.609 -8.289 12.688 1 97.88 192 LYS B O 1
ATOM 3175 N N . LYS B 1 193 ? 9.07 -6.902 13.633 1 98 193 LYS B N 1
ATOM 3176 C CA . LYS B 1 193 ? 10.117 -7.168 12.656 1 98 193 LYS B CA 1
ATOM 3177 C C . LYS B 1 193 ? 10.492 -8.648 12.641 1 98 193 LYS B C 1
ATOM 3179 O O . LYS B 1 193 ? 10.719 -9.242 13.695 1 98 193 LYS B O 1
ATOM 3184 N N . LEU B 1 194 ? 10.461 -9.227 11.461 1 98.19 194 LEU B N 1
ATOM 3185 C CA . LEU B 1 194 ? 11.031 -10.555 11.242 1 98.19 194 LEU B CA 1
ATOM 3186 C C . LEU B 1 194 ? 12.531 -10.469 10.977 1 98.19 194 LEU B C 1
ATOM 3188 O O . LEU B 1 194 ? 13.328 -10.977 11.758 1 98.19 194 LEU B O 1
ATOM 3192 N N . SER B 1 195 ? 12.836 -9.781 9.891 1 97.62 195 SER B N 1
ATOM 3193 C CA . SER B 1 195 ? 14.242 -9.562 9.578 1 97.62 195 SER B CA 1
ATOM 3194 C C . SER B 1 195 ? 14.391 -8.602 8.398 1 97.62 195 SER B C 1
ATOM 3196 O O . SER B 1 195 ? 13.422 -8.305 7.699 1 97.62 195 SER B 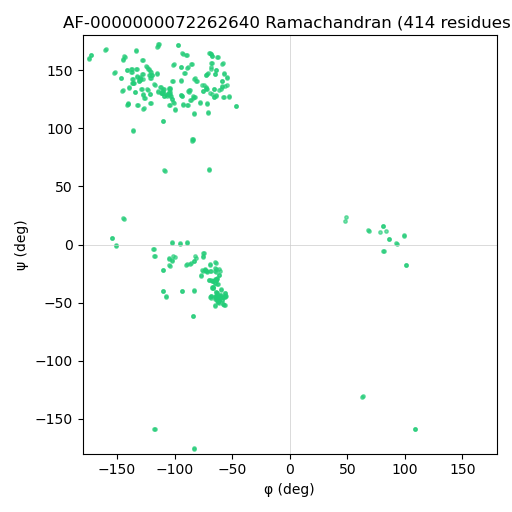O 1
ATOM 3198 N N . ARG B 1 196 ? 15.547 -8.141 8.336 1 97.44 196 ARG B N 1
ATOM 3199 C CA . ARG B 1 196 ? 16 -7.453 7.133 1 97.44 196 ARG B CA 1
ATOM 3200 C C . ARG B 1 196 ? 16.938 -8.344 6.324 1 97.44 196 ARG B C 1
ATOM 3202 O O . ARG B 1 196 ? 17.828 -8.984 6.883 1 97.44 196 ARG B O 1
ATOM 3209 N N . LEU B 1 197 ? 16.719 -8.391 4.992 1 97.56 197 LEU B N 1
ATOM 3210 C CA . LEU B 1 197 ? 17.438 -9.375 4.191 1 97.56 197 LEU B CA 1
ATOM 3211 C C . LEU B 1 197 ? 18.375 -8.695 3.209 1 97.56 197 LEU B C 1
ATOM 3213 O O . LEU B 1 197 ? 18.094 -7.602 2.715 1 97.56 197 LEU B O 1
ATOM 3217 N N . SER B 1 198 ? 19.453 -9.328 2.949 1 95.81 198 SER B N 1
ATOM 3218 C CA . SER B 1 198 ? 20.469 -8.836 2.01 1 95.81 198 SER B CA 1
ATOM 3219 C C . SER B 1 198 ? 19.938 -8.836 0.581 1 95.81 198 SER B C 1
ATOM 3221 O O . SER B 1 198 ? 18.953 -9.516 0.282 1 95.81 198 SER B O 1
ATOM 3223 N N . TYR B 1 199 ? 20.609 -8.094 -0.241 1 93.94 199 TYR B N 1
ATOM 3224 C CA . TYR B 1 199 ? 20.25 -8.07 -1.654 1 93.94 199 TYR B CA 1
ATOM 3225 C C . TYR B 1 199 ? 20.297 -9.469 -2.258 1 93.94 199 TYR B C 1
ATOM 3227 O O . TYR B 1 199 ? 21.297 -10.18 -2.1 1 93.94 199 TYR B O 1
ATOM 3235 N N . PRO B 1 200 ? 19.234 -9.867 -2.885 1 94.44 200 PRO B N 1
ATOM 3236 C CA . PRO B 1 200 ? 19.203 -11.227 -3.428 1 94.44 200 PRO B CA 1
ATOM 3237 C C . PRO B 1 200 ? 20.078 -11.391 -4.66 1 94.44 200 PRO B C 1
ATOM 3239 O O . PRO B 1 200 ? 20.047 -10.555 -5.562 1 94.44 200 PRO B O 1
ATOM 3242 N N . LYS B 1 201 ? 20.859 -12.453 -4.707 1 93.94 201 LYS B N 1
ATOM 3243 C CA . LYS B 1 201 ? 21.719 -12.875 -5.816 1 93.94 201 LYS B CA 1
ATOM 3244 C C . LYS B 1 201 ? 21.547 -14.359 -6.109 1 93.94 201 LYS B C 1
ATOM 3246 O O . LYS B 1 201 ? 21.406 -15.172 -5.188 1 93.94 201 LYS B O 1
ATOM 3251 N N . PRO B 1 202 ? 21.656 -14.648 -7.426 1 92.31 202 PRO B N 1
ATOM 3252 C CA . PRO B 1 202 ? 21.547 -16.078 -7.734 1 92.31 202 PRO B CA 1
ATOM 3253 C C . PRO B 1 202 ? 22.656 -16.906 -7.078 1 92.31 202 PRO B C 1
ATOM 3255 O O . PRO B 1 202 ? 23.812 -16.484 -7.062 1 92.31 202 PRO B O 1
ATOM 3258 N N . ASN B 1 203 ? 22.281 -17.969 -6.484 1 86.88 203 ASN B N 1
ATOM 3259 C CA . ASN B 1 203 ? 23.203 -18.969 -5.914 1 86.88 203 ASN B CA 1
ATOM 3260 C C . ASN B 1 203 ? 23.938 -18.422 -4.695 1 86.88 203 ASN B C 1
ATOM 3262 O O . ASN B 1 203 ? 25.031 -18.875 -4.363 1 86.88 203 ASN B O 1
ATOM 3266 N N . LYS B 1 204 ? 23.578 -17.391 -4.191 1 90.81 204 LYS B N 1
ATOM 3267 C CA . LYS B 1 204 ? 24.094 -16.875 -2.932 1 90.81 204 LYS B CA 1
ATOM 3268 C C . LYS B 1 204 ? 23.031 -16.891 -1.844 1 90.81 204 LYS B C 1
ATOM 3270 O O . LYS B 1 204 ? 21.891 -16.484 -2.078 1 90.81 204 LYS B O 1
ATOM 3275 N N . ASP B 1 205 ? 23.406 -17.312 -0.751 1 91 205 ASP B N 1
ATOM 3276 C CA . ASP B 1 205 ? 22.469 -17.375 0.369 1 91 205 ASP B CA 1
ATOM 3277 C C . ASP B 1 205 ? 22.141 -15.977 0.884 1 91 205 ASP B C 1
ATOM 3279 O O . ASP B 1 205 ? 23 -15.102 0.929 1 91 205 ASP B O 1
ATOM 3283 N N . LEU B 1 206 ? 20.891 -15.828 1.363 1 92.06 206 LEU B N 1
ATOM 3284 C CA . LEU B 1 206 ? 20.453 -14.578 1.988 1 92.06 206 LEU B CA 1
ATOM 3285 C C . LEU B 1 206 ? 21.094 -14.422 3.369 1 92.06 206 LEU B C 1
ATOM 3287 O O . LEU B 1 206 ? 21.312 -15.406 4.07 1 92.06 206 LEU B O 1
ATOM 3291 N N . GLU B 1 207 ? 21.375 -13.227 3.707 1 93.94 207 GLU B N 1
ATOM 3292 C CA . GLU B 1 207 ? 21.828 -12.891 5.055 1 93.94 207 GLU B CA 1
ATOM 3293 C C . GLU B 1 207 ? 20.859 -11.945 5.746 1 93.94 207 GLU B C 1
ATOM 3295 O O . GLU B 1 207 ? 20.281 -11.062 5.105 1 93.94 207 GLU B O 1
ATOM 3300 N N . GLU B 1 208 ? 20.656 -12.258 6.996 1 94.19 208 GLU B N 1
ATOM 3301 C CA . GLU B 1 208 ? 19.953 -11.273 7.805 1 94.19 208 GLU B CA 1
ATOM 3302 C C . GLU B 1 208 ? 20.875 -10.125 8.219 1 94.19 208 GLU B C 1
ATOM 3304 O O . GLU B 1 208 ? 21.922 -10.359 8.82 1 94.19 208 GLU B O 1
ATOM 3309 N N . ILE B 1 209 ? 20.469 -8.914 7.84 1 91.94 209 ILE B N 1
ATOM 3310 C CA . ILE B 1 209 ? 21.375 -7.789 8.039 1 91.94 209 ILE B CA 1
ATOM 3311 C C . ILE B 1 209 ? 20.766 -6.793 9.023 1 91.94 209 ILE B C 1
ATOM 3313 O O . ILE B 1 209 ? 19.531 -6.727 9.156 1 91.94 209 ILE B O 1
#